Protein AF-A0A1Q7L3G5-F1 (afdb_monomer_lite)

pLDDT: mean 93.33, std 9.54, range [38.53, 98.88]

Secondary structure (DSSP, 8-state):
-HHHHHHHHSS---EEE-GGG-B-TTHHHHHHHTT--EEEEEHHHHHHTT--GGGGSS-EEEEETTEEEEEEEE-HHHHHHTTTS-HHHHHHHHHHHHHHSTT---B----GGGTTTSTTHHIIIIIS-HHHHHHHHHHHTTTT-----HHHHHHH----EE--PPSB--HHHHHHTS-HHHHHHHHHHHHHTTT-HHHHTT-----GGGHHHH-HHHHHHHHHHHHHHHHHHTSPPP-STHHHHHHHHHHHHHHHHHHHT-GGGG--SSSSGGG-HHHHHHHHHHHHHHHHHHHHHSTTTTS-EEEEE-SSSSSS-EEEEE-SSEEEEEETTTTTEEEEEEEGGGTEES---------TTHHHHHHHTTS--------TTT---BSSTTGGGG----SS---BSEEEEE-TT--HHHHHHT-----HHHHHS--EEEEEETTEEEEEEEEE--S-TT--S-PPEEEEEEEEEEEEETTEEEEEEEEEEEESS--SS--EEEEEEEE--S-TT-TTEEEEETTEEEETT--EEEESSEEEEEETTTTEEEEEE-TT--EEEEEEEEEEE--TT-BEEEEEEEEEEEEE-----SSS-EEEEEEEEEEE-

Sequence (609 aa):
LATYLEKQFGRLPSGAWLAERVWEPQLPTSLAAANVSYTLVDDMHFLAAGFESEELFGAYIAEDRGKSVWLYPGQKALRYLVPFGKVEDVIAYLRDAASLHPGGVAAMGDDMEKFGVWPGTRDHCYKDGWLADFFAALEKNSAWLKVCTPAEYLASHAPLGRADLPTASYTEMMEWVLPTRVRQRYHAVLHEFSARPEVLAFFRGGSWRGFFRKYPEANLLHKKMLRVSTRIAAAPVRHGRDNQKATAELSEARDLLLRAQCNDAYWHGIFGGIYAPHLRTDAWRNLIRAELIADRQTPGALVPRVELLDYDADGTNELLFTSPECQALLKPSDGATIAALDFRPAAATLVNSILRRPEAYHTRLREAAGKSATAAVSSIHEQTRVKEPGLERFLRYDRWPRHAFRILIFDPSRTHPDYEALELHEDAGFAGGSFTVKNSSPHDAELFRADALALDRKTEGAAPRLLLVKQFSFGPAPQGCEVACEITVKLKEPLEKPVAIGIESVVNLLAPAEPDRFFETPAGRKNLRFSGSLPASVLRMEDGWQRIRVALHAPAAEEFWIAPIETVSESEEGFERVYQGSQILAVWRPPLTTQKTWSARLRWRLESF

Radius of gyration: 28.04 Å; chains: 1; bounding box: 66×56×87 Å

Structure (mmCIF, N/CA/C/O backbone):
data_AF-A0A1Q7L3G5-F1
#
_entry.id   AF-A0A1Q7L3G5-F1
#
loop_
_atom_site.group_PDB
_atom_site.id
_atom_site.type_symbol
_atom_site.label_atom_id
_atom_site.label_alt_id
_atom_site.label_comp_id
_atom_site.label_asym_id
_atom_site.label_entity_id
_atom_site.label_seq_id
_atom_site.pdbx_PDB_ins_code
_atom_site.Cartn_x
_atom_site.Cartn_y
_atom_site.Cartn_z
_atom_site.occupancy
_atom_site.B_iso_or_equiv
_atom_site.auth_seq_id
_atom_site.auth_comp_id
_atom_site.auth_asym_id
_atom_site.auth_atom_id
_atom_site.pdbx_PDB_model_num
ATOM 1 N N . LEU A 1 1 ? -4.282 -9.425 -22.081 1.00 85.62 1 LEU A N 1
ATOM 2 C CA . LEU A 1 1 ? -3.511 -8.353 -22.755 1.00 85.62 1 LEU A CA 1
ATOM 3 C C . LEU A 1 1 ? -3.095 -8.723 -24.180 1.00 85.62 1 LEU A C 1
ATOM 5 O O . LEU A 1 1 ? -3.482 -7.997 -25.080 1.00 85.62 1 LEU A O 1
ATOM 9 N N . ALA A 1 2 ? -2.386 -9.835 -24.422 1.00 91.00 2 ALA A N 1
ATOM 10 C CA . ALA A 1 2 ? -1.943 -10.213 -25.776 1.00 91.00 2 ALA A CA 1
ATOM 11 C C . ALA A 1 2 ? -3.081 -10.240 -26.819 1.00 91.00 2 ALA A C 1
ATOM 13 O O . ALA A 1 2 ? -2.967 -9.603 -27.856 1.00 91.00 2 ALA A O 1
ATOM 14 N N . THR A 1 3 ? -4.229 -10.845 -26.491 1.00 91.25 3 THR A N 1
ATOM 15 C CA . THR A 1 3 ? -5.435 -10.832 -27.344 1.00 91.25 3 THR A CA 1
ATOM 16 C C . THR A 1 3 ? -5.995 -9.426 -27.587 1.00 91.25 3 THR A C 1
ATOM 18 O O . THR A 1 3 ? -6.507 -9.134 -28.662 1.00 91.25 3 THR A O 1
ATOM 21 N N . TYR A 1 4 ? -5.905 -8.535 -26.592 1.00 91.94 4 TYR A N 1
ATOM 22 C CA . TYR A 1 4 ? -6.309 -7.138 -26.766 1.00 91.94 4 TYR A CA 1
ATOM 23 C C . TYR A 1 4 ? -5.383 -6.440 -27.767 1.00 91.94 4 TYR A C 1
ATOM 25 O O . TYR A 1 4 ? -5.871 -5.803 -28.693 1.00 91.94 4 TYR A O 1
ATOM 33 N N . LEU A 1 5 ? -4.065 -6.616 -27.627 1.00 94.06 5 LEU A N 1
ATOM 34 C CA . LEU A 1 5 ? -3.078 -6.050 -28.546 1.00 94.06 5 LEU A CA 1
ATOM 35 C C . LEU A 1 5 ? -3.225 -6.619 -29.962 1.00 94.06 5 LEU A C 1
ATOM 37 O O . LEU A 1 5 ? -3.226 -5.851 -30.915 1.00 94.06 5 LEU A O 1
ATOM 41 N N . GLU A 1 6 ? -3.453 -7.924 -30.110 1.00 94.94 6 GLU A N 1
ATOM 42 C CA . GLU A 1 6 ? -3.719 -8.546 -31.412 1.00 94.94 6 GLU A CA 1
ATOM 43 C C . GLU A 1 6 ? -4.959 -7.954 -32.084 1.00 94.94 6 GLU A C 1
ATOM 45 O O . GLU A 1 6 ? -4.924 -7.618 -33.265 1.00 94.94 6 GLU A O 1
ATOM 50 N N . LYS A 1 7 ? -6.037 -7.738 -31.324 1.00 96.38 7 LYS A N 1
ATOM 51 C CA . LYS A 1 7 ? -7.252 -7.103 -31.844 1.00 96.38 7 LYS A CA 1
ATOM 52 C C . LYS A 1 7 ? -7.023 -5.651 -32.287 1.00 96.38 7 LYS A C 1
ATOM 54 O O . LYS A 1 7 ? -7.652 -5.227 -33.250 1.00 96.38 7 LYS A O 1
ATOM 59 N N . GLN A 1 8 ? -6.176 -4.891 -31.586 1.00 96.75 8 GLN A N 1
ATOM 60 C CA . GLN A 1 8 ? -5.919 -3.476 -31.900 1.00 96.75 8 GLN A CA 1
ATOM 61 C C . GLN A 1 8 ? -4.872 -3.279 -33.005 1.00 96.75 8 GLN A C 1
ATOM 63 O O . GLN A 1 8 ? -5.010 -2.377 -33.824 1.00 96.75 8 GLN A O 1
ATOM 68 N N . PHE A 1 9 ? -3.835 -4.116 -33.037 1.00 95.06 9 PHE A N 1
ATOM 69 C CA . PHE A 1 9 ? -2.661 -3.936 -33.900 1.00 95.06 9 PHE A CA 1
ATOM 70 C C . PHE A 1 9 ? -2.522 -5.017 -34.983 1.00 95.06 9 PHE A C 1
ATOM 72 O O . PHE A 1 9 ? -1.597 -4.968 -35.791 1.00 95.06 9 PHE A O 1
ATOM 79 N N . GLY A 1 10 ? -3.420 -6.007 -35.018 1.00 95.44 10 GLY A N 1
ATOM 80 C CA . GLY A 1 10 ? -3.453 -7.068 -36.031 1.00 95.44 10 GLY A CA 1
ATOM 81 C C . GLY A 1 10 ? -2.334 -8.106 -35.913 1.00 95.44 10 GLY A C 1
ATOM 82 O O . GLY A 1 10 ? -2.169 -8.923 -36.817 1.00 95.44 10 GLY A O 1
ATOM 83 N N . ARG A 1 11 ? -1.541 -8.074 -34.834 1.00 92.00 11 ARG A N 1
ATOM 84 C CA . ARG A 1 11 ? -0.461 -9.034 -34.569 1.00 92.00 11 ARG A CA 1
ATOM 85 C C . ARG A 1 11 ? -0.385 -9.387 -33.094 1.00 92.00 11 ARG A C 1
ATOM 87 O O . ARG A 1 11 ? -0.450 -8.509 -32.235 1.00 92.00 11 ARG A O 1
ATOM 94 N N . LEU A 1 12 ? -0.191 -10.671 -32.815 1.00 93.25 12 LEU A N 1
ATOM 95 C CA . LEU A 1 12 ? 0.097 -11.142 -31.469 1.00 93.25 12 LEU A CA 1
ATOM 96 C C . LEU A 1 12 ? 1.504 -10.669 -31.044 1.00 93.25 12 LEU A C 1
ATOM 98 O O . LEU A 1 12 ? 2.456 -10.864 -31.806 1.00 93.25 12 LEU A O 1
ATOM 102 N N . PRO A 1 13 ? 1.666 -10.048 -29.863 1.00 94.69 13 PRO A N 1
ATOM 103 C CA . PRO A 1 13 ? 2.980 -9.639 -29.379 1.00 94.69 13 PRO A CA 1
ATOM 104 C C . PRO A 1 13 ? 3.824 -10.863 -29.001 1.00 94.69 13 PRO A C 1
ATOM 106 O O . PRO A 1 13 ? 3.325 -11.791 -28.369 1.00 94.69 13 PRO A O 1
ATOM 109 N N . SER A 1 14 ? 5.112 -10.838 -29.348 1.00 94.56 14 SER A N 1
ATOM 110 C CA . SER A 1 14 ? 6.098 -11.857 -28.955 1.00 94.56 14 SER A CA 1
ATOM 111 C C . SER A 1 14 ? 7.020 -11.407 -27.818 1.00 94.56 14 SER A C 1
ATOM 113 O O . SER A 1 14 ? 7.768 -12.221 -27.283 1.00 94.56 14 SER A O 1
ATOM 115 N N . GLY A 1 15 ? 6.967 -10.132 -27.430 1.00 96.31 15 GLY A N 1
ATOM 116 C CA . GLY A 1 15 ? 7.725 -9.573 -26.315 1.00 96.31 15 GLY A CA 1
ATOM 117 C C . GLY A 1 15 ? 6.825 -9.043 -25.206 1.00 96.31 15 GLY A C 1
ATOM 118 O O . GLY A 1 15 ? 5.652 -8.737 -25.437 1.00 96.31 15 GLY A O 1
ATOM 119 N N . ALA A 1 16 ? 7.390 -8.894 -24.012 1.00 96.00 16 ALA A N 1
ATOM 120 C CA . ALA A 1 16 ? 6.745 -8.207 -22.900 1.00 96.00 16 ALA A CA 1
ATOM 121 C C . ALA A 1 16 ? 7.696 -7.188 -22.271 1.00 96.00 16 ALA A C 1
ATOM 123 O O . ALA A 1 16 ? 8.901 -7.410 -22.197 1.00 96.00 16 ALA A O 1
ATOM 124 N N . TRP A 1 17 ? 7.132 -6.079 -21.800 1.00 95.94 17 TRP A N 1
ATOM 125 C CA . TRP A 1 17 ? 7.803 -5.205 -20.846 1.00 95.94 17 TRP A CA 1
ATOM 126 C C . TRP A 1 17 ? 7.628 -5.790 -19.448 1.00 95.94 17 TRP A C 1
ATOM 128 O O . TRP A 1 17 ? 6.497 -6.012 -19.004 1.00 95.94 17 TRP A O 1
ATOM 138 N N . LEU A 1 18 ? 8.736 -6.039 -18.754 1.00 96.75 18 LEU A N 1
ATOM 139 C CA . LEU A 1 18 ? 8.698 -6.459 -17.363 1.00 96.75 18 LEU A CA 1
ATOM 140 C C . LEU A 1 18 ? 8.435 -5.232 -16.487 1.00 96.75 18 LEU A C 1
ATOM 142 O O . LEU A 1 18 ? 9.309 -4.380 -16.332 1.00 96.75 18 LEU A O 1
ATOM 146 N N . ALA A 1 19 ? 7.221 -5.133 -15.938 1.00 95.94 19 ALA A N 1
ATOM 147 C CA . ALA A 1 19 ? 6.817 -4.012 -15.090 1.00 95.94 19 ALA A CA 1
ATOM 148 C C . ALA A 1 19 ? 7.816 -3.807 -13.940 1.00 95.94 19 ALA A C 1
ATOM 150 O O . ALA A 1 19 ? 8.216 -4.767 -13.276 1.00 95.94 19 ALA A O 1
ATOM 151 N N . GLU A 1 20 ? 8.262 -2.561 -13.755 1.00 96.31 20 GLU A N 1
ATOM 152 C CA . GLU A 1 20 ? 9.318 -2.186 -12.805 1.00 96.31 20 GLU A CA 1
ATOM 153 C C . GLU A 1 20 ? 10.634 -2.971 -12.936 1.00 96.31 20 GLU A C 1
ATOM 155 O O . GLU A 1 20 ? 11.462 -2.965 -12.027 1.00 96.31 20 GLU A O 1
ATOM 160 N N . ARG A 1 21 ? 10.837 -3.670 -14.060 1.00 96.81 21 ARG A N 1
ATOM 161 C CA . ARG A 1 21 ? 11.976 -4.553 -14.333 1.00 96.81 21 ARG A CA 1
ATOM 162 C C . ARG A 1 21 ? 12.274 -5.497 -13.164 1.00 96.81 21 ARG A C 1
ATOM 164 O O . ARG A 1 21 ? 13.425 -5.816 -12.917 1.00 96.81 21 ARG A O 1
ATOM 171 N N . VAL A 1 22 ? 11.252 -5.927 -12.419 1.00 97.69 22 VAL A N 1
ATOM 172 C CA . VAL A 1 22 ? 11.430 -6.814 -11.260 1.00 97.69 22 VAL A CA 1
ATOM 173 C C . VAL A 1 22 ? 11.684 -8.227 -11.760 1.00 97.69 22 VAL A C 1
ATOM 175 O O . VAL A 1 22 ? 10.748 -8.942 -12.116 1.00 97.69 22 VAL A O 1
ATOM 178 N N . TRP A 1 23 ? 12.953 -8.627 -11.797 1.00 97.94 23 TRP A N 1
ATOM 179 C CA . TRP A 1 23 ? 13.353 -9.962 -12.220 1.00 97.94 23 TRP A CA 1
ATOM 180 C C . TRP A 1 23 ? 13.370 -10.944 -11.048 1.00 97.94 23 TRP A C 1
ATOM 182 O O . TRP A 1 23 ? 13.870 -10.639 -9.965 1.00 97.94 23 TRP A O 1
ATOM 192 N N . GLU A 1 24 ? 12.881 -12.159 -11.284 1.00 97.00 24 GLU A N 1
ATOM 193 C CA . GLU A 1 24 ? 13.089 -13.321 -10.422 1.00 97.00 24 GLU A CA 1
ATOM 194 C C . GLU A 1 24 ? 13.514 -14.514 -11.291 1.00 97.00 24 GLU A C 1
ATOM 196 O O . GLU A 1 24 ? 12.972 -14.670 -12.389 1.00 97.00 24 GLU A O 1
ATOM 201 N N . PRO A 1 25 ? 14.427 -15.389 -10.820 1.00 96.38 25 PRO A N 1
ATOM 202 C CA . PRO A 1 25 ? 14.935 -16.508 -11.619 1.00 96.38 25 PRO A CA 1
ATOM 203 C C . PRO A 1 25 ? 13.863 -17.448 -12.190 1.00 96.38 25 PRO A C 1
ATOM 205 O O . PRO A 1 25 ? 14.118 -18.120 -13.177 1.00 96.38 25 PRO A O 1
ATOM 208 N N . GLN A 1 26 ? 12.662 -17.490 -11.603 1.00 96.88 26 GLN A N 1
ATOM 209 C CA . GLN A 1 26 ? 11.544 -18.338 -12.041 1.00 96.88 26 GLN A CA 1
ATOM 210 C C . GLN A 1 26 ? 10.660 -17.700 -13.131 1.00 96.88 26 GLN A C 1
ATOM 212 O O . GLN A 1 26 ? 9.737 -18.341 -13.647 1.00 96.88 26 GLN A O 1
ATOM 217 N N . LEU A 1 27 ? 10.894 -16.434 -13.493 1.00 97.31 27 LEU A N 1
ATOM 218 C CA . LEU A 1 27 ? 10.110 -15.748 -14.522 1.00 97.31 27 LEU A CA 1
ATOM 219 C C . LEU A 1 27 ? 10.151 -16.405 -15.909 1.00 97.31 27 LEU A C 1
ATOM 221 O O . LEU A 1 27 ? 9.099 -16.371 -16.553 1.00 97.31 27 LEU A O 1
ATOM 225 N N . PRO A 1 28 ? 11.246 -17.041 -16.384 1.00 98.00 28 PRO A N 1
ATOM 226 C CA . PRO A 1 28 ? 11.248 -17.702 -17.689 1.00 98.00 28 PRO A CA 1
ATOM 227 C C . PRO A 1 28 ? 10.115 -18.724 -17.845 1.00 98.00 28 PRO A C 1
ATOM 229 O O . PRO A 1 28 ? 9.451 -18.732 -18.881 1.00 98.00 28 PRO A O 1
ATOM 232 N N . THR A 1 29 ? 9.803 -19.510 -16.805 1.00 97.69 29 THR A N 1
ATOM 233 C CA . THR A 1 29 ? 8.664 -20.446 -16.826 1.00 97.69 29 THR A CA 1
ATOM 234 C C . THR A 1 29 ? 7.341 -19.725 -17.089 1.00 97.69 29 THR A C 1
ATOM 236 O O . THR A 1 29 ? 6.554 -20.159 -17.933 1.00 97.69 29 THR A O 1
ATOM 239 N N . SER A 1 30 ? 7.092 -18.618 -16.386 1.00 96.38 30 SER A N 1
ATOM 240 C CA . SER A 1 30 ? 5.829 -17.872 -16.488 1.00 96.38 30 SER A CA 1
ATOM 241 C C . SER A 1 30 ? 5.716 -17.105 -17.809 1.00 96.38 30 SER A C 1
ATOM 243 O O . SER A 1 30 ? 4.668 -17.131 -18.452 1.00 96.38 30 SER A O 1
ATOM 245 N N . LEU A 1 31 ? 6.803 -16.460 -18.241 1.00 97.06 31 LEU A N 1
ATOM 246 C CA . LEU A 1 31 ? 6.876 -15.702 -19.492 1.00 97.06 31 LEU A CA 1
ATOM 247 C C . LEU A 1 31 ? 6.712 -16.622 -20.708 1.00 97.06 31 LEU A C 1
ATOM 249 O O . LEU A 1 31 ? 5.867 -16.360 -21.565 1.00 97.06 31 LEU A O 1
ATOM 253 N N . ALA A 1 32 ? 7.432 -17.745 -20.746 1.00 96.25 32 ALA A N 1
ATOM 254 C CA . ALA A 1 32 ? 7.319 -18.708 -21.837 1.00 96.25 32 ALA A CA 1
ATOM 255 C C . ALA A 1 32 ? 5.920 -19.342 -21.905 1.00 96.25 32 ALA A C 1
ATOM 257 O O . ALA A 1 32 ? 5.382 -19.524 -22.995 1.00 96.25 32 ALA A O 1
ATOM 258 N N . ALA A 1 33 ? 5.289 -19.638 -20.759 1.00 95.44 33 ALA A N 1
ATOM 259 C CA . ALA A 1 33 ? 3.906 -20.126 -20.721 1.00 95.44 33 ALA A CA 1
ATOM 260 C C . ALA A 1 33 ? 2.894 -19.102 -21.272 1.00 95.44 33 ALA A C 1
ATOM 262 O O . ALA A 1 33 ? 1.838 -19.489 -21.773 1.00 95.44 33 ALA A O 1
ATOM 263 N N . ALA A 1 34 ? 3.228 -17.810 -21.219 1.00 94.56 34 ALA A N 1
ATOM 264 C CA . ALA A 1 34 ? 2.461 -16.722 -21.819 1.00 94.56 34 ALA A CA 1
ATOM 265 C C . ALA A 1 34 ? 2.866 -16.408 -23.278 1.00 94.56 34 ALA A C 1
ATOM 267 O O . ALA A 1 34 ? 2.410 -15.404 -23.825 1.00 94.56 34 ALA A O 1
ATOM 268 N N . ASN A 1 35 ? 3.691 -17.252 -23.914 1.00 94.88 35 ASN A N 1
ATOM 269 C CA . ASN A 1 35 ? 4.261 -17.061 -25.257 1.00 94.88 35 ASN A CA 1
ATOM 270 C C . ASN A 1 35 ? 5.138 -15.802 -25.409 1.00 94.88 35 ASN A C 1
ATOM 272 O O . ASN A 1 35 ? 5.302 -15.278 -26.512 1.00 94.88 35 ASN A O 1
ATOM 276 N N . VAL A 1 36 ? 5.734 -15.323 -24.315 1.00 97.06 36 VAL A N 1
ATOM 277 C CA . VAL A 1 36 ? 6.721 -14.240 -24.355 1.00 97.06 36 VAL A CA 1
ATOM 278 C C . VAL A 1 36 ? 8.082 -14.829 -24.717 1.00 97.06 36 VAL A C 1
ATOM 280 O O . VAL A 1 36 ? 8.654 -15.612 -23.965 1.00 97.06 36 VAL A O 1
ATOM 283 N N . SER A 1 37 ? 8.597 -14.439 -25.879 1.00 96.69 37 SER A N 1
ATOM 284 C CA . SER A 1 37 ? 9.887 -14.884 -26.418 1.00 96.69 37 SER A CA 1
ATOM 285 C C . SER A 1 37 ? 11.051 -14.027 -25.929 1.00 96.69 37 SER A C 1
ATOM 287 O O . SER A 1 37 ? 12.164 -14.533 -25.807 1.00 96.69 37 SER A O 1
ATOM 289 N N . TYR A 1 38 ? 10.807 -12.745 -25.642 1.00 97.75 38 TYR A N 1
ATOM 290 C CA . TYR A 1 38 ? 11.831 -11.827 -25.150 1.00 97.75 38 TYR A CA 1
ATOM 291 C C . TYR A 1 38 ? 11.288 -10.769 -24.180 1.00 97.75 38 TYR A C 1
ATOM 293 O O . TYR A 1 38 ? 10.112 -10.400 -24.219 1.00 97.75 38 TYR A O 1
ATOM 301 N N . THR A 1 39 ? 12.176 -10.239 -23.344 1.00 97.62 39 THR A N 1
ATOM 302 C CA . THR A 1 39 ? 11.956 -9.048 -22.513 1.00 97.62 39 THR A CA 1
ATOM 303 C C . THR A 1 39 ? 13.241 -8.222 -22.425 1.00 97.62 39 THR A C 1
ATOM 305 O O . THR A 1 39 ? 14.320 -8.668 -22.820 1.00 97.62 39 THR A O 1
ATOM 308 N N . LEU A 1 40 ? 13.125 -7.006 -21.903 1.00 96.81 40 LEU A N 1
ATOM 309 C CA . LEU A 1 40 ? 14.245 -6.140 -21.549 1.00 96.81 40 LEU A CA 1
ATOM 310 C C . LEU A 1 40 ? 14.335 -6.027 -20.023 1.00 96.81 40 LEU A C 1
ATOM 312 O O . LEU A 1 40 ? 13.307 -5.919 -19.351 1.00 96.81 40 LEU A O 1
ATOM 316 N N . VAL A 1 41 ? 15.556 -6.058 -19.492 1.00 97.44 41 VAL A N 1
ATOM 317 C CA . VAL A 1 41 ? 15.877 -5.763 -18.084 1.00 97.44 41 VAL A CA 1
ATOM 318 C C . VAL A 1 41 ? 17.108 -4.860 -18.039 1.00 97.44 41 VAL A C 1
ATOM 320 O O . VAL A 1 41 ? 17.875 -4.834 -18.992 1.00 97.44 41 VAL A O 1
ATOM 323 N N . ASP A 1 42 ? 17.312 -4.100 -16.968 1.00 95.56 42 ASP A N 1
ATOM 324 C CA . ASP A 1 42 ? 18.436 -3.157 -16.878 1.00 95.56 42 ASP A CA 1
ATOM 325 C C . ASP A 1 42 ? 19.812 -3.844 -16.807 1.00 95.56 42 ASP A C 1
ATOM 327 O O . ASP A 1 42 ? 19.938 -4.929 -16.235 1.00 95.56 42 ASP A O 1
ATOM 331 N N . ASP A 1 43 ? 20.844 -3.163 -17.312 1.00 93.44 43 ASP A N 1
ATOM 332 C CA . ASP A 1 43 ? 22.268 -3.517 -17.209 1.00 93.44 43 ASP A CA 1
ATOM 333 C C . ASP A 1 43 ? 22.687 -4.025 -15.822 1.00 93.44 43 ASP A C 1
ATOM 335 O O . ASP A 1 43 ? 23.372 -5.042 -15.710 1.00 93.44 43 ASP A O 1
ATOM 339 N N . MET A 1 44 ? 22.196 -3.397 -14.755 1.00 92.25 44 MET A N 1
ATOM 340 C CA . MET A 1 44 ? 22.477 -3.799 -13.379 1.00 92.25 44 MET A CA 1
ATOM 341 C C . MET A 1 44 ? 22.087 -5.239 -13.059 1.00 92.25 44 MET A C 1
ATOM 343 O O . MET A 1 44 ? 22.681 -5.808 -12.152 1.00 92.25 44 MET A O 1
ATOM 347 N N . HIS A 1 45 ? 21.135 -5.854 -13.765 1.00 95.69 45 HIS A N 1
ATOM 348 C CA . HIS A 1 45 ? 20.835 -7.274 -13.571 1.00 95.69 45 HIS A CA 1
ATOM 349 C C . HIS A 1 45 ? 22.007 -8.151 -14.012 1.00 95.69 45 HIS A C 1
ATOM 351 O O . HIS A 1 45 ? 22.364 -9.103 -13.319 1.00 95.69 45 HIS A O 1
ATOM 357 N N . PHE A 1 46 ? 22.613 -7.810 -15.149 1.00 96.06 46 PHE A N 1
ATOM 358 C CA . PHE A 1 46 ? 23.745 -8.524 -15.731 1.00 96.06 46 PHE A CA 1
ATOM 359 C C . PHE A 1 46 ? 25.017 -8.254 -14.933 1.00 96.06 46 PHE A C 1
ATOM 361 O O . PHE A 1 46 ? 25.668 -9.197 -14.488 1.00 96.06 46 PHE A O 1
ATOM 368 N N . LEU A 1 47 ? 25.305 -6.986 -14.624 1.00 93.38 47 LEU A N 1
ATOM 369 C CA . LEU A 1 47 ? 26.401 -6.634 -13.714 1.00 93.38 47 LEU A CA 1
ATOM 370 C C . LEU A 1 47 ? 26.217 -7.331 -12.356 1.00 93.38 47 LEU A C 1
ATOM 372 O O . LEU A 1 47 ? 27.176 -7.790 -11.733 1.00 93.38 47 LEU A O 1
ATOM 376 N N . ALA A 1 48 ? 24.964 -7.493 -11.909 1.00 91.31 48 ALA A N 1
ATOM 377 C CA . ALA A 1 48 ? 24.683 -8.200 -10.674 1.00 91.31 48 ALA A CA 1
ATOM 378 C C . ALA A 1 48 ? 25.043 -9.693 -10.714 1.00 91.31 48 ALA A C 1
ATOM 380 O O . ALA A 1 48 ? 25.393 -10.257 -9.670 1.00 91.31 48 ALA A O 1
ATOM 381 N N . ALA A 1 49 ? 24.971 -10.292 -11.901 1.00 93.56 49 ALA A N 1
ATOM 382 C CA . ALA A 1 49 ? 25.315 -11.677 -12.202 1.00 93.56 49 ALA A CA 1
ATOM 383 C C . ALA A 1 49 ? 26.806 -11.884 -12.542 1.00 93.56 49 ALA A C 1
ATOM 385 O O . ALA A 1 49 ? 27.217 -13.024 -12.741 1.00 93.56 49 ALA A O 1
ATOM 386 N N . GLY A 1 50 ? 27.614 -10.816 -12.565 1.00 92.12 50 GLY A N 1
ATOM 387 C CA . GLY A 1 50 ? 29.054 -10.884 -12.834 1.00 92.12 50 GLY A CA 1
ATOM 388 C C . GLY A 1 50 ? 29.448 -10.678 -14.296 1.00 92.12 50 GLY A C 1
ATOM 389 O O . GLY A 1 50 ? 30.565 -11.029 -14.653 1.00 92.12 50 GLY A O 1
ATOM 390 N N . PHE A 1 51 ? 28.552 -10.130 -15.122 1.00 94.69 51 PHE A N 1
ATOM 391 C CA . PHE A 1 51 ? 28.907 -9.655 -16.459 1.00 94.69 51 PHE A CA 1
ATOM 392 C C . PHE A 1 51 ? 29.709 -8.357 -16.371 1.00 94.69 51 PHE A C 1
ATOM 394 O O . PHE A 1 51 ? 29.485 -7.542 -15.470 1.00 94.69 51 PHE A O 1
ATOM 401 N N . GLU A 1 52 ? 30.565 -8.136 -17.358 1.00 92.75 52 GLU A N 1
ATOM 402 C CA . GLU A 1 52 ? 31.253 -6.869 -17.579 1.00 92.75 52 GLU A CA 1
ATOM 403 C C . GLU A 1 52 ? 30.433 -5.947 -18.492 1.00 92.75 52 GLU A C 1
ATOM 405 O O . GLU A 1 52 ? 29.619 -6.388 -19.305 1.00 92.75 52 GLU A O 1
ATOM 410 N N . SER A 1 53 ? 30.648 -4.631 -18.384 1.00 90.94 53 SER A N 1
ATOM 411 C CA . SER A 1 53 ? 29.865 -3.636 -19.149 1.00 90.94 53 SER A CA 1
ATOM 412 C C . SER A 1 53 ? 29.985 -3.817 -20.670 1.00 90.94 53 SER A C 1
ATOM 414 O O . SER A 1 53 ? 29.041 -3.551 -21.412 1.00 90.94 53 SER A O 1
ATOM 416 N N . GLU A 1 54 ? 31.133 -4.309 -21.130 1.00 93.12 54 GLU A N 1
ATOM 417 C CA . GLU A 1 54 ? 31.434 -4.598 -22.538 1.00 93.12 54 GLU A CA 1
ATOM 418 C C . GLU A 1 54 ? 30.615 -5.785 -23.080 1.00 93.12 54 GLU A C 1
ATOM 420 O O . GLU A 1 54 ? 30.406 -5.912 -24.283 1.00 93.12 54 GLU A O 1
ATOM 425 N N . GLU A 1 55 ? 30.080 -6.647 -22.214 1.00 95.75 55 GLU A N 1
ATOM 426 C CA . GLU A 1 55 ? 29.269 -7.801 -22.617 1.00 95.75 55 GLU A CA 1
ATOM 427 C C . GLU A 1 55 ? 27.795 -7.428 -22.867 1.00 95.75 55 GLU A C 1
ATOM 429 O O . GLU A 1 55 ? 27.001 -8.258 -23.314 1.00 95.75 55 GLU A O 1
ATOM 434 N N . LEU A 1 56 ? 27.391 -6.183 -22.600 1.00 96.56 56 LEU A N 1
ATOM 435 C CA . LEU A 1 56 ? 25.979 -5.783 -22.556 1.00 96.56 56 LEU A CA 1
ATOM 436 C C . LEU A 1 56 ? 25.407 -5.320 -23.907 1.00 96.56 56 LEU A C 1
ATOM 438 O O . LEU A 1 56 ? 24.267 -4.857 -23.969 1.00 96.56 56 LEU A O 1
ATOM 442 N N . PHE A 1 57 ? 26.164 -5.469 -24.996 1.00 97.25 57 PHE A N 1
ATOM 443 C CA . PHE A 1 57 ? 25.782 -5.039 -26.347 1.00 97.25 57 PHE A CA 1
ATOM 444 C C . PHE A 1 57 ? 25.248 -6.187 -27.223 1.00 97.25 57 PHE A C 1
ATOM 446 O O . PHE A 1 57 ? 25.515 -6.268 -28.424 1.00 97.25 57 PHE A O 1
ATOM 453 N N . GLY A 1 58 ? 24.480 -7.092 -26.620 1.00 96.44 58 GLY A N 1
ATOM 454 C CA . GLY A 1 58 ? 23.839 -8.232 -27.274 1.00 96.44 58 GLY A CA 1
ATOM 455 C C . GLY A 1 58 ? 22.719 -8.816 -26.420 1.00 96.44 58 GLY A C 1
ATOM 456 O O . GLY A 1 58 ? 22.457 -8.339 -25.321 1.00 96.44 58 GLY A O 1
ATOM 457 N N . ALA A 1 59 ? 22.042 -9.847 -26.923 1.00 97.19 59 ALA A N 1
ATOM 458 C CA . ALA A 1 59 ? 20.962 -10.511 -26.195 1.00 97.19 59 ALA A CA 1
ATOM 459 C C . ALA A 1 59 ? 21.396 -11.878 -25.645 1.00 97.19 59 ALA A C 1
ATOM 461 O O . ALA A 1 59 ? 22.195 -12.584 -26.263 1.00 97.19 59 ALA A O 1
ATOM 462 N N . TYR A 1 60 ? 20.825 -12.268 -24.508 1.00 98.50 60 TYR A N 1
ATOM 463 C CA . TYR A 1 60 ? 21.138 -13.508 -23.792 1.00 98.50 60 TYR A CA 1
ATOM 464 C C . TYR A 1 60 ? 19.895 -14.369 -23.583 1.00 98.50 60 TYR A C 1
ATOM 466 O O . TYR A 1 60 ? 18.772 -13.891 -23.709 1.00 98.50 60 TYR A O 1
ATOM 474 N N . ILE A 1 61 ? 20.082 -15.636 -23.223 1.00 98.06 61 ILE A N 1
ATOM 475 C CA . ILE A 1 61 ? 19.000 -16.541 -22.822 1.00 98.06 61 ILE A CA 1
ATOM 476 C C . ILE A 1 61 ? 18.982 -16.702 -21.307 1.00 98.06 61 ILE A C 1
ATOM 478 O O . ILE A 1 61 ? 19.974 -17.135 -20.726 1.00 98.06 61 ILE A O 1
ATOM 482 N N . ALA A 1 62 ? 17.831 -16.462 -20.686 1.00 98.06 62 ALA A N 1
ATOM 483 C CA . ALA A 1 62 ? 17.538 -16.974 -19.351 1.00 98.06 62 ALA A CA 1
ATOM 484 C C . ALA A 1 62 ? 16.675 -18.233 -19.447 1.00 98.06 62 ALA A C 1
ATOM 486 O O . ALA A 1 62 ? 15.834 -18.350 -20.342 1.00 98.06 62 ALA A O 1
ATOM 487 N N . GLU A 1 63 ? 16.876 -19.167 -18.521 1.00 97.25 63 GLU A N 1
ATOM 488 C CA . GLU A 1 63 ? 16.180 -20.450 -18.495 1.00 97.25 63 GLU A CA 1
ATOM 489 C C . GLU A 1 63 ? 15.742 -20.820 -17.076 1.00 97.25 63 GLU A C 1
ATOM 491 O O . GLU A 1 63 ? 16.495 -20.655 -16.121 1.00 97.25 63 GLU A O 1
ATOM 496 N N . ASP A 1 64 ? 14.522 -21.338 -16.962 1.00 97.94 64 ASP A N 1
ATOM 497 C CA . ASP A 1 64 ? 13.995 -21.983 -15.760 1.00 97.94 64 ASP A CA 1
ATOM 498 C C . ASP A 1 64 ? 13.154 -23.194 -16.180 1.00 97.94 64 ASP A C 1
ATOM 500 O O . ASP A 1 64 ? 12.264 -23.085 -17.026 1.00 97.94 64 ASP A O 1
ATOM 504 N N . ARG A 1 65 ? 13.427 -24.364 -15.591 1.00 96.25 65 ARG A N 1
ATOM 505 C CA . ARG A 1 65 ? 12.662 -25.615 -15.790 1.00 96.25 65 ARG A CA 1
ATOM 506 C C . ARG A 1 65 ? 12.467 -26.011 -17.263 1.00 96.25 65 ARG A C 1
ATOM 508 O O . ARG A 1 65 ? 11.400 -26.488 -17.659 1.00 96.25 65 ARG A O 1
ATOM 515 N N . GLY A 1 66 ? 13.495 -25.829 -18.083 1.00 96.00 66 GLY A N 1
ATOM 516 C CA . GLY A 1 66 ? 13.487 -26.122 -19.516 1.00 96.00 66 GLY A CA 1
ATOM 517 C C . GLY A 1 66 ? 12.698 -25.113 -20.355 1.00 96.00 66 GLY A C 1
ATOM 518 O O . GLY A 1 66 ? 12.420 -25.382 -21.526 1.00 96.00 66 GLY A O 1
ATOM 519 N N . LYS A 1 67 ? 12.301 -23.975 -19.778 1.00 97.81 67 LYS A N 1
ATOM 520 C CA . LYS A 1 67 ? 11.655 -22.856 -20.471 1.00 97.81 67 LYS A CA 1
ATOM 521 C C . LYS A 1 67 ? 12.619 -21.691 -20.562 1.00 97.81 67 LYS A C 1
ATOM 523 O O . LYS A 1 67 ? 13.228 -21.322 -19.566 1.00 97.81 67 LYS A O 1
ATOM 528 N N . SER A 1 68 ? 12.736 -21.107 -21.748 1.00 96.94 68 SER A N 1
ATOM 529 C CA . SER A 1 68 ? 13.672 -20.024 -22.018 1.00 96.94 68 SER A CA 1
ATOM 530 C C . SER A 1 68 ? 12.978 -18.742 -22.463 1.00 96.94 68 SER A C 1
ATOM 532 O O . SER A 1 68 ? 11.895 -18.771 -23.049 1.00 96.94 68 SER A O 1
ATOM 534 N N . VAL A 1 69 ? 13.634 -17.616 -22.194 1.00 97.94 69 VAL A N 1
ATOM 535 C CA . VAL A 1 69 ? 13.258 -16.283 -22.672 1.00 97.94 69 VAL A CA 1
ATOM 536 C C . VAL A 1 69 ? 14.526 -15.503 -23.021 1.00 97.94 69 VAL A C 1
ATOM 538 O O . VAL A 1 69 ? 15.549 -15.635 -22.345 1.00 97.94 69 VAL A O 1
ATOM 541 N N . TRP A 1 70 ? 14.473 -14.703 -24.082 1.00 98.25 70 TRP A N 1
ATOM 542 C CA . TRP A 1 70 ? 15.567 -13.813 -24.460 1.00 98.25 70 TRP A CA 1
ATOM 543 C C . TRP A 1 70 ? 15.552 -12.540 -23.618 1.00 98.25 70 TRP A C 1
ATOM 545 O O . TRP A 1 70 ? 14.497 -11.941 -23.403 1.00 98.25 70 TRP A O 1
ATOM 555 N N . LEU A 1 71 ? 16.726 -12.103 -23.185 1.00 98.25 71 LEU A N 1
ATOM 556 C CA . LEU A 1 71 ? 16.923 -10.917 -22.369 1.00 98.25 71 LEU A CA 1
ATOM 557 C C . LEU A 1 71 ? 17.813 -9.916 -23.096 1.00 98.25 71 LEU A C 1
ATOM 559 O O . LEU A 1 71 ? 18.935 -10.242 -23.488 1.00 98.25 71 LEU A O 1
ATOM 563 N N . TYR A 1 72 ? 17.312 -8.691 -23.228 1.00 98.06 72 TYR A N 1
ATOM 564 C CA . TYR A 1 72 ? 18.086 -7.539 -23.680 1.00 98.06 72 TYR A CA 1
ATOM 565 C C . TYR A 1 72 ? 18.585 -6.745 -22.465 1.00 98.06 72 TYR A C 1
ATOM 567 O O . TYR A 1 72 ? 17.748 -6.349 -21.646 1.00 98.06 72 TYR A O 1
ATOM 575 N N . PRO A 1 73 ? 19.899 -6.479 -22.349 1.00 97.19 73 PRO A N 1
ATOM 576 C CA . PRO A 1 73 ? 20.446 -5.532 -21.386 1.00 97.19 73 PRO A CA 1
ATOM 577 C C . PRO A 1 73 ? 20.069 -4.096 -21.773 1.00 97.19 73 PRO A C 1
ATOM 579 O O . PRO A 1 73 ? 20.519 -3.556 -22.785 1.00 97.19 73 PRO A O 1
ATOM 582 N N . GLY A 1 74 ? 19.210 -3.476 -20.971 1.00 96.25 74 GLY A N 1
ATOM 583 C CA . GLY A 1 74 ? 18.853 -2.069 -21.074 1.00 96.25 74 GLY A CA 1
ATOM 584 C C . GLY A 1 74 ? 19.998 -1.187 -20.590 1.00 96.25 74 GLY A C 1
ATOM 585 O O . GLY A 1 74 ? 20.401 -1.276 -19.433 1.00 96.25 74 GLY A O 1
ATOM 586 N N . GLN A 1 75 ? 20.495 -0.319 -21.465 1.00 94.94 75 GLN A N 1
ATOM 587 C CA . GLN A 1 75 ? 21.640 0.545 -21.197 1.00 94.94 75 GLN A CA 1
ATOM 588 C C . GLN A 1 75 ? 21.230 1.739 -20.330 1.00 94.94 75 GLN A C 1
ATOM 590 O O . GLN A 1 75 ? 20.517 2.637 -20.796 1.00 94.94 75 GLN A O 1
ATOM 595 N N . LYS A 1 76 ? 21.723 1.812 -19.086 1.00 92.94 76 LYS A N 1
ATOM 596 C CA . LYS A 1 76 ? 21.475 2.960 -18.201 1.00 92.94 76 LYS A CA 1
ATOM 597 C C . LYS A 1 76 ? 21.980 4.259 -18.815 1.00 92.94 76 LYS A C 1
ATOM 599 O O . LYS A 1 76 ? 21.297 5.269 -18.713 1.00 92.94 76 LYS A O 1
ATOM 604 N N . ALA A 1 77 ? 23.119 4.243 -19.508 1.00 93.88 77 ALA A N 1
ATOM 605 C CA . ALA A 1 77 ? 23.641 5.430 -20.188 1.00 93.88 77 ALA A CA 1
ATOM 606 C C . ALA A 1 77 ? 22.607 6.049 -21.149 1.00 93.88 77 ALA A C 1
ATOM 608 O O . ALA A 1 77 ? 22.366 7.255 -21.103 1.00 93.88 77 ALA A O 1
ATOM 609 N N . LEU A 1 78 ? 21.918 5.222 -21.944 1.00 95.88 78 LEU A N 1
ATOM 610 C CA . LEU A 1 78 ? 20.862 5.693 -22.842 1.00 95.88 78 LEU A CA 1
ATOM 611 C C . LEU A 1 78 ? 19.659 6.262 -22.075 1.00 95.88 78 LEU A C 1
ATOM 613 O O . LEU A 1 78 ? 19.152 7.304 -22.477 1.00 95.88 78 LEU A O 1
ATOM 617 N N . ARG A 1 79 ? 19.259 5.673 -20.935 1.00 93.94 79 ARG A N 1
ATOM 618 C CA . ARG A 1 79 ? 18.169 6.199 -20.077 1.00 93.94 79 ARG A CA 1
ATOM 619 C C . ARG A 1 79 ? 18.406 7.619 -19.552 1.00 93.94 79 ARG A C 1
ATOM 621 O O . ARG A 1 79 ? 17.447 8.331 -19.244 1.00 93.94 79 ARG A O 1
ATOM 628 N N . TYR A 1 80 ? 19.672 8.005 -19.394 1.00 92.25 80 TYR A N 1
ATOM 629 C CA . TYR A 1 80 ? 20.070 9.329 -18.910 1.00 92.25 80 TYR A CA 1
ATOM 630 C C . TYR A 1 80 ? 20.366 10.303 -20.057 1.00 92.25 80 TYR A C 1
ATOM 632 O O . TYR A 1 80 ? 20.109 11.495 -19.915 1.00 92.25 80 TYR A O 1
ATOM 640 N N . LEU A 1 81 ? 20.867 9.816 -21.196 1.00 95.50 81 LEU A N 1
ATOM 641 C CA . LEU A 1 81 ? 21.104 10.645 -22.379 1.00 95.50 81 LEU A CA 1
ATOM 642 C C . LEU A 1 81 ? 19.819 10.941 -23.163 1.00 95.50 81 LEU A C 1
ATOM 644 O O . LEU A 1 81 ? 19.683 12.025 -23.717 1.00 95.50 81 LEU A O 1
ATOM 648 N N . VAL A 1 82 ? 18.864 10.016 -23.217 1.00 96.44 82 VAL A N 1
ATOM 649 C CA . VAL A 1 82 ? 17.636 10.152 -24.008 1.00 96.44 82 VAL A CA 1
ATOM 650 C C . VAL A 1 82 ? 16.447 10.419 -23.068 1.00 96.44 82 VAL A C 1
ATOM 652 O O . VAL A 1 82 ? 16.149 9.566 -22.233 1.00 96.44 82 VAL A O 1
ATOM 655 N N . PRO A 1 83 ? 15.720 11.549 -23.181 1.00 95.81 83 PRO A N 1
ATOM 656 C CA . PRO A 1 83 ? 15.928 12.676 -24.094 1.00 95.81 83 PRO A CA 1
ATOM 657 C C . PRO A 1 83 ? 16.780 13.823 -23.521 1.00 95.81 83 PRO A C 1
ATOM 659 O O . PRO A 1 83 ? 16.797 14.896 -24.104 1.00 95.81 83 PRO A O 1
ATOM 662 N N . PHE A 1 84 ? 17.420 13.678 -22.358 1.00 94.75 84 PHE A N 1
ATOM 663 C CA . PHE A 1 84 ? 17.950 14.833 -21.611 1.00 94.75 84 PHE A CA 1
ATOM 664 C C . PHE A 1 84 ? 19.316 15.364 -22.081 1.00 94.75 84 PHE A C 1
ATOM 666 O O . PHE A 1 84 ? 19.590 16.556 -21.946 1.00 94.75 84 PHE A O 1
ATOM 673 N N . GLY A 1 85 ? 20.188 14.492 -22.586 1.00 93.81 85 GLY A N 1
ATOM 674 C CA . GLY A 1 85 ? 21.509 14.836 -23.115 1.00 93.81 85 GLY A CA 1
ATOM 675 C C . GLY A 1 85 ? 21.435 15.443 -24.516 1.00 93.81 85 GLY A C 1
ATOM 676 O O . GLY A 1 85 ? 20.361 15.566 -25.101 1.00 93.81 85 GLY A O 1
ATOM 677 N N . LYS A 1 86 ? 22.575 15.827 -25.096 1.00 96.81 86 LYS A N 1
ATOM 678 C CA . LYS A 1 86 ? 22.593 16.306 -26.486 1.00 96.81 86 LYS A CA 1
ATOM 679 C C . LYS A 1 86 ? 22.452 15.135 -27.456 1.00 96.81 86 LYS A C 1
ATOM 681 O O . LYS A 1 86 ? 22.956 14.044 -27.195 1.00 96.81 86 LYS A O 1
ATOM 686 N N . VAL A 1 87 ? 21.816 15.371 -28.603 1.00 98.25 87 VAL A N 1
ATOM 687 C CA . VAL A 1 87 ? 21.660 14.348 -29.652 1.00 98.25 87 VAL A CA 1
ATOM 688 C C . VAL A 1 87 ? 23.025 13.833 -30.121 1.00 98.25 87 VAL A C 1
ATOM 690 O O . VAL A 1 87 ? 23.196 12.634 -30.336 1.00 98.25 87 VAL A O 1
ATOM 693 N N . GLU A 1 88 ? 24.022 14.712 -30.222 1.00 98.06 88 GLU A N 1
ATOM 694 C CA . GLU A 1 88 ? 25.384 14.350 -30.618 1.00 98.06 88 GLU A CA 1
ATOM 695 C C . GLU A 1 88 ? 26.037 13.377 -29.633 1.00 98.06 88 GLU A C 1
ATOM 697 O O . GLU A 1 88 ? 26.715 12.448 -30.072 1.00 98.06 88 GLU A O 1
ATOM 702 N N . ASP A 1 89 ? 25.789 13.546 -28.331 1.00 98.25 89 ASP A N 1
ATOM 703 C CA . ASP A 1 89 ? 26.332 12.676 -27.284 1.00 98.25 89 ASP A CA 1
ATOM 704 C C . ASP A 1 89 ? 25.721 11.267 -27.379 1.00 98.25 89 ASP A C 1
ATOM 706 O O . ASP A 1 89 ? 26.427 10.268 -27.234 1.00 98.25 89 ASP A O 1
ATOM 710 N N . VAL A 1 90 ? 24.425 11.167 -27.713 1.00 98.19 90 VAL A N 1
ATOM 711 C CA . VAL A 1 90 ? 23.755 9.876 -27.960 1.00 98.19 90 VAL A CA 1
ATOM 712 C C . VAL A 1 90 ? 24.374 9.169 -29.167 1.00 98.19 90 VAL A C 1
ATOM 714 O O . VAL A 1 90 ? 24.695 7.982 -29.102 1.00 98.19 90 VAL A O 1
ATOM 717 N N . ILE A 1 91 ? 24.563 9.888 -30.278 1.00 98.56 91 ILE A N 1
ATOM 718 C CA . ILE A 1 91 ? 25.141 9.314 -31.500 1.00 98.56 91 ILE A CA 1
ATOM 719 C C . ILE A 1 91 ? 26.602 8.907 -31.288 1.00 98.56 91 ILE A C 1
ATOM 721 O O . ILE A 1 91 ? 27.010 7.863 -31.801 1.00 98.56 91 ILE A O 1
ATOM 725 N N . ALA A 1 92 ? 27.382 9.697 -30.545 1.00 98.38 92 ALA A N 1
ATOM 726 C CA . ALA A 1 92 ? 28.758 9.362 -30.192 1.00 98.38 92 ALA A CA 1
ATOM 727 C C . ALA A 1 92 ? 28.814 8.068 -29.370 1.00 98.38 92 ALA A C 1
ATOM 729 O O . ALA A 1 92 ? 29.495 7.128 -29.773 1.00 98.38 92 ALA A O 1
ATOM 730 N N . TYR A 1 93 ? 28.000 7.965 -28.315 1.00 97.88 93 TYR A N 1
ATOM 731 C CA . TYR A 1 93 ? 27.900 6.756 -27.496 1.00 97.88 93 TYR A CA 1
ATOM 732 C C . TYR A 1 93 ? 27.555 5.508 -28.331 1.00 97.88 93 TYR A C 1
ATOM 734 O O . TYR A 1 93 ? 28.211 4.473 -28.214 1.00 97.88 93 TYR A O 1
ATOM 742 N N . LEU A 1 94 ? 26.563 5.604 -29.225 1.00 97.88 94 LEU A N 1
ATOM 743 C CA . LEU A 1 94 ? 26.180 4.490 -30.102 1.00 97.88 94 LEU A CA 1
ATOM 744 C C . LEU A 1 94 ? 27.286 4.115 -31.098 1.00 97.88 94 LEU A C 1
ATOM 746 O O . LEU A 1 94 ? 27.428 2.943 -31.446 1.00 97.88 94 LEU A O 1
ATOM 750 N N . ARG A 1 95 ? 28.067 5.092 -31.569 1.00 97.88 95 ARG A N 1
ATOM 751 C CA . ARG A 1 95 ? 29.180 4.859 -32.497 1.00 97.88 95 ARG A CA 1
ATOM 752 C C . ARG A 1 95 ? 30.341 4.147 -31.823 1.00 97.88 95 ARG A C 1
ATOM 754 O O . ARG A 1 95 ? 30.907 3.228 -32.418 1.00 97.88 95 ARG A O 1
ATOM 761 N N . ASP A 1 96 ? 30.670 4.549 -30.603 1.00 97.00 96 ASP A N 1
ATOM 762 C CA . ASP A 1 96 ? 31.713 3.905 -29.809 1.00 97.00 96 ASP A CA 1
ATOM 763 C C . ASP A 1 96 ? 31.327 2.447 -29.526 1.00 97.00 96 ASP A C 1
ATOM 765 O O . ASP A 1 96 ? 32.110 1.535 -29.801 1.00 97.00 96 ASP A O 1
ATOM 769 N N . ALA A 1 97 ? 30.073 2.209 -29.124 1.00 96.31 97 ALA A N 1
ATOM 770 C CA . ALA A 1 97 ? 29.532 0.864 -28.945 1.00 96.31 97 ALA A CA 1
ATOM 771 C C . ALA A 1 97 ? 29.597 0.022 -30.233 1.00 96.31 97 ALA A C 1
ATOM 773 O O . ALA A 1 97 ? 30.074 -1.109 -30.205 1.00 96.31 97 ALA A O 1
ATOM 774 N N . ALA A 1 98 ? 29.177 0.568 -31.380 1.00 96.62 98 ALA A N 1
ATOM 775 C CA . ALA A 1 98 ? 29.218 -0.144 -32.660 1.00 96.62 98 ALA A CA 1
ATOM 776 C C . ALA A 1 98 ? 30.649 -0.464 -33.130 1.00 96.62 98 ALA A C 1
ATOM 778 O O . ALA A 1 98 ? 30.866 -1.471 -33.806 1.00 96.62 98 ALA A O 1
ATOM 779 N N . SER A 1 99 ? 31.622 0.379 -32.775 1.00 96.31 99 SER A N 1
ATOM 780 C CA . SER A 1 99 ? 33.035 0.182 -33.122 1.00 96.31 99 SER A CA 1
ATOM 781 C C . SER A 1 99 ? 33.664 -0.966 -32.328 1.00 96.31 99 SER A C 1
ATOM 783 O O . SER A 1 99 ? 34.469 -1.717 -32.875 1.00 96.31 99 SER A O 1
ATOM 785 N N . LEU A 1 100 ? 33.281 -1.116 -31.056 1.00 95.75 100 LEU A N 1
ATOM 786 C CA . LEU A 1 100 ? 33.737 -2.200 -30.179 1.00 95.75 100 LEU A CA 1
ATOM 787 C C . LEU A 1 100 ? 32.953 -3.502 -30.391 1.00 95.75 100 LEU A C 1
ATOM 789 O O . LEU A 1 100 ? 33.520 -4.588 -30.279 1.00 95.75 100 LEU A O 1
ATOM 793 N N . HIS A 1 101 ? 31.673 -3.399 -30.757 1.00 95.88 101 HIS A N 1
ATOM 794 C CA . HIS A 1 101 ? 30.763 -4.532 -30.929 1.00 95.88 101 HIS A CA 1
ATOM 795 C C . HIS A 1 101 ? 30.098 -4.527 -32.318 1.00 95.88 101 HIS A C 1
ATOM 797 O O . HIS A 1 101 ? 28.890 -4.284 -32.427 1.00 95.88 101 HIS A O 1
ATOM 803 N N . PRO A 1 102 ? 30.842 -4.808 -33.408 1.00 92.94 102 PRO A N 1
ATOM 804 C CA . PRO A 1 102 ? 30.258 -4.897 -34.743 1.00 92.94 102 PRO A CA 1
ATOM 805 C C . PRO A 1 102 ? 29.132 -5.942 -34.803 1.00 92.94 102 PRO A C 1
ATOM 807 O O . PRO A 1 102 ? 29.341 -7.110 -34.484 1.00 92.94 102 PRO A O 1
ATOM 810 N N . GLY A 1 103 ? 27.931 -5.526 -35.217 1.00 91.44 103 GLY A N 1
ATOM 811 C CA . GLY A 1 103 ? 26.736 -6.387 -35.236 1.00 91.44 103 GLY A CA 1
ATOM 812 C C . GLY A 1 103 ? 26.042 -6.568 -33.875 1.00 91.44 103 GLY A C 1
ATOM 813 O O . GLY A 1 103 ? 25.070 -7.318 -33.779 1.00 91.44 103 GLY A O 1
ATOM 814 N N . GLY A 1 104 ? 26.515 -5.885 -32.830 1.00 95.38 104 GLY A N 1
ATOM 815 C CA . GLY A 1 104 ? 25.859 -5.822 -31.527 1.00 95.38 104 GLY A CA 1
ATOM 816 C C . GLY A 1 104 ? 24.580 -4.976 -31.529 1.00 95.38 104 GLY A C 1
ATOM 817 O O . GLY A 1 104 ? 24.178 -4.398 -32.542 1.00 95.38 104 GLY A O 1
ATOM 818 N N . VAL A 1 105 ? 23.935 -4.890 -30.367 1.00 96.75 105 VAL A N 1
ATOM 819 C CA . VAL A 1 105 ? 22.752 -4.050 -30.132 1.00 96.75 105 VAL A CA 1
ATOM 820 C C . VAL A 1 105 ? 22.883 -3.284 -28.823 1.00 96.75 105 VAL A C 1
ATOM 822 O O . VAL A 1 105 ? 23.179 -3.859 -27.782 1.00 96.75 105 VAL A O 1
ATOM 825 N N . ALA A 1 106 ? 22.606 -1.982 -28.865 1.00 97.19 106 ALA A N 1
ATOM 826 C CA . ALA A 1 106 ? 22.371 -1.173 -27.675 1.00 97.19 106 ALA A CA 1
ATOM 827 C C . ALA A 1 106 ? 20.856 -1.020 -27.488 1.00 97.19 106 ALA A C 1
ATOM 829 O O . ALA A 1 106 ? 20.178 -0.465 -28.354 1.00 97.19 106 ALA A O 1
ATOM 830 N N . ALA A 1 107 ? 20.315 -1.540 -26.385 1.00 95.94 107 ALA A N 1
ATOM 831 C CA . ALA A 1 107 ? 18.882 -1.510 -26.108 1.00 95.94 107 ALA A CA 1
ATOM 832 C C . ALA A 1 107 ? 18.544 -0.489 -25.013 1.00 95.94 107 ALA A C 1
ATOM 834 O O . ALA A 1 107 ? 19.281 -0.320 -24.045 1.00 95.94 107 ALA A O 1
ATOM 835 N N . MET A 1 108 ? 17.391 0.163 -25.143 1.00 91.75 108 MET A N 1
ATOM 836 C CA . MET A 1 108 ? 16.820 1.043 -24.126 1.00 91.75 108 MET A CA 1
ATOM 837 C C . MET A 1 108 ? 15.314 0.796 -24.048 1.00 91.75 108 MET A C 1
ATOM 839 O O . MET A 1 108 ? 14.642 0.690 -25.073 1.00 91.75 108 MET A O 1
ATOM 843 N N . GLY A 1 109 ? 14.788 0.731 -22.829 1.00 91.69 109 GLY A N 1
ATOM 844 C CA . GLY A 1 109 ? 13.360 0.798 -22.548 1.00 91.69 109 GLY A CA 1
ATOM 845 C C . GLY A 1 109 ? 13.152 1.657 -21.307 1.00 91.69 109 GLY A C 1
ATOM 846 O O . GLY A 1 109 ? 13.882 1.505 -20.328 1.00 91.69 109 GLY A O 1
ATOM 847 N N . ASP A 1 110 ? 12.225 2.605 -21.386 1.00 93.06 110 ASP A N 1
ATOM 848 C CA . ASP A 1 110 ? 12.055 3.658 -20.385 1.00 93.06 110 ASP A CA 1
ATOM 849 C C . ASP A 1 110 ? 10.656 4.284 -20.479 1.00 93.06 110 ASP A C 1
ATOM 851 O O . ASP A 1 110 ? 9.914 4.014 -21.429 1.00 93.06 110 ASP A O 1
ATOM 855 N N . ASP A 1 111 ? 10.321 5.129 -19.509 1.00 93.12 111 ASP A N 1
ATOM 856 C CA . ASP A 1 111 ? 9.016 5.780 -19.396 1.00 93.12 111 ASP A CA 1
ATOM 857 C C . ASP A 1 111 ? 8.774 6.744 -20.568 1.00 93.12 111 ASP A C 1
ATOM 859 O O . ASP A 1 111 ? 9.618 7.582 -20.903 1.00 93.12 111 ASP A O 1
ATOM 863 N N . MET A 1 112 ? 7.590 6.671 -21.180 1.00 94.62 112 MET A N 1
ATOM 864 C CA . MET A 1 112 ? 7.220 7.568 -22.284 1.00 94.62 112 MET A CA 1
ATOM 865 C C . MET A 1 112 ? 6.869 8.973 -21.791 1.00 94.62 112 MET A C 1
ATOM 867 O O . MET A 1 112 ? 7.006 9.950 -22.527 1.00 94.62 112 MET A O 1
ATOM 871 N N . GLU A 1 113 ? 6.507 9.104 -20.519 1.00 94.25 113 GLU A N 1
ATOM 872 C CA . GLU A 1 113 ? 6.236 10.365 -19.836 1.00 94.25 113 GLU A CA 1
ATOM 873 C C . GLU A 1 113 ? 7.466 11.296 -19.814 1.00 94.25 113 GLU A C 1
ATOM 875 O O . GLU A 1 113 ? 7.302 12.521 -19.758 1.00 94.25 113 GLU A O 1
ATOM 880 N N . LYS A 1 114 ? 8.687 10.749 -19.965 1.00 93.94 114 LYS A N 1
ATOM 881 C CA . LYS A 1 114 ? 9.930 11.517 -20.180 1.00 93.94 114 LYS A CA 1
ATOM 882 C C . LYS A 1 114 ? 9.882 12.404 -21.420 1.00 93.94 114 LYS A C 1
ATOM 884 O O . LYS A 1 114 ? 10.574 13.416 -21.474 1.00 93.94 114 LYS A O 1
ATOM 889 N N . PHE A 1 115 ? 9.065 12.047 -22.405 1.00 95.69 115 PHE A N 1
ATOM 890 C CA . PHE A 1 115 ? 8.923 12.758 -23.668 1.00 95.69 115 PHE A CA 1
ATOM 891 C C . PHE A 1 115 ? 7.673 13.642 -23.655 1.00 95.69 115 PHE A C 1
ATOM 893 O O . PHE A 1 115 ? 6.826 13.545 -24.544 1.00 95.69 115 PHE A O 1
ATOM 900 N N . GLY A 1 116 ? 7.538 14.510 -22.647 1.00 94.31 116 GLY A N 1
ATOM 901 C CA . GLY A 1 116 ? 6.571 15.612 -22.667 1.00 94.31 116 GLY A CA 1
ATOM 902 C C . GLY A 1 116 ? 5.686 15.782 -21.440 1.00 94.31 116 GLY A C 1
ATOM 903 O O . GLY A 1 116 ? 5.060 16.834 -21.312 1.00 94.31 116 GLY A O 1
ATOM 904 N N . VAL A 1 117 ? 5.602 14.791 -20.555 1.00 93.75 117 VAL A N 1
ATOM 905 C CA . VAL A 1 117 ? 4.746 14.868 -19.359 1.00 93.75 117 VAL A CA 1
ATOM 906 C C . VAL A 1 117 ? 5.541 15.381 -18.165 1.00 93.75 117 VAL A C 1
ATOM 908 O O . VAL A 1 117 ? 5.064 16.245 -17.433 1.00 93.75 117 VAL A O 1
ATOM 911 N N . TRP A 1 118 ? 6.773 14.903 -17.986 1.00 90.75 118 TRP A N 1
ATOM 912 C CA . TRP A 1 118 ? 7.619 15.329 -16.873 1.00 90.75 118 TRP A CA 1
ATOM 913 C C . TRP A 1 118 ? 7.946 16.831 -16.941 1.00 90.75 118 TRP A C 1
ATOM 915 O O . TRP A 1 118 ? 8.045 17.390 -18.043 1.00 90.75 118 TRP A O 1
ATOM 925 N N . PRO A 1 119 ? 8.175 17.501 -15.794 1.00 87.19 119 PRO A N 1
ATOM 926 C CA . PRO A 1 119 ? 8.385 18.945 -15.756 1.00 87.19 119 PRO A CA 1
ATOM 927 C C . PRO A 1 119 ? 9.482 19.432 -16.715 1.00 87.19 119 PRO A C 1
ATOM 929 O O . PRO A 1 119 ? 10.634 19.020 -16.627 1.00 87.19 119 PRO A O 1
ATOM 932 N N . GLY A 1 120 ? 9.120 20.342 -17.625 1.00 90.50 120 GLY A N 1
ATOM 933 C CA . GLY A 1 120 ? 10.028 20.939 -18.616 1.00 90.50 120 GLY A CA 1
ATOM 934 C C . GLY A 1 120 ? 10.261 20.106 -19.884 1.00 90.50 120 GLY A C 1
ATOM 935 O O . GLY A 1 120 ? 10.675 20.658 -20.900 1.00 90.50 120 GLY A O 1
ATOM 936 N N . THR A 1 121 ? 9.929 18.812 -19.885 1.00 95.00 121 THR A N 1
ATOM 937 C CA . THR A 1 121 ? 10.240 17.920 -21.018 1.00 95.00 121 THR A CA 1
ATOM 938 C C . THR A 1 121 ? 9.415 18.198 -22.268 1.00 95.00 121 THR A C 1
ATOM 940 O O . THR A 1 121 ? 9.878 17.923 -23.370 1.00 95.00 121 THR A O 1
ATOM 943 N N . ARG A 1 122 ? 8.219 18.788 -22.135 1.00 96.50 122 ARG A N 1
ATOM 944 C CA . ARG A 1 122 ? 7.414 19.212 -23.291 1.00 96.50 122 ARG A CA 1
ATOM 945 C C . ARG A 1 122 ? 8.131 20.263 -24.126 1.00 96.50 122 ARG A C 1
ATOM 947 O O . ARG A 1 122 ? 8.120 20.188 -25.352 1.00 96.50 122 ARG A O 1
ATOM 954 N N . ASP A 1 123 ? 8.709 21.248 -23.451 1.00 97.25 123 ASP A N 1
ATOM 955 C CA . ASP A 1 123 ? 9.381 22.358 -24.111 1.00 97.25 123 ASP A CA 1
ATOM 956 C C . ASP A 1 123 ? 10.662 21.835 -24.761 1.00 97.25 123 ASP A C 1
ATOM 958 O O . ASP A 1 123 ? 10.797 21.942 -25.975 1.00 97.25 123 ASP A O 1
ATOM 962 N N . HIS A 1 124 ? 11.466 21.083 -24.009 1.00 96.50 124 HIS A N 1
ATOM 963 C CA . HIS A 1 124 ? 12.674 20.430 -24.518 1.00 96.50 124 HIS A CA 1
ATOM 964 C C . HIS A 1 124 ? 12.424 19.502 -25.724 1.00 96.50 124 HIS A C 1
ATOM 966 O O . HIS A 1 124 ? 13.046 19.642 -26.774 1.00 96.50 124 HIS A O 1
ATOM 972 N N . CYS A 1 125 ? 11.487 18.554 -25.610 1.00 97.62 125 CYS A N 1
ATOM 973 C CA . CYS A 1 125 ? 11.284 17.534 -26.644 1.00 97.62 125 CYS A CA 1
ATOM 974 C C . CYS A 1 125 ? 10.604 18.081 -27.903 1.00 97.62 125 CYS A C 1
ATOM 976 O O . CYS A 1 125 ? 10.920 17.620 -29.000 1.00 97.62 125 CYS A O 1
ATOM 978 N N . TYR A 1 126 ? 9.662 19.023 -27.757 1.00 97.75 126 TYR A N 1
ATOM 979 C CA . TYR A 1 126 ? 8.785 19.440 -28.859 1.00 97.75 126 TYR A CA 1
ATOM 980 C C . TYR A 1 126 ? 8.916 20.908 -29.258 1.00 97.75 126 TYR A C 1
ATOM 982 O O . TYR A 1 126 ? 8.787 21.197 -30.444 1.00 97.75 126 TYR A O 1
ATOM 990 N N . LYS A 1 127 ? 9.132 21.845 -28.323 1.00 97.00 127 LYS A N 1
ATOM 991 C CA . LYS A 1 127 ? 9.326 23.261 -28.691 1.00 97.00 127 LYS A CA 1
ATOM 992 C C . LYS A 1 127 ? 10.754 23.518 -29.159 1.00 97.00 127 LYS A C 1
ATOM 994 O O . LYS A 1 127 ? 10.934 24.166 -30.184 1.00 97.00 127 LYS A O 1
ATOM 999 N N . ASP A 1 128 ? 11.728 22.965 -28.443 1.00 97.31 128 ASP A N 1
ATOM 1000 C CA . ASP A 1 128 ? 13.155 23.114 -28.737 1.00 97.31 128 ASP A CA 1
ATOM 1001 C C . ASP A 1 128 ? 13.648 22.079 -29.764 1.00 97.31 128 ASP A C 1
ATOM 1003 O O . ASP A 1 128 ? 14.785 22.148 -30.214 1.00 97.31 128 ASP A O 1
ATOM 1007 N N . GLY A 1 129 ? 12.781 21.147 -30.180 1.00 97.75 129 GLY A N 1
ATOM 1008 C CA . GLY A 1 129 ? 13.005 20.276 -31.338 1.00 97.75 129 GLY A CA 1
ATOM 1009 C C . GLY A 1 129 ? 13.804 18.997 -31.078 1.00 97.75 129 GLY A C 1
ATOM 1010 O O . GLY A 1 129 ? 13.999 18.229 -32.020 1.00 97.75 129 GLY A O 1
ATOM 1011 N N . TRP A 1 130 ? 14.193 18.704 -29.829 1.00 98.31 130 TRP A N 1
ATOM 1012 C CA . TRP A 1 130 ? 15.104 17.593 -29.512 1.00 98.31 130 TRP A CA 1
ATOM 1013 C C . TRP A 1 130 ? 14.669 16.245 -30.105 1.00 98.31 130 TRP A C 1
ATOM 1015 O O . TRP A 1 130 ? 15.490 15.515 -30.657 1.00 98.31 130 TRP A O 1
ATOM 1025 N N . LEU A 1 131 ? 13.375 15.903 -30.027 1.00 97.94 131 LEU A N 1
ATOM 1026 C CA . LEU A 1 131 ? 12.882 14.607 -30.510 1.00 97.94 131 LEU A CA 1
ATOM 1027 C C . LEU A 1 131 ? 12.963 14.487 -32.038 1.00 97.94 131 LEU A C 1
ATOM 1029 O O . LEU A 1 131 ? 13.302 13.423 -32.558 1.00 97.94 131 LEU A O 1
ATOM 1033 N N . ALA A 1 132 ? 12.671 15.577 -32.752 1.00 98.44 132 ALA A N 1
ATOM 1034 C CA . ALA A 1 132 ? 12.778 15.617 -34.207 1.00 98.44 132 ALA A CA 1
ATOM 1035 C C . ALA A 1 132 ? 14.246 15.520 -34.647 1.00 98.44 132 ALA A C 1
ATOM 1037 O O . ALA A 1 132 ? 14.572 14.727 -35.532 1.00 98.44 132 ALA A O 1
ATOM 1038 N N . ASP A 1 133 ? 15.131 16.260 -33.976 1.00 98.62 133 ASP A N 1
ATOM 1039 C CA . ASP A 1 133 ? 16.570 16.236 -34.238 1.00 98.62 133 ASP A CA 1
ATOM 1040 C C . ASP A 1 133 ? 17.176 14.857 -33.957 1.00 98.62 133 ASP A C 1
ATOM 1042 O O . ASP A 1 133 ? 18.000 14.368 -34.733 1.00 98.62 133 ASP A O 1
ATOM 1046 N N . PHE A 1 134 ? 16.725 14.181 -32.896 1.00 98.44 134 PHE A N 1
ATOM 1047 C CA . PHE A 1 134 ? 17.149 12.823 -32.573 1.00 98.44 134 PHE A CA 1
ATOM 1048 C C . PHE A 1 134 ? 16.789 11.830 -33.685 1.00 98.44 134 PHE A C 1
ATOM 1050 O O . PHE A 1 134 ? 17.660 11.093 -34.151 1.00 98.44 134 PHE A O 1
ATOM 1057 N N . PHE A 1 135 ? 15.544 11.833 -34.171 1.00 98.38 135 PHE A N 1
ATOM 1058 C CA . PHE A 1 135 ? 15.139 10.950 -35.272 1.00 98.38 135 PHE A CA 1
ATOM 1059 C C . PHE A 1 135 ? 15.883 11.261 -36.575 1.00 98.38 135 PHE A C 1
ATOM 1061 O O . PHE A 1 135 ? 16.392 10.338 -37.214 1.00 98.38 135 PHE A O 1
ATOM 1068 N N . ALA A 1 136 ? 16.055 12.541 -36.920 1.00 98.69 136 ALA A N 1
ATOM 1069 C CA . ALA A 1 136 ? 16.851 12.940 -38.080 1.00 98.69 136 ALA A CA 1
ATOM 1070 C C . ALA A 1 136 ? 18.318 12.482 -37.959 1.00 98.69 136 ALA A C 1
ATOM 1072 O O . ALA A 1 136 ? 18.936 12.058 -38.940 1.00 98.69 136 ALA A O 1
ATOM 1073 N N . ALA A 1 137 ? 18.889 12.523 -36.753 1.00 98.62 137 ALA A N 1
ATOM 1074 C CA . ALA A 1 137 ? 20.240 12.042 -36.500 1.00 98.62 137 ALA A CA 1
ATOM 1075 C C . ALA A 1 137 ? 20.357 10.516 -36.645 1.00 98.62 137 ALA A C 1
ATOM 1077 O O . ALA A 1 137 ? 21.353 10.051 -37.208 1.00 98.62 137 ALA A O 1
ATOM 1078 N N . LEU A 1 138 ? 19.362 9.737 -36.204 1.00 98.06 138 LEU A N 1
ATOM 1079 C CA . LEU A 1 138 ? 19.325 8.286 -36.429 1.00 98.06 138 LEU A CA 1
ATOM 1080 C C . LEU A 1 138 ? 19.303 7.961 -37.931 1.00 98.06 138 LEU A C 1
ATOM 1082 O O . LEU A 1 138 ? 20.112 7.159 -38.398 1.00 98.06 138 LEU A O 1
ATOM 1086 N N . GLU A 1 139 ? 18.455 8.642 -38.706 1.00 98.25 139 GLU A N 1
ATOM 1087 C CA . GLU A 1 139 ? 18.368 8.469 -40.163 1.00 98.25 139 GLU A CA 1
ATOM 1088 C C . GLU A 1 139 ? 19.676 8.847 -40.871 1.00 98.25 139 GLU A C 1
ATOM 1090 O O . GLU A 1 139 ? 20.185 8.090 -41.704 1.00 98.25 139 GLU A O 1
ATOM 1095 N N . LYS A 1 140 ? 20.278 9.983 -40.497 1.00 98.50 140 LYS A N 1
ATOM 1096 C CA . LYS A 1 140 ? 21.559 10.454 -41.050 1.00 98.50 140 LYS A CA 1
ATOM 1097 C C . LYS A 1 140 ? 22.706 9.468 -40.810 1.00 98.50 140 LYS A C 1
ATOM 1099 O O . LYS A 1 140 ? 23.649 9.424 -41.598 1.00 98.50 140 LYS A O 1
ATOM 1104 N N . ASN A 1 141 ? 22.644 8.686 -39.734 1.00 98.31 141 ASN A N 1
ATOM 1105 C CA . ASN A 1 141 ? 23.661 7.697 -39.374 1.00 98.31 141 ASN A CA 1
ATOM 1106 C C . ASN A 1 141 ? 23.318 6.265 -39.838 1.00 98.31 141 ASN A C 1
ATOM 1108 O O . ASN A 1 141 ? 24.052 5.333 -39.513 1.00 98.31 141 ASN A O 1
ATOM 1112 N N . SER A 1 142 ? 22.273 6.086 -40.656 1.00 97.69 142 SER A N 1
ATOM 1113 C CA . SER A 1 142 ? 21.781 4.776 -41.123 1.00 97.69 142 SER A CA 1
ATOM 1114 C C . SER A 1 142 ? 22.794 3.912 -41.885 1.00 97.69 142 SER A C 1
ATOM 1116 O O . SER A 1 142 ? 22.617 2.700 -41.984 1.00 97.69 142 SER A O 1
ATOM 1118 N N . ALA A 1 143 ? 23.879 4.506 -42.395 1.00 97.06 143 ALA A N 1
ATOM 1119 C CA . ALA A 1 143 ? 24.960 3.773 -43.056 1.00 97.06 143 ALA A CA 1
ATOM 1120 C C . ALA A 1 143 ? 25.696 2.791 -42.123 1.00 97.06 143 ALA A C 1
ATOM 1122 O O . ALA A 1 143 ? 26.250 1.803 -42.601 1.00 97.06 143 ALA A O 1
ATOM 1123 N N . TRP A 1 144 ? 25.715 3.059 -40.813 1.00 96.88 144 TRP A N 1
ATOM 1124 C CA . TRP A 1 144 ? 26.363 2.206 -39.807 1.00 96.88 144 TRP A CA 1
ATOM 1125 C C . TRP A 1 144 ? 25.448 1.866 -38.621 1.00 96.88 144 TRP A C 1
ATOM 1127 O O . TRP A 1 144 ? 25.660 0.848 -37.968 1.00 96.88 144 TRP A O 1
ATOM 1137 N N . LEU A 1 145 ? 24.422 2.680 -38.350 1.00 97.31 145 LEU A N 1
ATOM 1138 C CA . LEU A 1 145 ? 23.471 2.485 -37.259 1.00 97.31 145 LEU A CA 1
ATOM 1139 C C . LEU A 1 145 ? 22.127 1.989 -37.795 1.00 97.31 145 LEU A C 1
ATOM 1141 O O . LEU A 1 145 ? 21.408 2.724 -38.468 1.00 97.31 145 LEU A O 1
ATOM 1145 N N . LYS A 1 146 ? 21.738 0.763 -37.444 1.00 96.44 146 LYS A N 1
ATOM 1146 C CA . LYS A 1 146 ? 20.413 0.230 -37.774 1.00 96.44 146 LYS A CA 1
ATOM 1147 C C . LYS A 1 146 ? 19.470 0.356 -36.580 1.00 96.44 146 LYS A C 1
ATOM 1149 O O . LYS A 1 146 ? 19.673 -0.299 -35.562 1.00 96.44 146 LYS A O 1
ATOM 1154 N N . VAL A 1 147 ? 18.396 1.128 -36.735 1.00 96.56 147 VAL A N 1
ATOM 1155 C CA . VAL A 1 147 ? 17.267 1.113 -35.794 1.00 96.56 147 VAL A CA 1
ATOM 1156 C C . VAL A 1 147 ? 16.384 -0.088 -36.124 1.00 96.56 147 VAL A C 1
ATOM 1158 O O . VAL A 1 147 ? 15.995 -0.277 -37.276 1.00 96.56 147 VAL A O 1
ATOM 1161 N N . CYS A 1 148 ? 16.096 -0.925 -35.132 1.00 95.12 148 CYS A N 1
ATOM 1162 C CA . CYS A 1 148 ? 15.229 -2.087 -35.295 1.00 95.12 148 CYS A CA 1
ATOM 1163 C C . CYS A 1 148 ? 14.458 -2.385 -34.010 1.00 95.12 148 CYS A C 1
ATOM 1165 O O . CYS A 1 148 ? 14.814 -1.932 -32.921 1.00 95.12 148 CYS A O 1
ATOM 1167 N N . THR A 1 149 ? 13.388 -3.156 -34.144 1.00 94.69 149 THR A N 1
ATOM 1168 C CA . THR A 1 149 ? 12.665 -3.719 -33.006 1.00 94.69 149 THR A CA 1
ATOM 1169 C C . THR A 1 149 ? 13.437 -4.905 -32.412 1.00 94.69 149 THR A C 1
ATOM 1171 O O . THR A 1 149 ? 14.177 -5.584 -33.131 1.00 94.69 149 THR A O 1
ATOM 1174 N N . PRO A 1 150 ? 13.225 -5.248 -31.127 1.00 95.00 150 PRO A N 1
ATOM 1175 C CA . PRO A 1 150 ? 13.860 -6.431 -30.546 1.00 95.00 150 PRO A CA 1
ATOM 1176 C C . PRO A 1 150 ? 13.525 -7.723 -31.314 1.00 95.00 150 PRO A C 1
ATOM 1178 O O . PRO A 1 150 ? 14.399 -8.551 -31.550 1.00 95.00 150 PRO A O 1
ATOM 1181 N N . ALA A 1 151 ? 12.285 -7.868 -31.798 1.00 94.62 151 ALA A N 1
ATOM 1182 C CA . ALA A 1 151 ? 11.875 -9.026 -32.592 1.00 94.62 151 ALA A CA 1
ATOM 1183 C C . ALA A 1 151 ? 12.671 -9.169 -33.905 1.00 94.62 151 ALA A C 1
ATOM 1185 O O . ALA A 1 151 ? 13.033 -10.282 -34.281 1.00 94.62 151 ALA A O 1
ATOM 1186 N N . GLU A 1 152 ? 12.971 -8.060 -34.590 1.00 95.38 152 GLU A N 1
ATOM 1187 C CA . GLU A 1 152 ? 13.801 -8.072 -35.802 1.00 95.38 152 GLU A CA 1
ATOM 1188 C C . GLU A 1 152 ? 15.249 -8.458 -35.499 1.00 95.38 152 GLU A C 1
ATOM 1190 O O . GLU A 1 152 ? 15.841 -9.212 -36.268 1.00 95.38 152 GLU A O 1
ATOM 1195 N N . TYR A 1 153 ? 15.809 -7.990 -34.376 1.00 95.19 153 TYR A N 1
ATOM 1196 C CA . TYR A 1 153 ? 17.144 -8.406 -33.941 1.00 95.19 153 TYR A CA 1
ATOM 1197 C C . TYR A 1 153 ? 17.191 -9.914 -33.670 1.00 95.19 153 TYR A C 1
ATOM 1199 O O . TYR A 1 153 ? 18.058 -10.606 -34.202 1.00 95.19 153 TYR A O 1
ATOM 1207 N N . LEU A 1 154 ? 16.225 -10.429 -32.902 1.00 94.06 154 LEU A N 1
ATOM 1208 C CA . LEU A 1 154 ? 16.122 -11.847 -32.543 1.00 94.06 154 LEU A CA 1
ATOM 1209 C C . LEU A 1 154 ? 15.974 -12.750 -33.775 1.00 94.06 154 LEU A C 1
ATOM 1211 O O . LEU A 1 154 ? 16.522 -13.847 -33.805 1.00 94.06 154 LEU A O 1
ATOM 1215 N N . ALA A 1 155 ? 15.267 -12.292 -34.811 1.00 94.75 155 ALA A N 1
ATOM 1216 C CA . ALA A 1 155 ? 15.051 -13.068 -36.031 1.00 94.75 155 ALA A CA 1
ATOM 1217 C C . ALA A 1 155 ? 16.328 -13.299 -36.862 1.00 94.75 155 ALA A C 1
ATOM 1219 O O . ALA A 1 155 ? 16.354 -14.223 -37.676 1.00 94.75 155 ALA A O 1
ATOM 1220 N N . SER A 1 156 ? 17.364 -12.471 -36.691 1.00 94.44 156 SER A N 1
ATOM 1221 C CA . SER A 1 156 ? 18.587 -12.533 -37.503 1.00 94.44 156 SER A CA 1
ATOM 1222 C C . SER A 1 156 ? 19.874 -12.767 -36.711 1.00 94.44 156 SER A C 1
ATOM 1224 O O . SER A 1 156 ? 20.933 -12.854 -37.328 1.00 94.44 156 SER A O 1
ATOM 1226 N N . HIS A 1 157 ? 19.813 -12.857 -35.381 1.00 95.75 157 HIS A N 1
ATOM 1227 C CA . HIS A 1 157 ? 20.986 -13.037 -34.523 1.00 95.75 157 HIS A CA 1
ATOM 1228 C C . HIS A 1 157 ? 20.821 -14.256 -33.618 1.00 95.75 157 HIS A C 1
ATOM 1230 O O . HIS A 1 157 ? 19.717 -14.603 -33.210 1.00 95.75 157 HIS A O 1
ATOM 1236 N N . ALA A 1 158 ? 21.940 -14.898 -33.291 1.00 95.94 158 ALA A N 1
ATOM 1237 C CA . ALA A 1 158 ? 22.009 -15.875 -32.210 1.00 95.94 158 ALA A CA 1
ATOM 1238 C C . ALA A 1 158 ? 22.196 -15.143 -30.866 1.00 95.94 158 ALA A C 1
ATOM 1240 O O . ALA A 1 158 ? 22.761 -14.046 -30.856 1.00 95.94 158 ALA A O 1
ATOM 1241 N N . PRO A 1 159 ? 21.750 -15.718 -29.733 1.00 96.38 159 PRO A N 1
ATOM 1242 C CA . PRO A 1 159 ? 22.044 -15.128 -28.436 1.00 96.38 159 PRO A CA 1
ATOM 1243 C C . PRO A 1 159 ? 23.549 -15.236 -28.168 1.00 96.38 159 PRO A C 1
ATOM 1245 O O . PRO A 1 159 ? 24.176 -16.224 -28.556 1.00 96.38 159 PRO A O 1
ATOM 1248 N N . LEU A 1 160 ? 24.122 -14.252 -27.475 1.00 97.06 160 LEU A N 1
ATOM 1249 C CA . LEU A 1 160 ? 25.541 -14.268 -27.107 1.00 97.06 160 LEU A CA 1
ATOM 1250 C C . LEU A 1 160 ? 25.868 -15.390 -26.116 1.00 97.06 160 LEU A C 1
ATOM 1252 O O . LEU A 1 160 ? 26.985 -15.898 -26.089 1.00 97.06 160 LEU A O 1
ATOM 1256 N N . GLY A 1 161 ? 24.882 -15.810 -25.324 1.00 96.75 161 GLY A N 1
ATOM 1257 C CA . GLY A 1 161 ? 25.035 -16.901 -24.376 1.00 96.75 161 GLY A CA 1
ATOM 1258 C C . GLY A 1 161 ? 23.855 -17.021 -23.421 1.00 96.75 161 GLY A C 1
ATOM 1259 O O . GLY A 1 161 ? 22.737 -16.590 -23.717 1.00 96.75 161 GLY A O 1
ATOM 1260 N N . ARG A 1 162 ? 24.123 -17.613 -22.257 1.00 96.81 162 ARG A N 1
ATOM 1261 C CA . ARG A 1 162 ? 23.176 -17.762 -21.146 1.00 96.81 162 ARG A CA 1
ATOM 1262 C C . ARG A 1 162 ? 23.390 -16.643 -20.122 1.00 96.81 162 ARG A C 1
ATOM 1264 O O . ARG A 1 162 ? 24.528 -16.276 -19.863 1.00 96.81 162 ARG A O 1
ATOM 1271 N N . ALA A 1 163 ? 22.309 -16.143 -19.529 1.00 97.38 163 ALA A N 1
ATOM 1272 C CA . ALA A 1 163 ? 22.333 -15.178 -18.436 1.00 97.38 163 ALA A CA 1
ATOM 1273 C C . ALA A 1 163 ? 21.503 -15.691 -17.251 1.00 97.38 163 ALA A C 1
ATOM 1275 O O . ALA A 1 163 ? 20.272 -15.718 -17.296 1.00 97.38 163 ALA A O 1
ATOM 1276 N N . ASP A 1 164 ? 22.191 -16.080 -16.178 1.00 95.50 164 ASP A N 1
ATOM 1277 C CA . ASP A 1 164 ? 21.582 -16.512 -14.917 1.00 95.50 164 ASP A CA 1
ATOM 1278 C C . ASP A 1 164 ? 21.484 -15.318 -13.957 1.00 95.50 164 ASP A C 1
ATOM 1280 O O . ASP A 1 164 ? 22.323 -15.108 -13.080 1.00 95.50 164 ASP A O 1
ATOM 1284 N N . LEU A 1 165 ? 20.466 -14.482 -14.170 1.00 96.50 165 LEU A N 1
ATOM 1285 C CA . LEU A 1 165 ? 20.316 -13.219 -13.447 1.00 96.50 165 LEU A CA 1
ATOM 1286 C C . LEU A 1 165 ? 19.735 -13.424 -12.033 1.00 96.50 165 LEU A C 1
ATOM 1288 O O . LEU A 1 165 ? 18.758 -14.169 -11.875 1.00 96.50 165 LEU A O 1
ATOM 1292 N N . PRO A 1 166 ? 20.263 -12.733 -11.001 1.00 95.19 166 PRO A N 1
ATOM 1293 C CA . PRO A 1 166 ? 19.703 -12.764 -9.654 1.00 95.19 166 PRO A CA 1
ATOM 1294 C C . PRO A 1 166 ? 18.403 -11.955 -9.573 1.00 95.19 166 PRO A C 1
ATOM 1296 O O . PRO A 1 166 ? 18.088 -11.163 -10.460 1.00 95.19 166 PRO A O 1
ATOM 1299 N N . THR A 1 167 ? 17.664 -12.089 -8.468 1.00 96.69 167 THR A N 1
ATOM 1300 C CA . THR A 1 167 ? 16.537 -11.189 -8.189 1.00 96.69 167 THR A CA 1
ATOM 1301 C C . THR A 1 167 ? 17.020 -9.743 -8.099 1.00 96.69 167 THR A C 1
ATOM 1303 O O . THR A 1 167 ? 17.791 -9.408 -7.198 1.00 96.69 167 THR A O 1
ATOM 1306 N N . ALA A 1 168 ? 16.544 -8.889 -9.001 1.00 96.12 168 ALA A N 1
ATOM 1307 C CA . ALA A 1 168 ? 16.969 -7.498 -9.106 1.00 96.12 168 ALA A CA 1
ATOM 1308 C C . ALA A 1 168 ? 15.893 -6.628 -9.783 1.00 96.12 168 ALA A C 1
ATOM 1310 O O . ALA A 1 168 ? 14.791 -7.087 -10.092 1.00 96.12 168 ALA A O 1
ATOM 1311 N N . SER A 1 169 ? 16.211 -5.343 -9.909 1.00 96.56 169 SER A N 1
ATOM 1312 C CA . SER A 1 169 ? 15.483 -4.337 -10.679 1.00 96.56 169 SER A CA 1
ATOM 1313 C C . SER A 1 169 ? 16.496 -3.268 -11.131 1.00 96.56 169 SER A C 1
ATOM 1315 O O . SER A 1 169 ? 17.706 -3.438 -10.954 1.00 96.56 169 SER A O 1
ATOM 1317 N N . TYR A 1 170 ? 16.040 -2.164 -11.716 1.00 94.00 170 TYR A N 1
ATOM 1318 C CA . TYR A 1 170 ? 16.885 -1.000 -11.988 1.00 94.00 170 TYR A CA 1
ATOM 1319 C C . TYR A 1 170 ? 17.490 -0.431 -10.693 1.00 94.00 170 TYR A C 1
ATOM 1321 O O . TYR A 1 170 ? 16.928 -0.611 -9.608 1.00 94.00 170 TYR A O 1
ATOM 1329 N N . THR A 1 171 ? 18.647 0.245 -10.795 1.00 91.62 171 THR A N 1
ATOM 1330 C CA . THR A 1 171 ? 19.427 0.723 -9.633 1.00 91.62 171 THR A CA 1
ATOM 1331 C C . THR A 1 171 ? 18.540 1.422 -8.607 1.00 91.62 171 THR A C 1
ATOM 1333 O O . THR A 1 171 ? 18.535 1.053 -7.437 1.00 91.62 171 THR A O 1
ATOM 1336 N N . GLU A 1 172 ? 17.748 2.385 -9.068 1.00 92.88 172 GLU A N 1
ATOM 1337 C CA . GLU A 1 172 ? 16.953 3.290 -8.253 1.00 92.88 172 GLU A CA 1
ATOM 1338 C C . GLU A 1 172 ? 15.907 2.522 -7.421 1.00 92.88 172 GLU A C 1
ATOM 1340 O O . GLU A 1 172 ? 15.776 2.749 -6.215 1.00 92.88 172 GLU A O 1
ATOM 1345 N N . MET A 1 173 ? 15.245 1.524 -8.018 1.00 95.94 173 MET A N 1
ATOM 1346 C CA . MET A 1 173 ? 14.294 0.646 -7.328 1.00 95.94 173 MET A CA 1
ATOM 1347 C C . MET A 1 173 ? 14.938 -0.112 -6.165 1.00 95.94 173 MET A C 1
ATOM 1349 O O . MET A 1 173 ? 14.375 -0.192 -5.065 1.00 95.94 173 MET A O 1
ATOM 1353 N N . MET A 1 174 ? 16.136 -0.653 -6.398 1.00 95.25 174 MET A N 1
ATOM 1354 C CA . MET A 1 174 ? 16.871 -1.416 -5.390 1.00 95.25 174 MET A CA 1
ATOM 1355 C C . MET A 1 174 ? 17.286 -0.545 -4.192 1.00 95.25 174 MET A C 1
ATOM 1357 O O . MET A 1 174 ? 17.509 -1.070 -3.098 1.00 95.25 174 MET A O 1
ATOM 1361 N N . GLU A 1 175 ? 17.336 0.779 -4.349 1.00 95.12 175 GLU A N 1
ATOM 1362 C CA . GLU A 1 175 ? 17.537 1.723 -3.248 1.00 95.12 175 GLU A CA 1
ATOM 1363 C C . GLU A 1 175 ? 16.232 2.056 -2.520 1.00 95.12 175 GLU A C 1
ATOM 1365 O O . GLU A 1 175 ? 16.190 2.088 -1.287 1.00 95.12 175 GLU A O 1
ATOM 1370 N N . TRP A 1 176 ? 15.161 2.331 -3.270 1.00 95.81 176 TRP A N 1
ATOM 1371 C CA . TRP A 1 176 ? 13.875 2.795 -2.732 1.00 95.81 176 TRP A CA 1
ATOM 1372 C C . TRP A 1 176 ? 13.221 1.791 -1.792 1.00 95.81 176 TRP A C 1
ATOM 1374 O O . TRP A 1 176 ? 12.595 2.180 -0.795 1.00 95.81 176 TRP A O 1
ATOM 1384 N N . VAL A 1 177 ? 13.418 0.507 -2.086 1.00 96.75 177 VAL A N 1
ATOM 1385 C CA . VAL A 1 177 ? 12.879 -0.603 -1.304 1.00 96.75 177 VAL A CA 1
ATOM 1386 C C . VAL A 1 177 ? 13.529 -0.760 0.070 1.00 96.75 177 VAL A C 1
ATOM 1388 O O . VAL A 1 177 ? 12.949 -1.366 0.976 1.00 96.75 177 VAL A O 1
ATOM 1391 N N . LEU A 1 178 ? 14.720 -0.192 0.274 1.00 95.69 178 LEU A N 1
ATOM 1392 C CA . LEU A 1 178 ? 15.408 -0.276 1.555 1.00 95.69 178 LEU A CA 1
ATOM 1393 C C . LEU A 1 178 ? 14.650 0.524 2.632 1.00 95.69 178 LEU A C 1
ATOM 1395 O O . LEU A 1 178 ? 14.248 1.670 2.400 1.00 95.69 178 LEU A O 1
ATOM 1399 N N . PRO A 1 179 ? 14.501 -0.019 3.858 1.00 93.31 179 PRO A N 1
ATOM 1400 C CA . PRO A 1 179 ? 14.014 0.759 4.992 1.00 93.31 179 PRO A CA 1
ATOM 1401 C C . PRO A 1 179 ? 14.876 2.003 5.212 1.00 93.31 179 PRO A C 1
ATOM 1403 O O . PRO A 1 179 ? 16.095 1.948 5.063 1.00 93.31 179 PRO A O 1
ATOM 1406 N N . THR A 1 180 ? 14.277 3.108 5.648 1.00 91.12 180 THR A N 1
ATOM 1407 C CA . THR A 1 180 ? 14.905 4.442 5.665 1.00 91.12 180 THR A CA 1
ATOM 1408 C C . THR A 1 180 ? 16.306 4.496 6.273 1.00 91.12 180 THR A C 1
ATOM 1410 O O . THR A 1 180 ? 17.228 5.015 5.650 1.00 91.12 180 THR A O 1
ATOM 1413 N N . ARG A 1 181 ? 16.516 3.893 7.452 1.00 91.31 181 ARG A N 1
ATOM 1414 C CA . ARG A 1 181 ? 17.844 3.853 8.101 1.00 91.31 181 ARG A CA 1
ATOM 1415 C C . ARG A 1 181 ? 18.872 3.016 7.333 1.00 91.31 181 ARG A C 1
ATOM 1417 O O . ARG A 1 181 ? 20.074 3.238 7.447 1.00 91.31 181 ARG A O 1
ATOM 1424 N N . VAL A 1 182 ? 18.421 1.997 6.606 1.00 93.56 182 VAL A N 1
ATOM 1425 C CA . VAL A 1 182 ? 19.278 1.181 5.737 1.00 93.56 182 VAL A CA 1
ATOM 1426 C C . VAL A 1 182 ? 19.611 1.971 4.476 1.00 93.56 182 VAL A C 1
ATOM 1428 O O . VAL A 1 182 ? 20.786 2.071 4.145 1.00 93.56 182 VAL A O 1
ATOM 1431 N N . ARG A 1 183 ? 18.615 2.615 3.853 1.00 93.25 183 ARG A N 1
ATOM 1432 C CA . ARG A 1 183 ? 18.791 3.465 2.667 1.00 93.25 183 ARG A CA 1
ATOM 1433 C C . ARG A 1 183 ? 19.784 4.607 2.905 1.00 93.25 183 ARG A C 1
ATOM 1435 O O . ARG A 1 183 ? 20.666 4.815 2.090 1.00 93.25 183 ARG A O 1
ATOM 1442 N N . GLN A 1 184 ? 19.714 5.282 4.054 1.00 91.12 184 GLN A N 1
ATOM 1443 C CA . GLN A 1 184 ? 20.668 6.344 4.411 1.00 91.12 184 GLN A CA 1
ATOM 1444 C C . GLN A 1 184 ? 22.118 5.842 4.497 1.00 91.12 184 GLN A C 1
ATOM 1446 O O . GLN A 1 184 ? 23.028 6.490 3.991 1.00 91.12 184 GLN A O 1
ATOM 1451 N N . ARG A 1 185 ? 22.340 4.671 5.110 1.00 92.75 185 ARG A N 1
ATOM 1452 C CA . ARG A 1 185 ? 23.676 4.052 5.171 1.00 92.75 185 ARG A CA 1
ATOM 1453 C C . ARG A 1 185 ? 24.145 3.587 3.795 1.00 92.75 185 ARG A C 1
ATOM 1455 O O . ARG A 1 185 ? 25.308 3.770 3.468 1.00 92.75 185 ARG A O 1
ATOM 1462 N N . TYR A 1 186 ? 23.235 3.031 2.997 1.00 93.12 186 TYR A N 1
ATOM 1463 C CA . TYR A 1 186 ? 23.502 2.651 1.613 1.00 93.12 186 TYR A CA 1
ATOM 1464 C C . TYR A 1 186 ? 23.970 3.858 0.790 1.00 93.12 186 TYR A C 1
ATOM 1466 O O . TYR A 1 186 ? 25.008 3.782 0.145 1.00 93.12 186 TYR A O 1
ATOM 1474 N N . HIS A 1 187 ? 23.272 4.995 0.882 1.00 91.81 187 HIS A N 1
ATOM 1475 C CA . HIS A 1 187 ? 23.653 6.234 0.194 1.00 91.81 187 HIS A CA 1
ATOM 1476 C C . HIS A 1 187 ? 24.994 6.801 0.662 1.00 91.81 187 HIS A C 1
ATOM 1478 O O . HIS A 1 187 ? 25.755 7.287 -0.168 1.00 91.81 187 HIS A O 1
ATOM 1484 N N . ALA A 1 188 ? 25.316 6.707 1.955 1.00 91.81 188 ALA A N 1
ATOM 1485 C CA . ALA A 1 188 ? 26.622 7.132 2.460 1.00 91.81 188 ALA A CA 1
ATOM 1486 C C . ALA A 1 188 ? 27.773 6.326 1.829 1.00 91.81 188 ALA A C 1
ATOM 1488 O 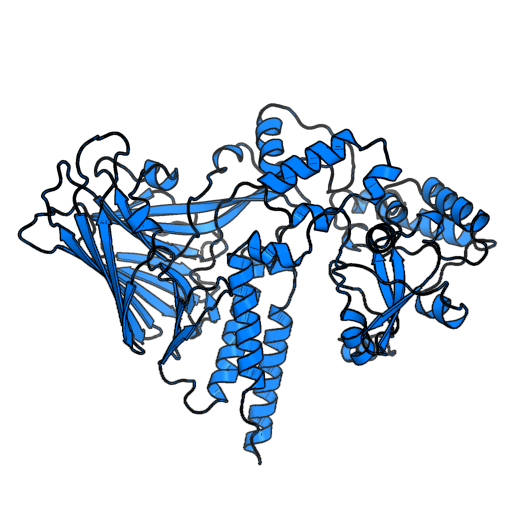O . ALA A 1 188 ? 28.757 6.911 1.383 1.00 91.81 188 ALA A O 1
ATOM 1489 N N . VAL A 1 189 ? 27.614 5.002 1.725 1.00 92.94 189 VAL A N 1
ATOM 1490 C CA . VAL A 1 189 ? 28.600 4.123 1.074 1.00 92.94 189 VAL A CA 1
ATOM 1491 C C . VAL A 1 189 ? 28.638 4.364 -0.439 1.00 92.94 189 VAL A C 1
ATOM 1493 O O . VAL A 1 189 ? 29.716 4.450 -1.017 1.00 92.94 189 VAL A O 1
ATOM 1496 N N . LEU A 1 190 ? 27.482 4.540 -1.087 1.00 91.69 190 LEU A N 1
ATOM 1497 C CA . LEU A 1 190 ? 27.419 4.866 -2.515 1.00 91.69 190 LEU A CA 1
ATOM 1498 C C . LEU A 1 190 ? 28.202 6.150 -2.830 1.00 91.69 190 LEU A C 1
ATOM 1500 O O . LEU A 1 190 ? 28.950 6.201 -3.802 1.00 91.69 190 LEU A O 1
ATOM 1504 N N . HIS A 1 191 ? 28.059 7.173 -1.986 1.00 91.44 191 HIS A N 1
ATOM 1505 C CA . HIS A 1 191 ? 28.789 8.428 -2.120 1.00 91.44 191 HIS A CA 1
ATOM 1506 C C . HIS A 1 191 ? 30.305 8.234 -1.943 1.00 91.44 191 HIS A C 1
ATOM 1508 O O . HIS A 1 191 ? 31.081 8.747 -2.750 1.00 91.44 191 HIS A O 1
ATOM 1514 N N . GLU A 1 192 ? 30.725 7.465 -0.932 1.00 94.69 192 GLU A N 1
ATOM 1515 C CA . GLU A 1 192 ? 32.135 7.133 -0.668 1.00 94.69 192 GLU A CA 1
ATOM 1516 C C . GLU A 1 192 ? 32.822 6.471 -1.875 1.00 94.69 192 GLU A C 1
ATOM 1518 O O . GLU A 1 192 ? 33.959 6.812 -2.201 1.00 94.69 192 GLU A O 1
ATOM 1523 N N . PHE A 1 193 ? 32.118 5.581 -2.581 1.00 94.00 193 PHE A N 1
ATOM 1524 C CA . PHE A 1 193 ? 32.651 4.823 -3.721 1.00 94.00 193 PHE A CA 1
ATOM 1525 C C . PHE A 1 193 ? 32.198 5.339 -5.094 1.00 94.00 193 PHE A C 1
ATOM 1527 O O . PHE A 1 193 ? 32.402 4.664 -6.100 1.00 94.00 193 PHE A O 1
ATOM 1534 N N . SER A 1 194 ? 31.629 6.544 -5.169 1.00 90.50 194 SER A N 1
ATOM 1535 C CA . SER A 1 194 ? 31.085 7.114 -6.414 1.00 90.50 194 SER A CA 1
ATOM 1536 C C . SER A 1 194 ? 32.103 7.198 -7.562 1.00 90.50 194 SER A C 1
ATOM 1538 O O . SER A 1 194 ? 31.734 7.059 -8.724 1.00 90.50 194 SER A O 1
ATOM 1540 N N . ALA A 1 195 ? 33.390 7.362 -7.239 1.00 91.56 195 ALA A N 1
ATOM 1541 C CA . ALA A 1 195 ? 34.492 7.414 -8.201 1.00 91.56 195 ALA A CA 1
ATOM 1542 C C . ALA A 1 195 ? 35.108 6.039 -8.541 1.00 91.56 195 ALA A C 1
ATOM 1544 O O . ALA A 1 195 ? 36.140 5.989 -9.209 1.00 91.56 195 ALA A O 1
ATOM 1545 N N . ARG A 1 196 ? 34.522 4.931 -8.067 1.00 90.44 196 ARG A N 1
ATOM 1546 C CA . ARG A 1 196 ? 35.038 3.564 -8.252 1.00 90.44 196 ARG A CA 1
ATOM 1547 C C . ARG A 1 196 ? 33.998 2.652 -8.920 1.00 90.44 196 ARG A C 1
ATOM 1549 O O . ARG A 1 196 ? 33.362 1.852 -8.226 1.00 90.44 196 ARG A O 1
ATOM 1556 N N . PRO A 1 197 ? 33.790 2.755 -10.248 1.00 81.12 197 PRO A N 1
ATOM 1557 C CA . PRO A 1 197 ? 32.819 1.937 -10.983 1.00 81.12 197 PRO A CA 1
ATOM 1558 C C . PRO A 1 197 ? 33.001 0.430 -10.774 1.00 81.12 197 PRO A C 1
ATOM 1560 O O . PRO A 1 197 ? 32.019 -0.301 -10.662 1.00 81.12 197 PRO A O 1
ATOM 1563 N N . GLU A 1 198 ? 34.247 -0.022 -10.629 1.00 83.75 198 GLU A N 1
ATOM 1564 C CA . GLU A 1 198 ? 34.594 -1.414 -10.355 1.00 83.75 198 GLU A CA 1
ATOM 1565 C C . GLU A 1 198 ? 34.100 -1.883 -8.981 1.00 83.75 198 GLU A C 1
ATOM 1567 O O . GLU A 1 198 ? 33.855 -3.065 -8.789 1.00 83.75 198 GLU A O 1
ATOM 1572 N N . VAL A 1 199 ? 33.914 -0.972 -8.020 1.00 87.69 199 VAL A N 1
ATOM 1573 C CA . VAL A 1 199 ? 33.274 -1.280 -6.731 1.00 87.69 199 VAL A CA 1
ATOM 1574 C C . VAL A 1 199 ? 31.755 -1.222 -6.862 1.00 87.69 199 VAL A C 1
ATOM 1576 O O . VAL A 1 199 ? 31.054 -2.092 -6.341 1.00 87.69 199 VAL A O 1
ATOM 1579 N N . LEU A 1 200 ? 31.235 -0.218 -7.574 1.00 83.88 200 LEU A N 1
ATOM 1580 C CA . LEU A 1 200 ? 29.796 -0.022 -7.762 1.00 83.88 200 LEU A CA 1
ATOM 1581 C C . LEU A 1 200 ? 29.130 -1.202 -8.484 1.00 83.88 200 LEU A C 1
ATOM 1583 O O . LEU A 1 200 ? 27.992 -1.540 -8.158 1.00 83.88 200 LEU A O 1
ATOM 1587 N N . ALA A 1 201 ? 29.850 -1.885 -9.379 1.00 81.44 201 ALA A N 1
ATOM 1588 C CA . ALA A 1 201 ? 29.392 -3.105 -10.047 1.00 81.44 201 ALA A CA 1
ATOM 1589 C C . ALA A 1 201 ? 29.049 -4.247 -9.070 1.00 81.44 201 ALA A C 1
ATOM 1591 O O . ALA A 1 201 ? 28.196 -5.083 -9.370 1.00 81.44 201 ALA A O 1
ATOM 1592 N N . PHE A 1 202 ? 29.637 -4.265 -7.869 1.00 83.75 202 PHE A N 1
ATOM 1593 C CA . PHE A 1 202 ? 29.331 -5.238 -6.810 1.00 83.75 202 PHE A CA 1
ATOM 1594 C C . PHE A 1 202 ? 28.301 -4.733 -5.798 1.00 83.75 202 PHE A C 1
ATOM 1596 O O . PHE A 1 202 ? 27.868 -5.485 -4.921 1.00 83.75 202 PHE A O 1
ATOM 1603 N N . PHE A 1 203 ? 27.874 -3.476 -5.906 1.00 85.50 203 PHE A N 1
ATOM 1604 C CA . PHE A 1 203 ? 26.911 -2.906 -4.981 1.00 85.50 203 PHE A CA 1
ATOM 1605 C C . PHE A 1 203 ? 25.510 -3.459 -5.272 1.00 85.50 203 PHE A C 1
ATOM 1607 O O . PHE A 1 203 ? 25.070 -3.566 -6.419 1.00 85.50 203 PHE A O 1
ATOM 1614 N N . ARG A 1 204 ? 24.806 -3.881 -4.219 1.00 85.88 204 ARG A N 1
ATOM 1615 C CA . ARG A 1 204 ? 23.476 -4.501 -4.311 1.00 85.88 204 ARG A CA 1
ATOM 1616 C C . ARG A 1 204 ? 22.522 -3.777 -3.377 1.00 85.88 204 ARG A C 1
ATOM 1618 O O . ARG A 1 204 ? 22.866 -3.517 -2.225 1.00 85.88 204 ARG A O 1
ATOM 1625 N N . GLY A 1 205 ? 21.334 -3.456 -3.875 1.00 91.38 205 GLY A N 1
ATOM 1626 C CA . GLY A 1 205 ? 20.236 -2.974 -3.043 1.00 91.38 205 GLY A CA 1
ATOM 1627 C C . GLY A 1 205 ? 19.283 -4.108 -2.656 1.00 91.38 205 GLY A C 1
ATOM 1628 O O . GLY A 1 205 ? 19.662 -5.279 -2.624 1.00 91.38 205 GLY A O 1
ATOM 1629 N N . GLY A 1 206 ? 18.042 -3.763 -2.321 1.00 94.25 206 GLY A N 1
ATOM 1630 C CA . GLY A 1 206 ? 17.009 -4.740 -1.984 1.00 94.25 206 GLY A CA 1
ATOM 1631 C C . GLY A 1 206 ? 16.233 -5.258 -3.199 1.00 94.25 206 GLY A C 1
ATOM 1632 O O . GLY A 1 206 ? 16.199 -4.638 -4.257 1.00 94.25 206 GLY A O 1
ATOM 1633 N N . SER A 1 207 ? 15.541 -6.382 -3.010 1.00 95.19 207 SER A N 1
ATOM 1634 C CA . SER A 1 207 ? 14.498 -6.864 -3.927 1.00 95.19 207 SER A CA 1
ATOM 1635 C C . SER A 1 207 ? 13.205 -6.073 -3.727 1.00 95.19 207 SER A C 1
ATOM 1637 O O . SER A 1 207 ? 12.860 -5.787 -2.581 1.00 95.19 207 SER A O 1
ATOM 1639 N N . TRP A 1 208 ? 12.446 -5.818 -4.803 1.00 97.50 208 TRP A N 1
ATOM 1640 C CA . TRP A 1 208 ? 11.143 -5.129 -4.772 1.00 97.50 208 TRP A CA 1
ATOM 1641 C C . TRP A 1 208 ? 10.169 -5.707 -3.731 1.00 97.50 208 TRP A C 1
ATOM 1643 O O . TRP A 1 208 ? 9.489 -4.955 -3.035 1.00 97.50 208 TRP A O 1
ATOM 1653 N N . ARG A 1 209 ? 10.165 -7.032 -3.505 1.00 96.12 209 ARG A N 1
ATOM 1654 C CA . ARG A 1 209 ? 9.326 -7.666 -2.462 1.00 96.12 209 ARG A CA 1
ATOM 1655 C C . ARG A 1 209 ? 9.584 -7.116 -1.055 1.00 96.12 209 ARG A C 1
ATOM 1657 O O . ARG A 1 209 ? 8.721 -7.219 -0.184 1.00 96.12 209 ARG A O 1
ATOM 1664 N N . GLY A 1 210 ? 10.747 -6.508 -0.823 1.00 96.88 210 GLY A N 1
ATOM 1665 C CA . GLY A 1 210 ? 11.075 -5.808 0.414 1.00 96.88 210 GLY A CA 1
ATOM 1666 C C . GLY A 1 210 ? 10.116 -4.660 0.748 1.00 96.88 210 GLY A C 1
ATOM 1667 O O . GLY A 1 210 ? 10.012 -4.301 1.923 1.00 96.88 210 GLY A O 1
ATOM 1668 N N . PHE A 1 211 ? 9.342 -4.141 -0.214 1.00 97.88 211 PHE A N 1
ATOM 1669 C CA . PHE A 1 211 ? 8.310 -3.140 0.060 1.00 97.88 211 PHE A CA 1
ATOM 1670 C C . PHE A 1 211 ? 7.205 -3.664 0.967 1.00 97.88 211 PHE A C 1
ATOM 1672 O O . PHE A 1 211 ? 6.707 -2.901 1.785 1.00 97.88 211 PHE A O 1
ATOM 1679 N N . PHE A 1 212 ? 6.899 -4.963 0.938 1.00 97.56 212 PHE A N 1
ATOM 1680 C CA . PHE A 1 212 ? 5.945 -5.559 1.877 1.00 97.56 212 PHE A CA 1
ATOM 1681 C C . PHE A 1 212 ? 6.460 -5.566 3.321 1.00 97.56 212 PHE A C 1
ATOM 1683 O O . PHE A 1 212 ? 5.676 -5.549 4.262 1.00 97.56 212 PHE A O 1
ATOM 1690 N N . ARG A 1 213 ? 7.782 -5.522 3.518 1.00 94.50 213 ARG A N 1
ATOM 1691 C CA . ARG A 1 213 ? 8.377 -5.294 4.840 1.00 94.50 213 ARG A CA 1
ATOM 1692 C C . ARG A 1 213 ? 8.424 -3.808 5.194 1.00 94.50 213 ARG A C 1
ATOM 1694 O O . ARG A 1 213 ? 8.225 -3.452 6.351 1.00 94.50 213 ARG A O 1
ATOM 1701 N N . LYS A 1 214 ? 8.753 -2.944 4.227 1.00 96.19 214 LYS A N 1
ATOM 1702 C CA . LYS A 1 214 ? 8.858 -1.491 4.441 1.00 96.19 214 LYS A CA 1
ATOM 1703 C C . LYS A 1 214 ? 7.491 -0.860 4.737 1.00 96.19 214 LYS A C 1
ATOM 1705 O O . LYS A 1 214 ? 7.401 0.028 5.583 1.00 96.19 214 LYS A O 1
ATOM 1710 N N . TYR A 1 215 ? 6.451 -1.340 4.061 1.00 97.31 215 TYR A N 1
ATOM 1711 C CA . TYR A 1 215 ? 5.079 -0.855 4.126 1.00 97.31 215 TYR A CA 1
ATOM 1712 C C . TYR A 1 215 ? 4.135 -2.018 4.481 1.00 97.31 215 TYR A C 1
ATOM 1714 O O . TYR A 1 215 ? 3.646 -2.715 3.585 1.00 97.31 215 TYR A O 1
ATOM 1722 N N . PRO A 1 216 ? 3.851 -2.242 5.777 1.00 95.94 216 PRO A N 1
ATOM 1723 C CA . PRO A 1 216 ? 2.899 -3.266 6.211 1.00 95.94 216 PRO A CA 1
ATOM 1724 C C . PRO A 1 216 ? 1.515 -3.120 5.560 1.00 95.94 216 PRO A C 1
ATOM 1726 O O . PRO A 1 216 ? 0.848 -4.111 5.287 1.00 95.94 216 PRO A O 1
ATOM 1729 N N . GLU A 1 217 ? 1.104 -1.897 5.226 1.00 97.75 217 GLU A N 1
ATOM 1730 C CA . GLU A 1 217 ? -0.169 -1.612 4.560 1.00 97.75 217 GLU A CA 1
ATOM 1731 C C . GLU A 1 217 ? -0.199 -2.145 3.119 1.00 97.75 217 GLU A C 1
ATOM 1733 O O . GLU A 1 217 ? -1.223 -2.662 2.670 1.00 97.75 217 GLU A O 1
ATOM 1738 N N . ALA A 1 218 ? 0.937 -2.098 2.410 1.00 98.12 218 ALA A N 1
ATOM 1739 C CA . ALA A 1 218 ? 1.075 -2.734 1.100 1.00 98.12 218 ALA A CA 1
ATOM 1740 C C . ALA A 1 218 ? 1.028 -4.264 1.216 1.00 98.12 218 ALA A C 1
ATOM 1742 O O . ALA A 1 218 ? 0.440 -4.934 0.366 1.00 98.12 218 ALA A O 1
ATOM 1743 N N . ASN A 1 219 ? 1.616 -4.822 2.281 1.00 98.44 219 ASN A N 1
ATOM 1744 C CA . ASN A 1 219 ? 1.552 -6.254 2.554 1.00 98.44 219 ASN A CA 1
ATOM 1745 C C . ASN A 1 219 ? 0.114 -6.712 2.830 1.00 98.44 219 ASN A C 1
ATOM 1747 O O . ASN A 1 219 ? -0.322 -7.694 2.236 1.00 98.44 219 ASN A O 1
ATOM 1751 N N . LEU A 1 220 ? -0.641 -5.975 3.652 1.00 97.62 220 LEU A N 1
ATOM 1752 C CA . LEU A 1 220 ? -2.058 -6.252 3.915 1.00 97.62 220 LEU A CA 1
ATOM 1753 C C . LEU A 1 220 ? -2.875 -6.275 2.618 1.00 97.62 220 LEU A C 1
ATOM 1755 O O . LEU A 1 220 ? -3.585 -7.249 2.356 1.00 97.62 220 LEU A O 1
ATOM 1759 N N . LEU A 1 221 ? -2.722 -5.254 1.767 1.00 98.56 221 LEU A N 1
ATOM 1760 C CA . LEU A 1 221 ? -3.394 -5.195 0.466 1.00 98.56 221 LEU A CA 1
ATOM 1761 C C . LEU A 1 221 ? -2.994 -6.378 -0.436 1.00 98.56 221 LEU A C 1
ATOM 1763 O O . LEU A 1 221 ? -3.850 -7.024 -1.042 1.00 98.56 221 LEU A O 1
ATOM 1767 N N . HIS A 1 222 ? -1.704 -6.716 -0.489 1.00 98.75 222 HIS A N 1
ATOM 1768 C CA . HIS A 1 222 ? -1.201 -7.823 -1.306 1.00 98.75 222 HIS A CA 1
ATOM 1769 C C . HIS A 1 222 ? -1.722 -9.181 -0.826 1.00 98.75 222 HIS A C 1
ATOM 1771 O O . HIS A 1 222 ? -2.101 -10.037 -1.626 1.00 98.75 222 HIS A O 1
ATOM 1777 N N . LYS A 1 223 ? -1.775 -9.395 0.488 1.00 98.56 223 LYS A N 1
ATOM 1778 C CA . LYS A 1 223 ? -2.266 -10.644 1.075 1.00 98.56 223 LYS A CA 1
ATOM 1779 C C . LYS A 1 223 ? -3.774 -10.785 0.907 1.00 98.56 223 LYS A C 1
ATOM 1781 O O . LYS A 1 223 ? -4.237 -11.879 0.576 1.00 98.56 223 LYS A O 1
ATOM 1786 N N . LYS A 1 224 ? -4.521 -9.675 0.961 1.00 98.56 224 LYS A N 1
ATOM 1787 C CA . LYS A 1 224 ? -5.914 -9.658 0.507 1.00 98.56 224 LYS A CA 1
ATOM 1788 C C . LYS A 1 224 ? -6.035 -10.081 -0.950 1.00 98.56 224 LYS A C 1
ATOM 1790 O O . LYS A 1 224 ? -6.844 -10.953 -1.253 1.00 98.56 224 LYS A O 1
ATOM 1795 N N . MET A 1 225 ? -5.231 -9.505 -1.844 1.00 98.69 225 MET A N 1
ATOM 1796 C CA . MET A 1 225 ? -5.244 -9.854 -3.267 1.00 98.69 225 MET A CA 1
ATOM 1797 C C . MET A 1 225 ? -5.041 -11.360 -3.481 1.00 98.69 225 MET A C 1
ATOM 1799 O O . MET A 1 225 ? -5.843 -11.994 -4.170 1.00 98.69 225 MET A O 1
ATOM 1803 N N . LEU A 1 226 ? -4.049 -11.964 -2.822 1.00 98.69 226 LEU A N 1
ATOM 1804 C CA . LEU A 1 226 ? -3.816 -13.410 -2.905 1.00 98.69 226 LEU A CA 1
ATOM 1805 C C . LEU A 1 226 ? -4.986 -14.227 -2.351 1.00 98.69 226 LEU A C 1
ATOM 1807 O O . LEU A 1 226 ? -5.375 -15.236 -2.940 1.00 98.69 226 LEU A O 1
ATOM 1811 N N . ARG A 1 227 ? -5.585 -13.791 -1.243 1.00 97.62 227 ARG A N 1
ATOM 1812 C CA . ARG A 1 227 ? -6.747 -14.462 -0.658 1.00 97.62 227 ARG A CA 1
ATOM 1813 C C . ARG A 1 227 ? -7.955 -14.426 -1.592 1.00 97.62 227 ARG A C 1
ATOM 1815 O O . ARG A 1 227 ? -8.598 -15.457 -1.786 1.00 97.62 227 ARG A O 1
ATOM 1822 N N . VAL A 1 228 ? -8.242 -13.274 -2.195 1.00 98.50 228 VAL A N 1
ATOM 1823 C CA . VAL A 1 228 ? -9.316 -13.124 -3.186 1.00 98.50 228 VAL A CA 1
ATOM 1824 C C . VAL A 1 228 ? -9.042 -13.990 -4.416 1.00 98.50 228 VAL A C 1
ATOM 1826 O O . VAL A 1 228 ? -9.951 -14.668 -4.890 1.00 98.50 228 VAL A O 1
ATOM 1829 N N . SER A 1 229 ? -7.789 -14.057 -4.875 1.00 98.69 229 SER A N 1
ATOM 1830 C CA . SER A 1 229 ? -7.370 -14.974 -5.943 1.00 98.69 229 SER A CA 1
ATOM 1831 C C . SER A 1 229 ? -7.706 -16.433 -5.612 1.00 98.69 229 SER A C 1
ATOM 1833 O O . SER A 1 229 ? -8.396 -17.104 -6.383 1.00 98.69 229 SER A O 1
ATOM 1835 N N . THR A 1 230 ? -7.329 -16.900 -4.418 1.00 97.38 230 THR A N 1
ATOM 1836 C CA . THR A 1 230 ? -7.650 -18.255 -3.938 1.00 97.38 230 THR A CA 1
ATOM 1837 C C . THR A 1 230 ? -9.158 -18.490 -3.840 1.00 97.38 230 THR A C 1
ATOM 1839 O O . THR A 1 230 ? -9.639 -19.549 -4.234 1.00 97.38 230 THR A O 1
ATOM 1842 N N . ARG A 1 231 ? -9.928 -17.504 -3.363 1.00 95.62 231 ARG A N 1
ATOM 1843 C CA . ARG A 1 231 ? -11.398 -17.582 -3.274 1.00 95.62 231 ARG A CA 1
ATOM 1844 C C . ARG A 1 231 ? -12.050 -17.738 -4.647 1.00 95.62 231 ARG A C 1
ATOM 1846 O O . ARG A 1 231 ? -12.929 -18.579 -4.802 1.00 95.62 231 ARG A O 1
ATOM 1853 N N . ILE A 1 232 ? -11.601 -16.976 -5.644 1.00 97.38 232 ILE A N 1
ATOM 1854 C CA . ILE A 1 232 ? -12.092 -17.084 -7.026 1.00 97.38 232 ILE A CA 1
ATOM 1855 C C . ILE A 1 232 ? -11.727 -18.446 -7.623 1.00 97.38 232 ILE A C 1
ATOM 1857 O O . ILE A 1 232 ? -12.558 -19.066 -8.285 1.00 97.38 232 ILE A O 1
ATOM 1861 N N . ALA A 1 233 ? -10.502 -18.925 -7.390 1.00 95.81 233 ALA A N 1
ATOM 1862 C CA . ALA A 1 233 ? -10.045 -20.222 -7.884 1.00 95.81 233 ALA A CA 1
ATOM 1863 C C . ALA A 1 233 ? -10.799 -21.404 -7.248 1.00 95.81 233 ALA A C 1
ATOM 1865 O O . ALA A 1 233 ? -11.026 -22.409 -7.916 1.00 95.81 233 ALA A O 1
ATOM 1866 N N . ALA A 1 234 ? -11.205 -21.275 -5.983 1.00 94.12 234 ALA A N 1
ATOM 1867 C CA . ALA A 1 234 ? -11.945 -22.297 -5.246 1.00 94.12 234 ALA A CA 1
ATOM 1868 C C . ALA A 1 234 ? -13.463 -22.295 -5.514 1.00 94.12 234 ALA A C 1
ATOM 1870 O O . ALA A 1 234 ? -14.165 -23.180 -5.020 1.00 94.12 234 ALA A O 1
ATOM 1871 N N . ALA A 1 235 ? -13.989 -21.320 -6.266 1.00 91.94 235 ALA A N 1
ATOM 1872 C CA . ALA A 1 235 ? -15.414 -21.255 -6.570 1.00 91.94 235 ALA A CA 1
ATOM 1873 C C . ALA A 1 235 ? -15.861 -22.494 -7.380 1.00 91.94 235 ALA A C 1
ATOM 1875 O O . ALA A 1 235 ? -15.190 -22.879 -8.343 1.00 91.94 235 ALA A O 1
ATOM 1876 N N . PRO A 1 236 ? -16.990 -23.134 -7.022 1.00 86.94 236 PRO A N 1
ATOM 1877 C CA . PRO A 1 236 ? -17.396 -24.393 -7.634 1.00 86.94 236 PRO A CA 1
ATOM 1878 C C . PRO A 1 236 ? -17.810 -24.211 -9.098 1.00 86.94 236 PRO A C 1
ATOM 1880 O O . PRO A 1 236 ? -18.532 -23.275 -9.450 1.00 86.94 236 PRO A O 1
ATOM 1883 N N . VAL A 1 237 ? -17.418 -25.164 -9.947 1.00 80.38 237 VAL A N 1
ATOM 1884 C CA . VAL A 1 237 ? -17.887 -25.247 -11.337 1.00 80.38 237 VAL A CA 1
ATOM 1885 C C . VAL A 1 237 ? -19.341 -25.726 -11.342 1.00 80.38 237 VAL A C 1
ATOM 1887 O O . VAL A 1 237 ? -19.660 -26.754 -10.746 1.00 80.38 237 VAL A O 1
ATOM 1890 N N . ARG A 1 238 ? -20.237 -24.989 -12.008 1.00 77.44 238 ARG A N 1
ATOM 1891 C CA . ARG A 1 238 ? -21.655 -25.365 -12.152 1.00 77.44 238 ARG A CA 1
ATOM 1892 C C . ARG A 1 238 ? -21.907 -26.041 -13.505 1.00 77.44 238 ARG A C 1
ATOM 1894 O O . ARG A 1 238 ? -21.162 -25.844 -14.457 1.00 77.44 238 ARG A O 1
ATOM 1901 N N . HIS A 1 239 ? -22.983 -26.819 -13.613 1.00 73.38 239 HIS A N 1
ATOM 1902 C CA . HIS A 1 239 ? -23.419 -27.454 -14.866 1.00 73.38 239 HIS A CA 1
ATOM 1903 C C . HIS A 1 239 ? -24.828 -26.964 -15.262 1.00 73.38 239 HIS A C 1
ATOM 1905 O O . HIS A 1 239 ? -25.620 -26.596 -14.398 1.00 73.38 239 HIS A O 1
ATOM 1911 N N . GLY A 1 240 ? -25.158 -26.948 -16.561 1.00 71.00 240 GLY A N 1
ATOM 1912 C CA . GLY A 1 240 ? -26.482 -26.534 -17.071 1.00 71.00 240 GLY A CA 1
ATOM 1913 C C . GLY A 1 240 ? -26.632 -25.028 -17.362 1.00 71.00 240 GLY A C 1
ATOM 1914 O O . GLY A 1 240 ? -25.641 -24.332 -17.557 1.00 71.00 240 GLY A O 1
ATOM 1915 N N . ARG A 1 241 ? -27.873 -24.508 -17.429 1.00 64.31 241 ARG A N 1
ATOM 1916 C CA . ARG A 1 241 ? -28.156 -23.087 -17.765 1.00 64.31 241 ARG A CA 1
ATOM 1917 C C . ARG A 1 241 ? -27.588 -22.094 -16.741 1.00 64.31 241 ARG A C 1
ATOM 1919 O O . ARG A 1 241 ? -27.104 -21.038 -17.136 1.00 64.31 241 ARG A O 1
ATOM 1926 N N . ASP A 1 242 ? -27.546 -22.470 -15.463 1.00 69.44 242 ASP A N 1
ATOM 1927 C CA . ASP A 1 242 ? -26.947 -21.660 -14.389 1.00 69.44 242 ASP A CA 1
ATOM 1928 C C . ASP A 1 242 ? -25.417 -21.538 -14.503 1.00 69.44 242 ASP A C 1
ATOM 1930 O O . ASP A 1 242 ? -24.811 -20.673 -13.868 1.00 69.44 242 ASP A O 1
ATOM 1934 N N . ASN A 1 243 ? -24.779 -22.363 -15.343 1.00 79.69 243 ASN A N 1
ATOM 1935 C CA . ASN A 1 243 ? -23.340 -22.307 -15.580 1.00 79.69 243 ASN A CA 1
ATOM 1936 C C . ASN A 1 243 ? -22.919 -21.035 -16.333 1.00 79.69 243 ASN A C 1
ATOM 1938 O O . ASN A 1 243 ? -21.874 -20.468 -16.033 1.00 79.69 243 ASN A O 1
ATOM 1942 N N . GLN A 1 244 ? -23.722 -20.552 -17.289 1.00 85.62 244 GLN A N 1
ATOM 1943 C CA . GLN A 1 244 ? -23.333 -19.396 -18.108 1.00 85.62 244 GLN A CA 1
ATOM 1944 C C . GLN A 1 244 ? -23.230 -18.115 -17.275 1.00 85.62 244 GLN A C 1
ATOM 1946 O O . GLN A 1 244 ? -22.229 -17.406 -17.365 1.00 85.62 244 GLN A O 1
ATOM 1951 N N . LYS A 1 245 ? -24.227 -17.852 -16.419 1.00 88.94 245 LYS A N 1
ATOM 1952 C CA . LYS A 1 245 ? -24.219 -16.684 -15.530 1.00 88.94 245 LYS A CA 1
ATOM 1953 C C . LYS A 1 245 ? -23.078 -16.760 -14.513 1.00 88.94 245 LYS A C 1
ATOM 1955 O O . LYS A 1 245 ? -22.314 -15.808 -14.405 1.00 88.94 245 LYS A O 1
ATOM 1960 N N . ALA A 1 246 ? -22.923 -17.897 -13.830 1.00 88.69 246 ALA A N 1
ATOM 1961 C CA . ALA A 1 246 ? -21.849 -18.088 -12.854 1.00 88.69 246 ALA A CA 1
ATOM 1962 C C . ALA A 1 246 ? -20.454 -17.955 -13.493 1.00 88.69 246 ALA A C 1
ATOM 1964 O O . ALA A 1 246 ? -19.561 -17.339 -12.917 1.00 88.69 246 ALA A O 1
ATOM 1965 N N . THR A 1 247 ? -20.276 -18.477 -14.711 1.00 90.94 247 THR A N 1
ATOM 1966 C CA . THR A 1 247 ? -19.026 -18.340 -15.473 1.00 90.94 247 THR A CA 1
ATOM 1967 C C . THR A 1 247 ? -18.738 -16.882 -15.825 1.00 90.94 247 THR A C 1
ATOM 1969 O O . THR A 1 247 ? -17.600 -16.440 -15.669 1.00 90.94 247 THR A O 1
ATOM 1972 N N . ALA A 1 248 ? -19.749 -16.124 -16.264 1.00 93.19 248 ALA A N 1
ATOM 1973 C CA . ALA A 1 248 ? -19.601 -14.703 -16.571 1.00 93.19 248 ALA A CA 1
ATOM 1974 C C . ALA A 1 248 ? -19.245 -13.882 -15.320 1.00 93.19 248 ALA A C 1
ATOM 1976 O O . ALA A 1 248 ? -18.292 -13.108 -15.354 1.00 93.19 248 ALA A O 1
ATOM 1977 N N . GLU A 1 249 ? -19.937 -14.113 -14.201 1.00 95.31 249 GLU A N 1
ATOM 1978 C CA . GLU A 1 249 ? -19.654 -13.454 -12.919 1.00 95.31 249 GLU A CA 1
ATOM 1979 C C . GLU A 1 249 ? -18.233 -13.789 -12.422 1.00 95.31 249 GLU A C 1
ATOM 1981 O O . GLU A 1 249 ? -17.478 -12.898 -12.042 1.00 95.31 249 GLU A O 1
ATOM 1986 N N . LEU A 1 250 ? -17.795 -15.052 -12.490 1.00 95.62 250 LEU A N 1
ATOM 1987 C CA . LEU A 1 250 ? -16.417 -15.414 -12.124 1.00 95.62 250 LEU A CA 1
ATOM 1988 C C . LEU A 1 250 ? -15.371 -14.837 -13.086 1.00 95.62 250 LEU A C 1
ATOM 1990 O O . LEU A 1 250 ? -14.247 -14.572 -12.664 1.00 95.62 250 LEU A O 1
ATOM 1994 N N . SER A 1 251 ? -15.707 -14.632 -14.361 1.00 95.69 251 SER A N 1
ATOM 1995 C CA . SER A 1 251 ? -14.836 -13.907 -15.294 1.00 95.69 251 SER A CA 1
ATOM 1996 C C . SER A 1 251 ? -14.690 -12.443 -14.884 1.00 95.69 251 SER A C 1
ATOM 1998 O O . SER A 1 251 ? -13.569 -11.947 -14.818 1.00 95.69 251 SER A O 1
ATOM 2000 N N . GLU A 1 252 ? -15.789 -11.778 -14.524 1.00 97.75 252 GLU A N 1
ATOM 2001 C CA . GLU A 1 252 ? -15.764 -10.410 -13.995 1.00 97.75 252 GLU A CA 1
ATOM 2002 C C . GLU A 1 252 ? -14.930 -10.323 -12.706 1.00 97.75 252 GLU A C 1
ATOM 2004 O O . GLU A 1 252 ? -14.104 -9.423 -12.558 1.00 97.75 252 GLU A O 1
ATOM 2009 N N . ALA A 1 253 ? -15.071 -11.291 -11.794 1.00 98.38 253 ALA A N 1
ATOM 2010 C CA . ALA A 1 253 ? -14.261 -11.350 -10.578 1.00 98.38 253 ALA A CA 1
ATOM 2011 C C . ALA A 1 253 ? -12.757 -11.470 -10.880 1.00 98.38 253 ALA A C 1
ATOM 2013 O O . ALA A 1 253 ? -11.945 -10.838 -10.203 1.00 98.38 253 ALA A O 1
ATOM 2014 N N . ARG A 1 254 ? -12.376 -12.241 -11.910 1.00 98.00 254 ARG A N 1
ATOM 2015 C CA . ARG A 1 254 ? -10.979 -12.328 -12.371 1.00 98.00 254 ARG A CA 1
ATOM 2016 C C . ARG A 1 254 ? -10.496 -11.007 -12.961 1.00 98.00 254 ARG A C 1
ATOM 2018 O O . ARG A 1 254 ? -9.392 -10.592 -12.630 1.00 98.00 254 ARG A O 1
ATOM 2025 N N . ASP A 1 255 ? -11.307 -10.319 -13.758 1.00 97.81 255 ASP A N 1
ATOM 2026 C CA . ASP A 1 255 ? -10.939 -9.007 -14.306 1.00 97.81 255 ASP A CA 1
ATOM 2027 C C . ASP A 1 255 ? -10.728 -7.969 -13.194 1.00 97.81 255 ASP A C 1
ATOM 2029 O O . ASP A 1 255 ? -9.756 -7.213 -13.220 1.00 97.81 255 ASP A O 1
ATOM 2033 N N . LEU A 1 256 ? -11.596 -7.960 -12.179 1.00 98.75 256 LEU A N 1
ATOM 2034 C CA . LEU A 1 256 ? -11.448 -7.116 -10.991 1.00 98.75 256 LEU A CA 1
ATOM 2035 C C . LEU A 1 256 ? -10.177 -7.464 -10.199 1.00 98.75 256 LEU A C 1
ATOM 2037 O O . LEU A 1 256 ? -9.437 -6.564 -9.806 1.00 98.75 256 LEU A O 1
ATOM 2041 N N . LEU A 1 257 ? -9.880 -8.753 -10.005 1.00 98.75 257 LEU A N 1
ATOM 2042 C CA . LEU A 1 257 ? -8.631 -9.196 -9.378 1.00 98.75 257 LEU A CA 1
ATOM 2043 C C . LEU A 1 257 ? -7.403 -8.699 -10.156 1.00 98.75 257 LEU A C 1
ATOM 2045 O O . LEU A 1 257 ? -6.486 -8.154 -9.548 1.00 98.75 257 LEU A O 1
ATOM 2049 N N . LEU A 1 258 ? -7.395 -8.847 -11.484 1.00 97.88 258 LEU A N 1
ATOM 2050 C CA . LEU A 1 258 ? -6.295 -8.392 -12.340 1.00 97.88 258 LEU A CA 1
ATOM 2051 C C . LEU A 1 258 ? -6.110 -6.868 -12.266 1.00 97.88 258 LEU A C 1
ATOM 2053 O O . LEU A 1 258 ? -4.978 -6.396 -12.212 1.00 97.88 258 LEU A O 1
ATOM 2057 N N . ARG A 1 259 ? -7.198 -6.087 -12.190 1.00 98.00 259 ARG A N 1
ATOM 2058 C CA . ARG A 1 259 ? -7.120 -4.630 -11.953 1.00 98.00 259 ARG A CA 1
ATOM 2059 C C . ARG A 1 259 ? -6.460 -4.304 -10.617 1.00 98.00 259 ARG A C 1
ATOM 2061 O O . ARG A 1 259 ? -5.614 -3.419 -10.551 1.00 98.00 259 ARG A O 1
ATOM 2068 N N . ALA A 1 260 ? -6.806 -5.040 -9.562 1.00 98.56 260 ALA A N 1
ATOM 2069 C CA . ALA A 1 260 ? -6.224 -4.841 -8.239 1.00 98.56 260 ALA A CA 1
ATOM 2070 C C . ALA A 1 260 ? -4.737 -5.226 -8.146 1.00 98.56 260 ALA A C 1
ATOM 2072 O O . ALA A 1 260 ? -4.085 -4.859 -7.173 1.00 98.56 260 ALA A O 1
ATOM 2073 N N . GLN A 1 261 ? -4.189 -5.943 -9.131 1.00 98.19 261 GLN A N 1
ATOM 2074 C CA . GLN A 1 261 ? -2.761 -6.268 -9.223 1.00 98.19 261 GLN A CA 1
ATOM 2075 C C . GLN A 1 261 ? -1.926 -5.141 -9.858 1.00 98.19 261 GLN A C 1
ATOM 2077 O O . GLN A 1 261 ? -0.725 -5.318 -10.058 1.00 98.19 261 GLN A O 1
ATOM 2082 N N . CYS A 1 262 ? -2.532 -3.984 -10.158 1.00 97.56 262 CYS A N 1
ATOM 2083 C CA . CYS A 1 262 ? -1.809 -2.790 -10.591 1.00 97.56 262 CYS A CA 1
ATOM 2084 C C . CYS A 1 262 ? -0.739 -2.403 -9.556 1.00 97.56 262 CYS A C 1
ATOM 2086 O O . CYS A 1 262 ? -1.053 -2.126 -8.397 1.00 97.56 262 CYS A O 1
ATOM 2088 N N . ASN A 1 263 ? 0.528 -2.439 -9.969 1.00 97.19 263 ASN A N 1
ATOM 2089 C CA . ASN A 1 263 ? 1.670 -2.474 -9.059 1.00 97.19 263 ASN A CA 1
ATOM 2090 C C . ASN A 1 263 ? 1.868 -1.167 -8.266 1.00 97.19 263 ASN A C 1
ATOM 2092 O O . ASN A 1 263 ? 2.324 -1.220 -7.127 1.00 97.19 263 ASN A O 1
ATOM 2096 N N . ASP A 1 264 ? 1.476 -0.020 -8.822 1.00 96.81 264 ASP A N 1
ATOM 2097 C CA . ASP A 1 264 ? 1.722 1.323 -8.286 1.00 96.81 264 ASP A CA 1
ATOM 2098 C C . ASP A 1 264 ? 1.246 1.482 -6.836 1.00 96.81 264 ASP A C 1
ATOM 2100 O O . ASP A 1 264 ? 1.903 2.104 -6.003 1.00 96.81 264 ASP A O 1
ATOM 2104 N N . ALA A 1 265 ? 0.119 0.852 -6.494 1.00 96.75 265 ALA A N 1
ATOM 2105 C CA . ALA A 1 265 ? -0.467 0.920 -5.161 1.00 96.75 265 ALA A CA 1
ATOM 2106 C C . ALA A 1 265 ? 0.306 0.126 -4.090 1.00 96.75 265 ALA A C 1
ATOM 2108 O O . ALA A 1 265 ? -0.088 0.173 -2.930 1.00 96.75 265 ALA A O 1
ATOM 2109 N N . TYR A 1 266 ? 1.365 -0.613 -4.437 1.00 98.12 266 TYR A N 1
ATOM 2110 C CA . TYR A 1 266 ? 2.053 -1.549 -3.532 1.00 98.12 266 TYR A CA 1
ATOM 2111 C C . TYR A 1 266 ? 3.442 -1.090 -3.077 1.00 98.12 266 TYR A C 1
ATOM 2113 O O . TYR A 1 266 ? 4.064 -1.743 -2.238 1.00 98.12 266 TYR A O 1
ATOM 2121 N N . TRP A 1 267 ? 3.950 0.020 -3.602 1.00 97.38 267 TRP A N 1
ATOM 2122 C CA . TRP A 1 267 ? 5.296 0.495 -3.292 1.00 97.38 267 TRP A CA 1
ATOM 2123 C C . TRP A 1 267 ? 5.415 2.006 -3.480 1.00 97.38 267 TRP A C 1
ATOM 2125 O O . TRP A 1 267 ? 4.463 2.669 -3.872 1.00 97.38 267 TRP A O 1
ATOM 2135 N N . HIS A 1 268 ? 6.569 2.576 -3.144 1.00 95.56 268 HIS A N 1
ATOM 2136 C CA . HIS A 1 268 ? 6.839 3.992 -3.383 1.00 95.56 268 HIS A CA 1
ATOM 2137 C C . HIS A 1 268 ? 8.330 4.221 -3.613 1.00 95.56 268 HIS A C 1
ATOM 2139 O O . HIS A 1 268 ? 9.155 3.781 -2.804 1.00 95.56 268 HIS A O 1
ATOM 2145 N N . GLY A 1 269 ? 8.625 4.913 -4.714 1.00 91.44 269 GLY A N 1
ATOM 2146 C CA . GLY A 1 269 ? 9.943 5.409 -5.096 1.00 91.44 269 GLY A CA 1
ATOM 2147 C C . GLY A 1 269 ? 9.963 6.930 -5.095 1.00 91.44 269 GLY A C 1
ATOM 2148 O O . GLY A 1 269 ? 10.240 7.529 -4.060 1.00 91.44 269 GLY A O 1
ATOM 2149 N N . ILE A 1 270 ? 9.668 7.525 -6.256 1.00 84.25 270 ILE A N 1
ATOM 2150 C CA . ILE A 1 270 ? 9.511 8.979 -6.427 1.00 84.25 270 ILE A CA 1
ATOM 2151 C C . ILE A 1 270 ? 8.063 9.400 -6.686 1.00 84.25 270 ILE A C 1
ATOM 2153 O O . ILE A 1 270 ? 7.656 10.458 -6.237 1.00 84.25 270 ILE A O 1
ATOM 2157 N N . PHE A 1 271 ? 7.273 8.574 -7.373 1.00 82.75 271 PHE A N 1
ATOM 2158 C CA . PHE A 1 271 ? 5.858 8.842 -7.628 1.00 82.75 271 PHE A CA 1
ATOM 2159 C C . PHE A 1 271 ? 4.998 8.457 -6.422 1.00 82.75 271 PHE A C 1
ATOM 2161 O O . PHE A 1 271 ? 5.387 7.592 -5.629 1.00 82.75 271 PHE A O 1
ATOM 2168 N N . GLY A 1 272 ? 3.805 9.053 -6.307 1.00 82.88 272 GLY A N 1
ATOM 2169 C CA . GLY A 1 272 ? 2.912 8.897 -5.151 1.00 82.88 272 GLY A CA 1
ATOM 2170 C C . GLY A 1 272 ? 2.759 7.450 -4.659 1.00 82.88 272 GLY A C 1
ATOM 2171 O O . GLY A 1 272 ? 2.929 7.194 -3.469 1.00 82.88 272 GLY A O 1
ATOM 2172 N N . GLY A 1 273 ? 2.517 6.485 -5.553 1.00 94.38 273 GLY A N 1
ATOM 2173 C CA . GLY A 1 273 ? 2.507 5.050 -5.230 1.00 94.38 273 GLY A CA 1
ATOM 2174 C C . GLY A 1 273 ? 1.602 4.688 -4.040 1.00 94.38 273 GLY A C 1
ATOM 2175 O O . GLY A 1 273 ? 0.488 5.199 -3.920 1.00 94.38 273 GLY A O 1
ATOM 2176 N N . ILE A 1 274 ? 2.095 3.880 -3.092 1.00 96.00 274 ILE A N 1
ATOM 2177 C CA . ILE A 1 274 ? 1.405 3.546 -1.829 1.00 96.00 274 ILE A CA 1
ATOM 2178 C C . ILE A 1 274 ? 1.071 4.792 -0.998 1.00 96.00 274 ILE A C 1
ATOM 2180 O O . ILE A 1 274 ? 0.214 4.694 -0.135 1.00 96.00 274 ILE A O 1
ATOM 2184 N N . TYR A 1 275 ? 1.679 5.965 -1.211 1.00 96.06 275 TYR A N 1
ATOM 2185 C CA . TYR A 1 275 ? 1.260 7.198 -0.532 1.00 96.06 275 TYR A CA 1
ATOM 2186 C C . TYR A 1 275 ? 0.011 7.824 -1.163 1.00 96.06 275 TYR A C 1
ATOM 2188 O O . TYR A 1 275 ? -0.710 8.524 -0.455 1.00 96.06 275 TYR A O 1
ATOM 2196 N N . ALA A 1 276 ? -0.320 7.522 -2.421 1.00 95.19 276 ALA A N 1
ATOM 2197 C CA . ALA A 1 276 ? -1.507 8.032 -3.100 1.00 95.19 276 ALA A CA 1
ATOM 2198 C C . ALA A 1 276 ? -2.784 7.281 -2.648 1.00 95.19 276 ALA A C 1
ATOM 2200 O O . ALA A 1 276 ? -2.983 6.116 -3.012 1.00 95.19 276 ALA A O 1
ATOM 2201 N N . PRO A 1 277 ? -3.703 7.918 -1.890 1.00 94.88 277 PRO A N 1
ATOM 2202 C CA . PRO A 1 277 ? -4.854 7.219 -1.311 1.00 94.88 277 PRO A CA 1
ATOM 2203 C C . PRO A 1 277 ? -5.809 6.651 -2.362 1.00 94.88 277 PRO A C 1
ATOM 2205 O O . PRO A 1 277 ? -6.387 5.586 -2.162 1.00 94.88 277 PRO A O 1
ATOM 2208 N N . HIS A 1 278 ? -5.960 7.339 -3.497 1.00 94.56 278 HIS A N 1
ATOM 2209 C CA . HIS A 1 278 ? -6.850 6.917 -4.575 1.00 94.56 278 HIS A CA 1
ATOM 2210 C C . HIS A 1 278 ? -6.376 5.619 -5.251 1.00 94.56 278 HIS A C 1
ATOM 2212 O O . HIS A 1 278 ? -7.213 4.762 -5.526 1.00 94.56 278 HIS A O 1
ATOM 2218 N N . LEU A 1 279 ? -5.060 5.430 -5.436 1.00 96.56 279 LEU A N 1
ATOM 2219 C CA . LEU A 1 279 ? -4.496 4.194 -5.995 1.00 96.56 279 LEU A CA 1
ATOM 2220 C C . LEU A 1 279 ? -4.766 3.002 -5.071 1.00 96.56 279 LEU A C 1
ATOM 2222 O O . LEU A 1 279 ? -5.263 1.966 -5.513 1.00 96.56 279 LEU A O 1
ATOM 2226 N N . ARG A 1 280 ? -4.522 3.170 -3.762 1.00 96.25 280 ARG A N 1
ATOM 2227 C CA . ARG A 1 280 ? -4.823 2.127 -2.768 1.00 96.25 280 ARG A CA 1
ATOM 2228 C C . ARG A 1 280 ? -6.311 1.800 -2.731 1.00 96.25 280 ARG A C 1
ATOM 2230 O O . ARG A 1 280 ? -6.683 0.630 -2.747 1.00 96.25 280 ARG A O 1
ATOM 2237 N N . THR A 1 281 ? -7.166 2.820 -2.664 1.00 96.81 281 THR A N 1
ATOM 2238 C CA . THR A 1 281 ? -8.616 2.621 -2.557 1.00 96.81 281 THR A CA 1
ATOM 2239 C C . THR A 1 281 ? -9.192 1.917 -3.781 1.00 96.81 281 THR A C 1
ATOM 2241 O O . THR A 1 281 ? -10.084 1.086 -3.615 1.00 96.81 281 THR A O 1
ATOM 2244 N N . ASP A 1 282 ? -8.685 2.172 -4.991 1.00 97.38 282 ASP A N 1
ATOM 2245 C CA . ASP A 1 282 ? -9.171 1.457 -6.174 1.00 97.38 282 ASP A CA 1
ATOM 2246 C C . ASP A 1 282 ? -8.790 -0.032 -6.150 1.00 97.38 282 ASP A C 1
ATOM 2248 O O . ASP A 1 282 ? -9.643 -0.891 -6.395 1.00 97.38 282 ASP A O 1
ATOM 2252 N N . ALA A 1 283 ? -7.559 -0.369 -5.749 1.00 98.31 283 ALA A N 1
ATOM 2253 C CA . ALA A 1 283 ? -7.154 -1.763 -5.564 1.00 98.31 283 ALA A CA 1
ATOM 2254 C C . ALA A 1 283 ? -8.046 -2.473 -4.526 1.00 98.31 283 ALA A C 1
ATOM 2256 O O . ALA A 1 283 ? -8.642 -3.509 -4.829 1.00 98.31 283 ALA A O 1
ATOM 2257 N N . TRP A 1 284 ? -8.235 -1.877 -3.344 1.00 98.31 284 TRP A N 1
ATOM 2258 C CA . TRP A 1 284 ? -9.138 -2.394 -2.306 1.00 98.31 284 TRP A CA 1
ATOM 2259 C C . TRP A 1 284 ? -10.569 -2.604 -2.814 1.00 98.31 284 TRP A C 1
ATOM 2261 O O . TRP A 1 284 ? -11.154 -3.671 -2.613 1.00 98.31 284 TRP A O 1
ATOM 2271 N N . ARG A 1 285 ? -11.129 -1.615 -3.516 1.00 98.44 285 ARG A N 1
ATOM 2272 C CA . ARG A 1 285 ? -12.487 -1.664 -4.069 1.00 98.44 285 ARG A CA 1
ATOM 2273 C C . ARG A 1 285 ? -12.676 -2.818 -5.041 1.00 98.44 285 ARG A C 1
ATOM 2275 O O . ARG A 1 285 ? -13.678 -3.533 -4.955 1.00 98.44 285 ARG A O 1
ATOM 2282 N N . ASN A 1 286 ? -11.735 -3.000 -5.965 1.00 98.81 286 ASN A N 1
ATOM 2283 C CA . ASN A 1 286 ? -11.783 -4.105 -6.916 1.00 98.81 286 ASN A CA 1
ATOM 2284 C C . ASN A 1 286 ? -11.709 -5.458 -6.186 1.00 98.81 286 ASN A C 1
ATOM 2286 O O . ASN A 1 286 ? -12.498 -6.350 -6.499 1.00 98.81 286 ASN A O 1
ATOM 2290 N N . LEU A 1 287 ? -10.868 -5.587 -5.152 1.00 98.88 287 LEU A N 1
ATOM 2291 C CA . LEU A 1 287 ? -10.783 -6.807 -4.337 1.00 98.88 287 LEU A CA 1
ATOM 2292 C C . LEU A 1 287 ? -12.072 -7.102 -3.565 1.00 98.88 287 LEU A C 1
ATOM 2294 O O . LEU A 1 287 ? -12.512 -8.248 -3.556 1.00 98.88 287 LEU A O 1
ATOM 2298 N N . ILE A 1 288 ? -12.712 -6.095 -2.958 1.00 98.56 288 ILE A N 1
ATOM 2299 C CA . ILE A 1 288 ? -13.992 -6.282 -2.250 1.00 98.56 288 ILE A CA 1
ATOM 2300 C C . ILE A 1 288 ? -15.075 -6.781 -3.214 1.00 98.56 288 ILE A C 1
ATOM 2302 O O . ILE A 1 288 ? -15.820 -7.709 -2.889 1.00 98.56 288 ILE A O 1
ATOM 2306 N N . ARG A 1 289 ? -15.160 -6.183 -4.409 1.00 98.69 289 ARG A N 1
ATOM 2307 C CA . ARG A 1 289 ? -16.129 -6.583 -5.441 1.00 98.69 289 ARG A CA 1
ATOM 2308 C C . ARG A 1 289 ? -15.870 -8.007 -5.926 1.00 98.69 289 ARG A C 1
ATOM 2310 O O . ARG A 1 289 ? -16.803 -8.805 -5.976 1.00 98.69 289 ARG A O 1
ATOM 2317 N N . ALA A 1 290 ? -14.615 -8.331 -6.226 1.00 98.69 290 ALA A N 1
ATOM 2318 C CA . ALA A 1 290 ? -14.210 -9.653 -6.688 1.00 98.69 290 ALA A CA 1
ATOM 2319 C C . ALA A 1 290 ? -14.489 -10.742 -5.635 1.00 98.69 290 ALA A C 1
ATOM 2321 O O . ALA A 1 290 ? -15.061 -11.784 -5.959 1.00 98.69 290 ALA A O 1
ATOM 2322 N N . GLU A 1 291 ? -14.170 -10.479 -4.363 1.00 98.00 291 GLU A N 1
ATOM 2323 C CA . GLU A 1 291 ? -14.453 -11.400 -3.257 1.00 98.00 291 GLU A CA 1
ATOM 2324 C C . GLU A 1 291 ? -15.958 -11.609 -3.059 1.00 98.00 291 GLU A C 1
ATOM 2326 O O . GLU A 1 291 ? -16.405 -12.737 -2.875 1.00 98.00 291 GLU A O 1
ATOM 2331 N N . LEU A 1 292 ? -16.766 -10.545 -3.143 1.00 96.88 292 LEU A N 1
ATOM 2332 C CA . LEU A 1 292 ? -18.225 -10.649 -3.035 1.00 96.88 292 LEU A CA 1
ATOM 2333 C C . LEU A 1 292 ? -18.840 -11.485 -4.158 1.00 96.88 292 LEU A C 1
ATOM 2335 O O . LEU A 1 292 ? -19.772 -12.250 -3.905 1.00 96.88 292 LEU A O 1
ATOM 2339 N N . ILE A 1 293 ? -18.323 -11.374 -5.381 1.00 97.06 293 ILE A N 1
ATOM 2340 C CA . ILE A 1 293 ? -18.753 -12.241 -6.479 1.00 97.06 293 ILE A CA 1
ATOM 2341 C C . ILE A 1 293 ? -18.379 -13.700 -6.183 1.00 97.06 293 ILE A C 1
ATOM 2343 O O . ILE A 1 293 ? -19.242 -14.572 -6.289 1.00 97.06 293 ILE A O 1
ATOM 2347 N N . ALA A 1 294 ? -17.141 -13.970 -5.756 1.00 96.19 294 ALA A N 1
ATOM 2348 C CA . ALA A 1 294 ? -16.692 -15.322 -5.413 1.00 96.19 294 ALA A CA 1
ATOM 2349 C C . ALA A 1 294 ? -17.516 -15.945 -4.268 1.00 96.19 294 ALA A C 1
ATOM 2351 O O . ALA A 1 294 ? -17.940 -17.101 -4.364 1.00 96.19 294 ALA A O 1
ATOM 2352 N N . ASP A 1 295 ? -17.818 -15.172 -3.221 1.00 95.38 295 ASP A N 1
ATOM 2353 C CA . ASP A 1 295 ? -18.656 -15.613 -2.102 1.00 95.38 295 ASP A CA 1
ATOM 2354 C C . ASP A 1 295 ? -20.088 -15.940 -2.561 1.00 95.38 295 ASP A C 1
ATOM 2356 O O . ASP A 1 295 ? -20.643 -16.955 -2.151 1.00 95.38 295 ASP A O 1
ATOM 2360 N N . ARG A 1 296 ? -20.692 -15.148 -3.462 1.00 94.06 296 ARG A N 1
ATOM 2361 C CA . ARG A 1 296 ? -22.031 -15.448 -4.019 1.00 94.06 296 ARG A CA 1
ATOM 2362 C C . ARG A 1 296 ? -22.070 -16.760 -4.801 1.00 94.06 296 ARG A C 1
ATOM 2364 O O . ARG A 1 296 ? -23.107 -17.425 -4.828 1.00 94.06 296 ARG A O 1
ATOM 2371 N N . GLN A 1 297 ? -20.960 -17.137 -5.433 1.00 93.12 297 GLN A N 1
ATOM 2372 C CA . GLN A 1 297 ? -20.870 -18.405 -6.158 1.00 93.12 297 GLN A CA 1
ATOM 2373 C C . GLN A 1 297 ? -20.603 -19.605 -5.250 1.00 93.12 297 GLN A C 1
ATOM 2375 O O . GLN A 1 297 ? -20.873 -20.737 -5.661 1.00 93.12 297 GLN A O 1
ATOM 2380 N N . THR A 1 298 ? -20.133 -19.372 -4.024 1.00 92.56 298 THR A N 1
ATOM 2381 C CA . THR A 1 298 ? -19.675 -20.411 -3.100 1.00 92.56 298 THR A CA 1
ATOM 2382 C C . THR A 1 298 ? -20.742 -20.709 -2.036 1.00 92.56 298 THR A C 1
ATOM 2384 O O . THR A 1 298 ? -21.060 -19.839 -1.221 1.00 92.56 298 THR A O 1
ATOM 2387 N N . PRO A 1 299 ? -21.308 -21.932 -1.988 1.00 91.19 299 PRO A N 1
ATOM 2388 C CA . PRO A 1 299 ? -22.305 -22.301 -0.984 1.00 91.19 299 PRO A CA 1
ATOM 2389 C C . PRO A 1 299 ? -21.823 -22.034 0.449 1.00 91.19 299 PRO A C 1
ATOM 2391 O O . PRO A 1 299 ? -20.721 -22.419 0.825 1.00 91.19 299 PRO A O 1
ATOM 2394 N N . GLY A 1 300 ? -22.652 -21.359 1.249 1.00 91.19 300 GLY A N 1
ATOM 2395 C CA . GLY A 1 300 ? -22.347 -21.031 2.646 1.00 91.19 300 GLY A CA 1
ATOM 2396 C C . GLY A 1 300 ? -21.385 -19.853 2.858 1.00 91.19 300 GLY A C 1
ATOM 2397 O O . GLY A 1 300 ? -21.278 -19.373 3.982 1.00 91.19 300 GLY A O 1
ATOM 2398 N N . ALA A 1 301 ? -20.739 -19.314 1.817 1.00 93.00 301 ALA A N 1
ATOM 2399 C CA . ALA A 1 301 ? -19.749 -18.240 1.976 1.00 93.00 301 ALA A CA 1
ATOM 2400 C C . ALA A 1 301 ? -20.348 -16.865 2.334 1.00 93.00 301 ALA A C 1
ATOM 2402 O O . ALA A 1 301 ? -19.616 -15.966 2.746 1.00 93.00 301 ALA A O 1
ATOM 2403 N N . LEU A 1 302 ? -21.669 -16.698 2.222 1.00 94.31 302 LEU A N 1
ATOM 2404 C CA . LEU A 1 302 ? -22.387 -15.507 2.692 1.00 94.31 302 LEU A CA 1
ATOM 2405 C C . LEU A 1 302 ? -22.837 -15.606 4.158 1.00 94.31 302 LEU A C 1
ATOM 2407 O O . LEU A 1 302 ? -23.340 -14.628 4.703 1.00 94.31 302 LEU A O 1
ATOM 2411 N N . VAL A 1 303 ? -22.672 -16.761 4.809 1.00 96.00 303 VAL A N 1
ATOM 2412 C CA . VAL A 1 303 ? -22.957 -16.886 6.242 1.00 96.00 303 VAL A CA 1
ATOM 2413 C C . VAL A 1 303 ? -21.857 -16.157 7.026 1.00 96.00 303 VAL A C 1
ATOM 2415 O O . VAL A 1 303 ? -20.676 -16.323 6.690 1.00 96.00 303 VAL A O 1
ATOM 2418 N N . PRO A 1 304 ? -22.211 -15.359 8.055 1.00 97.19 304 PRO A N 1
ATOM 2419 C CA . PRO A 1 304 ? -21.232 -14.748 8.939 1.00 97.19 304 PRO A CA 1
ATOM 2420 C C . PRO A 1 304 ? -20.253 -15.779 9.500 1.00 97.19 304 PRO A C 1
ATOM 2422 O O . PRO A 1 304 ? -20.653 -16.863 9.931 1.00 97.19 304 PRO A O 1
ATOM 2425 N N . ARG A 1 305 ? -18.963 -15.447 9.499 1.00 97.06 305 ARG A N 1
ATOM 2426 C CA . ARG A 1 305 ? -17.896 -16.332 9.982 1.00 97.06 305 ARG A CA 1
ATOM 2427 C C . ARG A 1 305 ? -16.730 -15.545 10.558 1.00 97.06 305 ARG A C 1
ATOM 2429 O O . ARG A 1 305 ? -16.514 -14.390 10.196 1.00 97.06 305 ARG A O 1
ATOM 2436 N N . VAL A 1 306 ? -15.942 -16.235 11.372 1.00 98.38 306 VAL A N 1
ATOM 2437 C CA . VAL A 1 306 ? -14.624 -15.793 11.819 1.00 98.38 306 VAL A CA 1
ATOM 2438 C C . VAL A 1 306 ? -13.590 -16.849 11.435 1.00 98.38 306 VAL A C 1
ATOM 2440 O O . VAL A 1 306 ? -13.815 -18.044 11.626 1.00 98.38 306 VAL A O 1
ATOM 2443 N N . GLU A 1 307 ? -12.478 -16.417 10.852 1.00 97.88 307 GLU A N 1
ATOM 2444 C CA . GLU A 1 307 ? -11.329 -17.265 10.528 1.00 97.88 307 GLU A CA 1
ATOM 2445 C C . GLU A 1 307 ? -10.133 -16.814 11.374 1.00 97.88 307 GLU A C 1
ATOM 2447 O O . GLU A 1 307 ? -9.850 -15.620 11.442 1.00 97.88 307 GLU A O 1
ATOM 2452 N N . LEU A 1 308 ? -9.441 -17.761 12.012 1.00 98.00 308 LEU A N 1
ATOM 2453 C CA . LEU A 1 308 ? -8.159 -17.526 12.677 1.00 98.00 308 LEU A CA 1
ATOM 2454 C C . LEU A 1 308 ? -7.045 -17.949 11.718 1.00 98.00 308 LEU A C 1
ATOM 2456 O O . LEU A 1 308 ? -6.956 -19.127 11.367 1.00 98.00 308 LEU A O 1
ATOM 2460 N N . LEU A 1 309 ? -6.230 -16.999 11.273 1.00 97.69 309 LEU A N 1
ATOM 2461 C CA . LEU A 1 309 ? -5.186 -17.230 10.277 1.00 97.69 309 LEU A CA 1
ATOM 2462 C C . LEU A 1 309 ? -4.084 -16.182 10.389 1.00 97.69 309 LEU A C 1
ATOM 2464 O O . LEU A 1 309 ? -4.369 -15.047 10.746 1.00 97.69 309 LEU A O 1
ATOM 2468 N N . ASP A 1 310 ? -2.865 -16.548 10.014 1.00 97.94 310 ASP A N 1
ATOM 2469 C CA . ASP A 1 310 ? -1.788 -15.596 9.741 1.00 97.94 310 ASP A CA 1
ATOM 2470 C C . ASP A 1 310 ? -2.100 -14.890 8.414 1.00 97.94 310 ASP A C 1
ATOM 2472 O O . ASP A 1 310 ? -1.893 -15.441 7.325 1.00 97.94 310 ASP A O 1
ATOM 2476 N N . TYR A 1 311 ? -2.742 -13.723 8.505 1.00 97.94 311 TYR A N 1
ATOM 2477 C CA . TYR A 1 311 ? -3.269 -13.015 7.343 1.00 97.94 311 TYR A CA 1
ATOM 2478 C C . TYR A 1 311 ? -2.138 -12.361 6.558 1.00 97.94 311 TYR A C 1
ATOM 2480 O O . TYR A 1 311 ? -2.148 -12.389 5.324 1.00 97.94 311 TYR A O 1
ATOM 2488 N N . ASP A 1 312 ? -1.175 -11.757 7.255 1.00 96.81 312 ASP A N 1
ATOM 2489 C CA . ASP A 1 312 ? -0.115 -10.966 6.640 1.00 96.81 312 ASP A CA 1
ATOM 2490 C C . ASP A 1 312 ? 1.237 -11.695 6.506 1.00 96.81 312 ASP A C 1
ATOM 2492 O O . ASP A 1 312 ? 2.164 -11.163 5.883 1.00 96.81 312 ASP A O 1
ATOM 2496 N N . ALA A 1 313 ? 1.289 -12.969 6.905 1.00 97.12 313 ALA A N 1
ATOM 2497 C CA . ALA A 1 313 ? 2.458 -13.847 6.877 1.00 97.12 313 ALA A CA 1
ATOM 2498 C C . ALA A 1 313 ? 3.595 -13.366 7.797 1.00 97.12 313 ALA A C 1
ATOM 2500 O O . ALA A 1 313 ? 4.771 -13.456 7.425 1.00 97.12 313 ALA A O 1
ATOM 2501 N N . ASP A 1 314 ? 3.248 -12.826 8.970 1.00 95.44 314 ASP A N 1
ATOM 2502 C CA . ASP A 1 314 ? 4.201 -12.391 10.000 1.00 95.44 314 ASP A CA 1
ATOM 2503 C C . ASP A 1 314 ? 4.469 -13.452 11.088 1.00 95.44 314 ASP A C 1
ATOM 2505 O O . ASP A 1 314 ? 5.327 -13.253 11.955 1.00 95.44 314 ASP A O 1
ATOM 2509 N N . GLY A 1 315 ? 3.799 -14.608 11.008 1.00 96.81 315 GLY A N 1
ATOM 2510 C CA . GLY A 1 315 ? 3.884 -15.701 11.976 1.00 96.81 315 GLY A CA 1
ATOM 2511 C C . GLY A 1 315 ? 2.883 -15.594 13.130 1.00 96.81 315 GLY A C 1
ATOM 2512 O O . GLY A 1 315 ? 2.898 -16.450 14.021 1.00 96.81 315 GLY A O 1
ATOM 2513 N N . THR A 1 316 ? 2.016 -14.579 13.133 1.00 96.81 316 THR A N 1
ATOM 2514 C CA . THR A 1 316 ? 0.988 -14.362 14.154 1.00 96.81 316 THR A CA 1
ATOM 2515 C C . THR A 1 316 ? -0.400 -14.439 13.544 1.00 96.81 316 THR A C 1
ATOM 2517 O O . THR A 1 316 ? -0.658 -13.879 12.493 1.00 96.81 316 THR A O 1
ATOM 2520 N N . ASN A 1 317 ? -1.333 -15.105 14.225 1.00 98.19 317 ASN A N 1
ATOM 2521 C CA . ASN A 1 317 ? -2.698 -15.195 13.720 1.00 98.19 317 ASN A CA 1
ATOM 2522 C C . ASN A 1 317 ? -3.514 -13.924 14.017 1.00 98.19 317 ASN A C 1
ATOM 2524 O O . AS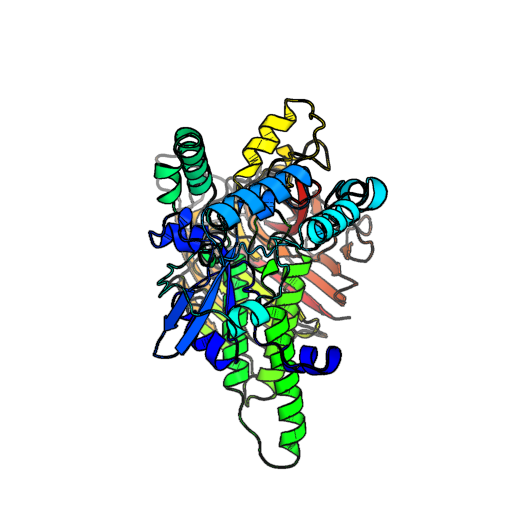N A 1 317 ? -3.590 -13.465 15.163 1.00 98.19 317 ASN A O 1
ATOM 2528 N N . GLU A 1 318 ? -4.230 -13.448 13.006 1.00 98.62 318 GLU A N 1
ATOM 2529 C CA . GLU A 1 318 ? -5.338 -12.502 13.085 1.00 98.62 318 GLU A CA 1
ATOM 2530 C C . GLU A 1 318 ? -6.701 -13.210 13.100 1.00 98.62 318 GLU A C 1
ATOM 2532 O O . GLU A 1 318 ? -6.839 -14.384 12.749 1.00 98.62 318 GLU A O 1
ATOM 2537 N N . LEU A 1 319 ? -7.735 -12.458 13.483 1.00 98.75 319 LEU A N 1
ATOM 2538 C CA . LEU A 1 319 ? -9.135 -12.861 13.368 1.00 98.75 319 LEU A CA 1
ATOM 2539 C C . LEU A 1 319 ? -9.786 -12.088 12.215 1.00 98.75 319 LEU A C 1
ATOM 2541 O O . LEU A 1 319 ? -9.925 -10.865 12.281 1.00 98.75 319 LEU A O 1
ATOM 2545 N N . LEU A 1 320 ? -10.213 -12.795 11.172 1.00 98.62 320 LEU A N 1
ATOM 2546 C CA . LEU A 1 320 ? -10.938 -12.218 10.043 1.00 98.62 320 LEU A CA 1
ATOM 2547 C C . LEU A 1 320 ? -12.435 -12.501 10.175 1.00 98.62 320 LEU A C 1
ATOM 2549 O O . LEU A 1 320 ? -12.888 -13.619 9.924 1.00 98.62 320 LEU A O 1
ATOM 2553 N N . PHE A 1 321 ? -13.207 -11.474 10.511 1.00 98.62 321 PHE A N 1
ATOM 2554 C CA . PHE A 1 321 ? -14.667 -11.522 10.529 1.00 98.62 321 PHE A CA 1
ATOM 2555 C C . PHE A 1 321 ? -15.191 -11.194 9.139 1.00 98.62 321 PHE A C 1
ATOM 2557 O O . PHE A 1 321 ? -14.780 -10.200 8.547 1.00 98.62 321 PHE A O 1
ATOM 2564 N N . THR A 1 322 ? -16.092 -12.011 8.601 1.00 97.50 322 THR A N 1
ATOM 2565 C CA . THR A 1 322 ? -16.737 -11.753 7.305 1.00 97.50 322 THR A CA 1
ATOM 2566 C C . THR A 1 322 ? -18.239 -11.966 7.410 1.00 97.50 322 THR A C 1
ATOM 2568 O O . THR A 1 322 ? -18.674 -13.037 7.826 1.00 97.50 322 THR A O 1
ATOM 2571 N N . SER A 1 323 ? -19.016 -10.983 6.961 1.00 95.62 323 SER A N 1
ATOM 2572 C CA . SER A 1 323 ? -20.462 -11.048 6.732 1.00 95.62 323 SER A CA 1
ATOM 2573 C C . SER A 1 323 ? -20.806 -10.505 5.329 1.00 95.62 323 SER A C 1
ATOM 2575 O O . SER A 1 323 ? -19.916 -10.044 4.599 1.00 95.62 323 SER A O 1
ATOM 2577 N N . PRO A 1 324 ? -22.075 -10.563 4.888 1.00 94.38 324 PRO A N 1
ATOM 2578 C CA . PRO A 1 324 ? -22.503 -9.917 3.646 1.00 94.38 324 PRO A CA 1
ATOM 2579 C C . PRO A 1 324 ? -22.272 -8.398 3.617 1.00 94.38 324 PRO A C 1
ATOM 2581 O O . PRO A 1 324 ? -22.004 -7.844 2.552 1.00 94.38 324 PRO A O 1
ATOM 2584 N N . GLU A 1 325 ? -22.358 -7.728 4.766 1.00 95.88 325 GLU A N 1
ATOM 2585 C CA . GLU A 1 325 ? -22.288 -6.270 4.896 1.00 95.88 325 GLU A CA 1
ATOM 2586 C C . GLU A 1 325 ? -20.865 -5.761 5.168 1.00 95.88 325 GLU A C 1
ATOM 2588 O O . GLU A 1 325 ? -20.499 -4.684 4.691 1.00 95.88 325 GLU A O 1
ATOM 2593 N N . CYS A 1 326 ? -20.041 -6.516 5.902 1.00 96.75 326 CYS A N 1
ATOM 2594 C CA . CYS A 1 326 ? -18.688 -6.083 6.246 1.00 96.75 326 CYS A CA 1
ATOM 2595 C C . CYS A 1 326 ? -17.657 -7.209 6.339 1.00 96.75 326 CYS A C 1
ATOM 2597 O O . CYS A 1 326 ? -17.980 -8.389 6.476 1.00 96.75 326 CYS A O 1
ATOM 2599 N N . GLN A 1 327 ? -16.386 -6.822 6.266 1.00 97.88 327 GLN A N 1
ATOM 2600 C CA . GLN A 1 327 ? -15.253 -7.669 6.622 1.00 97.88 327 GLN A CA 1
ATOM 2601 C C . GLN A 1 327 ? -14.303 -6.869 7.516 1.00 97.88 327 GLN A C 1
ATOM 2603 O O . GLN A 1 327 ? -13.969 -5.731 7.195 1.00 97.88 327 GLN A O 1
ATOM 2608 N N . ALA A 1 328 ? -13.892 -7.440 8.646 1.00 98.50 328 ALA A N 1
ATOM 2609 C CA . ALA A 1 328 ? -13.009 -6.785 9.605 1.00 98.50 328 ALA A CA 1
ATOM 2610 C C . ALA A 1 328 ? -11.831 -7.696 9.951 1.00 98.50 328 ALA A C 1
ATOM 2612 O O . ALA A 1 328 ? -12.029 -8.842 10.359 1.00 98.50 328 ALA A O 1
ATOM 2613 N N . LEU A 1 329 ? -10.614 -7.172 9.809 1.00 98.69 329 LEU A N 1
ATOM 2614 C CA . LEU A 1 329 ? -9.385 -7.848 10.213 1.00 98.69 329 LEU A CA 1
ATOM 2615 C C . LEU A 1 329 ? -8.952 -7.324 11.583 1.00 98.69 329 LEU A C 1
ATOM 2617 O O . LEU A 1 329 ? -8.467 -6.198 11.697 1.00 98.69 329 LEU A O 1
ATOM 2621 N N . LEU A 1 330 ? -9.147 -8.130 12.621 1.00 98.75 330 LEU A N 1
ATOM 2622 C CA . LEU A 1 330 ? -8.739 -7.829 13.988 1.00 98.75 330 LEU A CA 1
ATOM 2623 C C . LEU A 1 330 ? -7.345 -8.417 14.242 1.00 98.75 330 LEU A C 1
ATOM 2625 O O . LEU A 1 330 ? -7.146 -9.616 14.047 1.00 98.75 330 LEU A O 1
ATOM 2629 N N . LYS A 1 331 ? -6.406 -7.587 14.712 1.00 98.44 331 LYS A N 1
ATOM 2630 C CA . LYS A 1 331 ? -5.003 -7.944 14.968 1.00 98.44 331 LYS A CA 1
ATOM 2631 C C . LYS A 1 331 ? -4.698 -7.972 16.473 1.00 98.44 331 LYS A C 1
ATOM 2633 O O . LYS A 1 331 ? -4.399 -6.926 17.059 1.00 98.44 331 LYS A O 1
ATOM 2638 N N . PRO A 1 332 ? -4.771 -9.147 17.138 1.00 98.50 332 PRO A N 1
ATOM 2639 C CA . PRO A 1 332 ? -4.507 -9.270 18.574 1.00 98.50 332 PRO A CA 1
ATOM 2640 C C . PRO A 1 332 ? -3.103 -8.816 18.980 1.00 98.50 332 PRO A C 1
ATOM 2642 O O . PRO A 1 332 ? -2.935 -8.313 20.087 1.00 98.50 332 PRO A O 1
ATOM 2645 N N . SER A 1 333 ? -2.110 -8.972 18.099 1.00 97.88 333 SER A N 1
ATOM 2646 C CA . SER A 1 333 ? -0.701 -8.638 18.344 1.00 97.88 333 SER A CA 1
ATOM 2647 C C . SER A 1 333 ? -0.385 -7.142 18.357 1.00 97.88 333 SER A C 1
ATOM 2649 O O . SER A 1 333 ? 0.690 -6.769 18.813 1.00 97.88 333 SER A O 1
ATOM 2651 N N . ASP A 1 334 ? -1.315 -6.291 17.916 1.00 97.62 334 ASP A N 1
ATOM 2652 C CA . ASP A 1 334 ? -1.143 -4.839 17.839 1.00 97.62 334 ASP A CA 1
ATOM 2653 C C . ASP A 1 334 ? -2.295 -4.120 18.558 1.00 97.62 334 ASP A C 1
ATOM 2655 O O . ASP A 1 334 ? -3.201 -3.565 17.932 1.00 97.62 334 ASP A O 1
ATOM 2659 N N . GLY A 1 335 ? -2.322 -4.190 19.893 1.00 98.25 335 GLY A N 1
ATOM 2660 C CA . GLY A 1 335 ? -3.329 -3.503 20.714 1.00 98.25 335 GLY A CA 1
ATOM 2661 C C . GLY A 1 335 ? -4.759 -4.042 20.561 1.00 98.25 335 GLY A C 1
ATOM 2662 O O . GLY A 1 335 ? -5.726 -3.351 20.914 1.00 98.25 335 GLY A O 1
ATOM 2663 N N . ALA A 1 336 ? -4.910 -5.246 19.987 1.00 98.50 336 ALA A N 1
ATOM 2664 C CA . ALA A 1 336 ? -6.191 -5.805 19.552 1.00 98.50 336 ALA A CA 1
ATOM 2665 C C . ALA A 1 336 ? -6.989 -4.816 18.683 1.00 98.50 336 ALA A C 1
ATOM 2667 O O . ALA A 1 336 ? -8.142 -4.501 18.982 1.00 98.50 336 ALA A O 1
ATOM 2668 N N . THR A 1 337 ? -6.349 -4.255 17.660 1.00 98.69 337 THR A N 1
ATOM 2669 C CA . THR A 1 337 ? -6.921 -3.224 16.781 1.00 98.69 337 THR A CA 1
ATOM 2670 C C . THR A 1 337 ? -7.533 -3.812 15.513 1.00 98.69 337 THR A C 1
ATOM 2672 O O . THR A 1 337 ? -7.211 -4.929 15.117 1.00 98.69 337 THR A O 1
ATOM 2675 N N . ILE A 1 338 ? -8.425 -3.065 14.861 1.00 98.75 338 ILE A N 1
ATOM 2676 C CA . ILE A 1 338 ? -8.942 -3.421 13.534 1.00 98.75 338 ILE A CA 1
ATOM 2677 C C . ILE A 1 338 ? -8.028 -2.801 12.478 1.00 98.75 338 ILE A C 1
ATOM 2679 O O . ILE A 1 338 ? -8.023 -1.580 12.305 1.00 98.75 338 ILE A O 1
ATOM 2683 N N . ALA A 1 339 ? -7.265 -3.649 11.789 1.00 98.06 339 ALA A N 1
ATOM 2684 C CA . ALA A 1 339 ? -6.268 -3.261 10.795 1.00 98.06 339 ALA A CA 1
ATOM 2685 C C . ALA A 1 339 ? -6.874 -2.924 9.426 1.00 98.06 339 ALA A C 1
ATOM 2687 O O . ALA A 1 339 ? -6.350 -2.079 8.708 1.00 98.06 339 ALA A O 1
ATOM 2688 N N . ALA A 1 340 ? -8.000 -3.553 9.087 1.00 98.06 340 ALA A N 1
ATOM 2689 C CA . ALA A 1 340 ? -8.783 -3.263 7.891 1.00 98.06 340 ALA A CA 1
A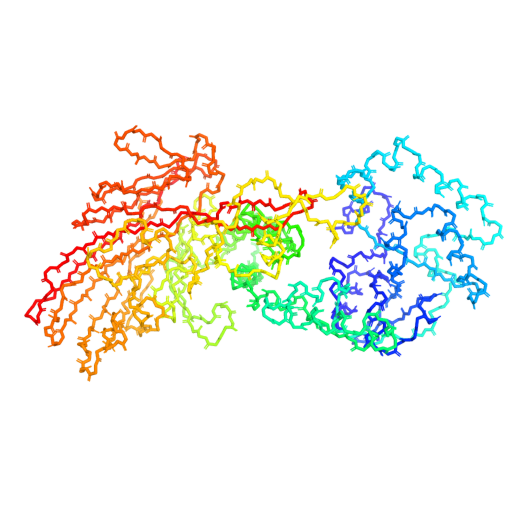TOM 2690 C C . ALA A 1 340 ? -10.275 -3.441 8.195 1.00 98.06 340 ALA A C 1
ATOM 2692 O O . ALA A 1 340 ? -10.661 -4.383 8.893 1.00 98.06 340 ALA A O 1
ATOM 2693 N N . LEU A 1 341 ? -11.108 -2.542 7.666 1.00 98.50 341 LEU A N 1
ATOM 2694 C CA . LEU A 1 341 ? -12.566 -2.623 7.756 1.00 98.50 341 LEU A CA 1
ATOM 2695 C C . LEU A 1 341 ? -13.178 -2.317 6.393 1.00 98.50 341 LEU A C 1
ATOM 2697 O O . LEU A 1 341 ? -13.200 -1.163 5.963 1.00 98.50 341 LEU A O 1
ATOM 2701 N N . ASP A 1 342 ? -13.687 -3.349 5.737 1.00 98.06 342 ASP A N 1
ATOM 2702 C CA . ASP A 1 342 ? -14.376 -3.239 4.462 1.00 98.06 342 ASP A CA 1
ATOM 2703 C C . ASP A 1 342 ? -15.878 -3.116 4.677 1.00 98.06 342 ASP A C 1
ATOM 2705 O O . ASP A 1 342 ? -16.512 -3.988 5.275 1.00 98.06 342 ASP A O 1
ATOM 2709 N N . PHE A 1 343 ? -16.460 -2.064 4.117 1.00 97.81 343 PHE A N 1
ATOM 2710 C CA . PHE A 1 343 ? -17.894 -1.908 3.961 1.00 97.81 343 PHE A CA 1
ATOM 2711 C C . PHE A 1 343 ? -18.297 -2.388 2.563 1.00 97.81 343 PHE A C 1
ATOM 2713 O O . PHE A 1 343 ? -18.085 -1.711 1.550 1.00 97.81 343 PHE A O 1
ATOM 2720 N N . ARG A 1 344 ? -18.846 -3.604 2.496 1.00 96.62 344 ARG A N 1
ATOM 2721 C CA . ARG A 1 344 ? -19.090 -4.320 1.234 1.00 96.62 344 ARG A CA 1
ATOM 2722 C C . ARG A 1 344 ? -20.171 -3.675 0.355 1.00 96.62 344 ARG A C 1
ATOM 2724 O O . ARG A 1 344 ? -19.943 -3.648 -0.854 1.00 96.62 344 ARG A O 1
ATOM 2731 N N . PRO A 1 345 ? -21.275 -3.103 0.888 1.00 96.12 345 PRO A N 1
ATOM 2732 C CA . PRO A 1 345 ? -22.287 -2.418 0.079 1.00 96.12 345 PRO A CA 1
ATOM 2733 C C . PRO A 1 345 ? -21.728 -1.305 -0.815 1.00 96.12 345 PRO A C 1
ATOM 2735 O O . PRO A 1 345 ? -22.147 -1.182 -1.963 1.00 96.12 345 PRO A O 1
ATOM 2738 N N . ALA A 1 346 ? -20.747 -0.542 -0.324 1.00 96.44 346 ALA A N 1
ATOM 2739 C CA . ALA A 1 346 ? -20.090 0.529 -1.078 1.00 96.44 346 ALA A CA 1
ATOM 2740 C C . ALA A 1 346 ? -18.751 0.106 -1.717 1.00 96.44 346 ALA A C 1
ATOM 2742 O O . ALA A 1 346 ? -18.124 0.895 -2.424 1.00 96.44 346 ALA A O 1
ATOM 2743 N N . ALA A 1 347 ? -18.302 -1.133 -1.481 1.00 97.44 347 ALA A N 1
ATOM 2744 C CA . ALA A 1 347 ? -16.969 -1.617 -1.836 1.00 97.44 347 ALA A CA 1
ATOM 2745 C C . ALA A 1 347 ? -15.849 -0.652 -1.400 1.00 97.44 347 ALA A C 1
ATOM 2747 O O . ALA A 1 347 ? -14.992 -0.272 -2.202 1.00 97.44 347 ALA A O 1
ATOM 2748 N N . ALA A 1 348 ? -15.881 -0.244 -0.131 1.00 97.12 348 ALA A N 1
ATOM 2749 C CA . ALA A 1 348 ? -14.944 0.721 0.431 1.00 97.12 348 ALA A CA 1
ATOM 2750 C C . ALA A 1 348 ? -14.245 0.176 1.674 1.00 97.12 348 ALA A C 1
ATOM 2752 O O . ALA A 1 348 ? -14.889 -0.378 2.562 1.00 97.12 348 ALA A O 1
ATOM 2753 N N . THR A 1 349 ? -12.936 0.390 1.758 1.00 97.50 349 THR A N 1
ATOM 2754 C CA . THR A 1 349 ? -12.134 0.080 2.946 1.00 97.50 349 THR A CA 1
ATOM 2755 C C . THR A 1 349 ? -11.948 1.351 3.763 1.00 97.50 349 THR A C 1
ATOM 2757 O O . THR A 1 349 ? -11.292 2.289 3.315 1.00 97.50 349 THR A O 1
ATOM 2760 N N . LEU A 1 350 ? -12.539 1.395 4.958 1.00 97.19 350 LEU A N 1
ATOM 2761 C CA . LEU A 1 350 ? -12.577 2.592 5.806 1.00 97.19 350 LEU A CA 1
ATOM 2762 C C . LEU A 1 350 ? -11.302 2.781 6.630 1.00 97.19 350 LEU A C 1
ATOM 2764 O O . LEU A 1 350 ? -10.889 3.913 6.875 1.00 97.19 350 LEU A O 1
ATOM 2768 N N . VAL A 1 351 ? -10.660 1.681 7.025 1.00 97.50 351 VAL A N 1
ATOM 2769 C CA . VAL A 1 351 ? -9.326 1.691 7.639 1.00 97.50 351 VAL A CA 1
ATOM 2770 C C . VAL A 1 351 ? -8.307 1.421 6.529 1.00 97.50 351 VAL A C 1
ATOM 2772 O O . VAL A 1 351 ? -7.953 0.278 6.268 1.00 97.50 351 VAL A O 1
ATOM 2775 N N . ASN A 1 352 ? -7.914 2.482 5.815 1.00 95.19 352 ASN A N 1
ATOM 2776 C CA . ASN A 1 352 ? -6.965 2.455 4.683 1.00 95.19 352 ASN A CA 1
ATOM 2777 C C . ASN A 1 352 ? -5.925 3.602 4.777 1.00 95.19 352 ASN A C 1
ATOM 2779 O O . ASN A 1 352 ? -5.440 4.155 3.780 1.00 95.19 352 ASN A O 1
ATOM 2783 N N . SER A 1 353 ? -5.628 4.017 6.008 1.00 95.50 353 SER A N 1
ATOM 2784 C CA . SER A 1 353 ? -4.586 4.999 6.316 1.00 95.50 353 SER A CA 1
ATOM 2785 C C . SER A 1 353 ? -3.220 4.326 6.363 1.00 95.50 353 SER A C 1
ATOM 2787 O O . SER A 1 353 ? -3.119 3.134 6.638 1.00 95.50 353 SER A O 1
ATOM 2789 N N . ILE A 1 354 ? -2.159 5.099 6.142 1.00 95.94 354 ILE A N 1
ATOM 2790 C CA . ILE A 1 354 ? -0.781 4.610 6.251 1.00 95.94 354 ILE A CA 1
ATOM 2791 C C . ILE A 1 354 ? -0.076 5.232 7.452 1.00 95.94 354 ILE A C 1
ATOM 2793 O O . ILE A 1 354 ? -0.346 6.377 7.825 1.00 95.94 354 ILE A O 1
ATOM 2797 N N . LEU A 1 355 ? 0.848 4.475 8.037 1.00 96.00 355 LEU A N 1
ATOM 2798 C CA . LEU A 1 355 ? 1.774 4.932 9.063 1.00 96.00 355 LEU A CA 1
ATOM 2799 C C . LEU A 1 355 ? 2.562 6.152 8.571 1.00 96.00 355 LEU A C 1
ATOM 2801 O O . LEU A 1 355 ? 3.241 6.091 7.538 1.00 96.00 355 LEU A O 1
ATOM 2805 N N . ARG A 1 356 ? 2.556 7.238 9.350 1.00 97.25 356 ARG A N 1
ATOM 2806 C CA . ARG A 1 356 ? 3.495 8.340 9.127 1.00 97.25 356 ARG A CA 1
ATOM 2807 C C . ARG A 1 356 ? 4.868 7.868 9.580 1.00 97.25 356 ARG A C 1
ATOM 2809 O O . ARG A 1 356 ? 5.115 7.662 10.766 1.00 97.25 356 ARG A O 1
ATOM 2816 N N . ARG A 1 357 ? 5.756 7.642 8.620 1.00 94.88 357 ARG A N 1
ATOM 2817 C CA . ARG A 1 357 ? 7.080 7.050 8.834 1.00 94.88 357 ARG A CA 1
ATOM 2818 C C . ARG A 1 357 ? 8.175 7.952 8.269 1.00 94.88 357 ARG A C 1
ATOM 2820 O O . ARG A 1 357 ? 7.904 8.719 7.344 1.00 94.88 357 ARG A O 1
ATOM 2827 N N . PRO A 1 358 ? 9.404 7.890 8.804 1.00 94.38 358 PRO A N 1
ATOM 2828 C CA . PRO A 1 358 ? 10.515 8.608 8.203 1.00 94.38 358 PRO A CA 1
ATOM 2829 C C . PRO A 1 358 ? 10.817 8.024 6.825 1.00 94.38 358 PRO A C 1
ATOM 2831 O O . PRO A 1 358 ? 10.947 6.809 6.703 1.00 94.38 358 PRO A O 1
ATOM 2834 N N . GLU A 1 359 ? 11.009 8.878 5.825 1.00 93.62 359 GLU A N 1
ATOM 2835 C CA . GLU A 1 359 ? 11.552 8.525 4.511 1.00 93.62 359 GLU A CA 1
ATOM 2836 C C . GLU A 1 359 ? 12.924 9.174 4.322 1.00 93.62 359 GLU A C 1
ATOM 2838 O O . GLU A 1 359 ? 13.227 10.210 4.922 1.00 93.62 359 GLU A O 1
ATOM 2843 N N . ALA A 1 360 ? 13.788 8.552 3.514 1.00 89.62 360 ALA A N 1
ATOM 2844 C CA . ALA A 1 360 ? 15.183 8.990 3.376 1.00 89.62 360 ALA A CA 1
ATOM 2845 C C . ALA A 1 360 ? 15.290 10.436 2.862 1.00 89.62 360 ALA A C 1
ATOM 2847 O O . ALA A 1 360 ? 16.178 11.181 3.275 1.00 89.62 360 ALA A O 1
ATOM 2848 N N . TYR A 1 361 ? 14.337 10.853 2.028 1.00 87.62 361 TYR A N 1
ATOM 2849 C CA . TYR A 1 361 ? 14.264 12.197 1.470 1.00 87.62 361 TYR A CA 1
ATOM 2850 C C . TYR A 1 361 ? 13.790 13.272 2.468 1.00 87.62 361 TYR A C 1
ATOM 2852 O O . TYR A 1 361 ? 13.962 14.456 2.195 1.00 87.62 361 TYR A O 1
ATOM 2860 N N . HIS A 1 362 ? 13.258 12.917 3.647 1.00 91.56 362 HIS A N 1
ATOM 2861 C CA . HIS A 1 362 ? 12.841 13.915 4.647 1.00 91.56 362 HIS A CA 1
ATOM 2862 C C . HIS A 1 362 ? 14.015 14.750 5.176 1.00 91.56 362 HIS A C 1
ATOM 2864 O O . HIS A 1 362 ? 13.813 15.883 5.611 1.00 91.56 362 HIS A O 1
ATOM 2870 N N . THR A 1 363 ? 15.243 14.221 5.137 1.00 85.81 363 THR A N 1
ATOM 2871 C CA . THR A 1 363 ? 16.441 14.995 5.489 1.00 85.81 363 THR A CA 1
ATOM 2872 C C . THR A 1 363 ? 16.645 16.158 4.515 1.00 85.81 363 THR A C 1
ATOM 2874 O O . THR A 1 363 ? 16.823 17.285 4.970 1.00 85.81 363 THR A O 1
ATOM 2877 N N . ARG A 1 364 ? 16.489 15.921 3.199 1.00 83.62 364 ARG A N 1
ATOM 2878 C CA . ARG A 1 364 ? 16.581 16.970 2.166 1.00 83.62 364 ARG A CA 1
ATOM 2879 C C . ARG A 1 364 ? 15.558 18.079 2.395 1.00 83.62 364 ARG A C 1
ATOM 2881 O O . ARG A 1 364 ? 15.891 19.250 2.270 1.00 83.62 364 ARG A O 1
ATOM 2888 N N . LEU A 1 365 ? 14.335 17.726 2.796 1.00 83.44 365 LEU A N 1
ATOM 2889 C CA . LEU A 1 365 ? 13.295 18.712 3.097 1.00 83.44 365 LEU A CA 1
ATOM 2890 C C . LEU A 1 365 ? 13.666 19.615 4.284 1.00 83.44 365 LEU A C 1
ATOM 2892 O O . LEU A 1 365 ? 13.480 20.827 4.219 1.00 83.44 365 LEU A O 1
ATOM 2896 N N . ARG A 1 366 ? 14.226 19.041 5.357 1.00 83.31 366 ARG A N 1
ATOM 2897 C CA . ARG A 1 366 ? 14.685 19.815 6.525 1.00 83.31 366 ARG A CA 1
ATOM 2898 C C . ARG A 1 366 ? 15.847 20.743 6.182 1.00 83.31 366 ARG A C 1
ATOM 2900 O O . ARG A 1 366 ? 15.901 21.856 6.689 1.00 83.31 366 ARG A O 1
ATOM 2907 N N . GLU A 1 367 ? 16.763 20.293 5.330 1.00 79.00 367 GLU A N 1
ATOM 2908 C CA . GLU A 1 367 ? 17.893 21.101 4.863 1.00 79.00 367 GLU A CA 1
ATOM 2909 C C . GLU A 1 367 ? 17.441 22.227 3.921 1.00 79.00 367 GLU A C 1
ATOM 2911 O O . GLU A 1 367 ? 17.908 23.361 4.046 1.00 79.00 367 GLU A O 1
ATOM 2916 N N . ALA A 1 368 ? 16.496 21.938 3.020 1.00 72.06 368 ALA A N 1
ATOM 2917 C CA . ALA A 1 368 ? 15.915 22.906 2.092 1.00 72.06 368 ALA A CA 1
ATOM 2918 C C . ALA A 1 368 ? 15.103 23.996 2.808 1.00 72.06 368 ALA A C 1
ATOM 2920 O O . ALA A 1 368 ? 15.137 25.147 2.389 1.00 72.06 368 ALA A O 1
ATOM 2921 N N . ALA A 1 369 ? 14.457 23.688 3.939 1.00 64.38 369 ALA A N 1
ATOM 2922 C CA . ALA A 1 369 ? 13.804 24.699 4.777 1.00 64.38 369 ALA A CA 1
ATOM 2923 C C . ALA A 1 369 ? 14.776 25.795 5.286 1.00 64.38 369 ALA A C 1
ATOM 2925 O O . ALA A 1 369 ? 14.328 26.845 5.742 1.00 64.38 369 ALA A O 1
ATOM 2926 N N .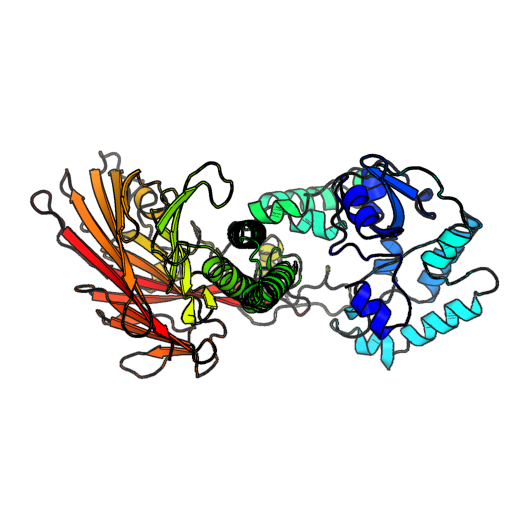 GLY A 1 370 ? 16.096 25.578 5.178 1.00 56.34 370 GLY A N 1
ATOM 2927 C CA . GLY A 1 370 ? 17.140 26.554 5.496 1.00 56.34 370 GLY A CA 1
ATOM 2928 C C . GLY A 1 370 ? 17.843 27.226 4.302 1.00 56.34 370 GLY A C 1
ATOM 2929 O O . GLY A 1 370 ? 18.742 28.030 4.550 1.00 56.34 370 GLY A O 1
ATOM 2930 N N . LYS A 1 371 ? 17.514 26.916 3.031 1.00 50.38 371 LYS A N 1
ATOM 2931 C CA . LYS A 1 371 ? 18.227 27.438 1.834 1.00 50.38 371 LYS A CA 1
ATOM 2932 C C . LYS A 1 371 ? 17.304 27.664 0.617 1.00 50.38 371 LYS A C 1
ATOM 2934 O O . LYS A 1 371 ? 16.393 26.886 0.371 1.00 50.38 371 LYS A O 1
ATOM 2939 N N . SER A 1 372 ? 17.579 28.691 -0.195 1.00 39.66 372 SER A N 1
ATOM 2940 C CA . SER A 1 372 ? 16.842 29.007 -1.440 1.00 39.66 372 SER A CA 1
ATOM 2941 C C . SER A 1 372 ? 17.233 28.091 -2.621 1.00 39.66 372 SER A C 1
ATOM 2943 O O . SER A 1 372 ? 18.407 27.764 -2.774 1.00 39.66 372 SER A O 1
ATOM 2945 N N . ALA A 1 373 ? 16.269 27.703 -3.470 1.00 45.91 373 ALA A N 1
ATOM 2946 C CA . ALA A 1 373 ? 16.439 26.742 -4.577 1.00 45.91 373 ALA A CA 1
ATOM 2947 C C . ALA A 1 373 ? 17.234 27.278 -5.797 1.00 45.91 373 ALA A C 1
ATOM 2949 O O . ALA A 1 373 ? 17.141 28.460 -6.129 1.00 45.91 373 ALA A O 1
ATOM 2950 N N . THR A 1 374 ? 17.967 26.399 -6.500 1.00 38.53 374 THR A N 1
ATOM 2951 C CA . THR A 1 374 ? 18.711 26.672 -7.753 1.00 38.53 374 THR A CA 1
ATOM 2952 C C . THR A 1 374 ? 18.024 26.067 -8.991 1.00 38.53 374 THR A C 1
ATOM 2954 O O . THR A 1 374 ? 17.348 25.045 -8.902 1.00 38.53 374 THR A O 1
ATOM 2957 N N . ALA A 1 375 ? 18.183 26.715 -10.156 1.00 39.09 375 ALA A N 1
ATOM 2958 C CA . ALA A 1 375 ? 17.382 26.509 -11.371 1.00 39.09 375 ALA A CA 1
ATOM 2959 C C . ALA A 1 375 ? 18.164 25.860 -12.538 1.00 39.09 375 ALA A C 1
ATOM 2961 O O . ALA A 1 375 ? 18.515 26.537 -13.502 1.00 39.09 375 ALA A O 1
ATOM 2962 N N . ALA A 1 376 ? 18.427 24.553 -12.472 1.00 43.38 376 ALA A N 1
ATOM 2963 C CA . ALA A 1 376 ? 18.898 23.762 -13.618 1.00 43.38 376 ALA A CA 1
ATOM 2964 C C . ALA A 1 376 ? 17.899 22.633 -13.932 1.00 43.38 376 ALA A C 1
ATOM 2966 O O . ALA A 1 376 ? 17.304 22.065 -13.016 1.00 43.38 376 ALA A O 1
ATOM 2967 N N . VAL A 1 377 ? 17.689 22.326 -15.218 1.00 46.91 377 VAL A N 1
ATOM 2968 C CA . VAL A 1 377 ? 16.817 21.227 -15.669 1.00 46.91 377 VAL A CA 1
ATOM 2969 C C . VAL A 1 377 ? 17.617 19.923 -15.616 1.00 46.91 377 VAL A C 1
ATOM 2971 O O . VAL A 1 377 ? 18.548 19.742 -16.393 1.00 46.91 377 VAL A O 1
ATOM 2974 N N . SER A 1 378 ? 17.280 19.041 -14.676 1.00 55.62 378 SER A N 1
ATOM 2975 C CA . SER A 1 378 ? 17.897 17.716 -14.488 1.00 55.62 378 SER A CA 1
ATOM 2976 C C . SER A 1 378 ? 16.840 16.604 -14.411 1.00 55.62 378 SER A C 1
ATOM 2978 O O . SER A 1 378 ? 15.641 16.886 -14.431 1.00 55.62 378 SER A O 1
ATOM 2980 N N . SER A 1 379 ? 17.254 15.336 -14.324 1.00 51.59 379 SER A N 1
ATOM 2981 C CA . SER A 1 379 ? 16.334 14.208 -14.098 1.00 51.59 379 SER A CA 1
ATOM 2982 C C . SER A 1 379 ? 15.515 14.393 -12.810 1.00 51.59 379 SER A C 1
ATOM 2984 O O . SER A 1 379 ? 16.001 14.977 -11.839 1.00 51.59 379 SER A O 1
ATOM 2986 N N . ILE A 1 380 ? 14.287 13.856 -12.761 1.00 54.59 380 ILE A N 1
ATOM 2987 C CA . ILE A 1 380 ? 13.427 13.919 -11.562 1.00 54.59 380 ILE A CA 1
ATOM 2988 C C . ILE A 1 380 ? 14.105 13.317 -10.321 1.00 54.59 380 ILE A C 1
ATOM 2990 O O . ILE A 1 380 ? 13.820 13.735 -9.206 1.00 54.59 380 ILE A O 1
ATOM 2994 N N . HIS A 1 381 ? 15.063 12.402 -10.502 1.00 52.44 381 HIS A N 1
ATOM 2995 C CA . HIS A 1 381 ? 15.828 11.789 -9.413 1.00 52.44 381 HIS A CA 1
ATOM 2996 C C . HIS A 1 381 ? 16.796 12.751 -8.699 1.00 52.44 381 HIS A C 1
ATOM 2998 O O . HIS A 1 381 ? 17.291 12.422 -7.623 1.00 52.44 381 HIS A O 1
ATOM 3004 N N . GLU A 1 382 ? 17.058 13.932 -9.267 1.00 54.16 382 GLU A N 1
ATOM 3005 C CA . GLU A 1 382 ? 18.066 14.883 -8.776 1.00 54.16 382 GLU A CA 1
ATOM 3006 C C . GLU A 1 382 ? 17.472 16.223 -8.310 1.00 54.16 382 GLU A C 1
ATOM 3008 O O . GLU A 1 382 ? 18.166 17.032 -7.690 1.00 54.16 382 GLU A O 1
ATOM 3013 N N . GLN A 1 383 ? 16.190 16.484 -8.578 1.00 59.62 383 GLN A N 1
ATOM 3014 C CA . GLN A 1 383 ? 15.559 17.762 -8.245 1.00 59.62 383 GLN A CA 1
ATOM 3015 C C . GLN A 1 383 ? 14.983 17.769 -6.822 1.00 59.62 383 GLN A C 1
ATOM 3017 O O . GLN A 1 383 ? 14.411 16.793 -6.351 1.00 59.62 383 GLN A O 1
ATOM 3022 N N . THR A 1 384 ? 15.096 18.907 -6.127 1.00 61.28 384 THR A N 1
ATOM 3023 C CA . THR A 1 384 ? 14.416 19.150 -4.843 1.00 61.28 384 THR A CA 1
ATOM 3024 C C . THR A 1 384 ? 13.480 20.345 -4.997 1.00 61.28 384 THR A C 1
ATOM 3026 O O . THR A 1 384 ? 13.896 21.494 -4.866 1.00 61.28 384 THR A O 1
ATOM 3029 N N . ARG A 1 385 ? 12.210 20.073 -5.316 1.00 66.88 385 ARG A N 1
ATOM 3030 C CA . ARG A 1 385 ? 11.133 21.076 -5.384 1.00 66.88 385 ARG A CA 1
ATOM 3031 C C . ARG A 1 385 ? 10.190 20.901 -4.199 1.00 66.88 385 ARG A C 1
ATOM 3033 O O . ARG A 1 385 ? 9.972 19.784 -3.744 1.00 66.88 385 ARG A O 1
ATOM 3040 N N . VAL A 1 386 ? 9.626 21.995 -3.700 1.00 70.56 386 VAL A N 1
ATOM 3041 C CA . VAL A 1 386 ? 8.682 21.998 -2.573 1.00 70.56 386 VAL A CA 1
ATOM 3042 C C . VAL A 1 386 ? 7.410 22.714 -3.026 1.00 70.56 386 VAL A C 1
ATOM 3044 O O . VAL A 1 386 ? 7.496 23.872 -3.435 1.00 70.56 386 VAL A O 1
ATOM 3047 N N . LYS A 1 387 ? 6.247 22.046 -2.977 1.00 76.94 387 LYS A N 1
ATOM 3048 C CA . LYS A 1 387 ? 4.972 22.628 -3.442 1.00 76.94 387 LYS A CA 1
ATOM 3049 C C . LYS A 1 387 ? 4.331 23.567 -2.419 1.00 76.94 387 LYS A C 1
ATOM 3051 O O . LYS A 1 387 ? 3.612 24.484 -2.807 1.00 76.94 387 LYS A O 1
ATOM 3056 N N . GLU A 1 388 ? 4.588 23.359 -1.126 1.00 78.25 388 GLU A N 1
ATOM 3057 C CA . GLU A 1 388 ? 4.042 24.193 -0.049 1.00 78.25 388 GLU A CA 1
ATOM 3058 C C . GLU A 1 388 ? 5.099 24.530 1.025 1.00 78.25 388 GLU A C 1
ATOM 3060 O O . GLU A 1 388 ? 5.894 23.671 1.410 1.00 78.25 388 GLU A O 1
ATOM 3065 N N . PRO A 1 389 ? 5.148 25.777 1.527 1.00 78.88 389 PRO A N 1
ATOM 3066 C CA . PRO A 1 389 ? 6.087 26.153 2.580 1.00 78.88 389 PRO A CA 1
ATOM 3067 C C . PRO A 1 389 ? 5.707 25.512 3.924 1.00 78.88 389 PRO A C 1
ATOM 3069 O O . PRO A 1 389 ? 4.529 25.363 4.245 1.00 78.88 389 PRO A O 1
ATOM 3072 N N . GLY A 1 390 ? 6.701 25.201 4.759 1.00 84.94 390 GLY A N 1
ATOM 3073 C CA . GLY A 1 390 ? 6.471 24.728 6.130 1.00 84.94 390 GLY A CA 1
ATOM 3074 C C . GLY A 1 390 ? 6.174 23.229 6.267 1.00 84.94 390 GLY A C 1
ATOM 3075 O O . GLY A 1 390 ? 5.708 22.797 7.326 1.00 84.94 390 GLY A O 1
ATOM 3076 N N . LEU A 1 391 ? 6.416 22.427 5.222 1.00 89.38 391 LEU A N 1
ATOM 3077 C CA . LEU A 1 391 ? 6.183 20.978 5.236 1.00 89.38 391 LEU A CA 1
ATOM 3078 C C . LEU A 1 391 ? 6.936 20.238 6.346 1.00 89.38 391 LEU A C 1
ATOM 3080 O O . LEU A 1 391 ? 6.466 19.208 6.831 1.00 89.38 391 LEU A O 1
ATOM 3084 N N . GLU A 1 392 ? 8.080 20.760 6.789 1.00 88.06 392 GLU A N 1
ATOM 3085 C CA . GLU A 1 392 ? 8.877 20.183 7.868 1.00 88.06 392 GLU A CA 1
ATOM 3086 C C . GLU A 1 392 ? 8.093 20.053 9.184 1.00 88.06 392 GLU A C 1
ATOM 3088 O O . GLU A 1 392 ? 8.363 19.145 9.970 1.00 88.06 392 GLU A O 1
ATOM 3093 N N . ARG A 1 393 ? 7.075 20.901 9.395 1.00 89.12 393 ARG A N 1
ATOM 3094 C CA . ARG A 1 393 ? 6.193 20.891 10.580 1.00 89.12 393 ARG A CA 1
ATOM 3095 C C . ARG A 1 393 ? 5.218 19.714 10.594 1.00 89.12 393 ARG A C 1
ATOM 3097 O O . ARG A 1 393 ? 4.689 19.364 11.648 1.00 89.12 393 ARG A O 1
ATOM 3104 N N . PHE A 1 394 ? 4.990 19.100 9.434 1.00 91.38 394 PHE A N 1
ATOM 3105 C CA . PHE A 1 394 ? 4.129 17.929 9.267 1.00 91.38 394 PHE A CA 1
ATOM 3106 C C . PHE A 1 394 ? 4.914 16.611 9.313 1.00 91.38 394 PHE A C 1
ATOM 3108 O O . PHE A 1 394 ? 4.313 15.539 9.242 1.00 91.38 394 PHE A O 1
ATOM 3115 N N . LEU A 1 395 ? 6.242 16.658 9.487 1.00 93.75 395 LEU A N 1
ATOM 3116 C CA . LEU A 1 395 ? 7.085 15.473 9.676 1.00 93.75 395 LEU A CA 1
ATOM 3117 C C . LEU A 1 395 ? 6.924 14.896 11.090 1.00 93.75 395 LEU A C 1
ATOM 3119 O O . LEU A 1 395 ? 7.827 14.969 11.924 1.00 93.75 395 LEU A O 1
ATOM 3123 N N . ARG A 1 396 ? 5.758 14.302 11.338 1.00 94.25 396 ARG A N 1
ATOM 3124 C CA . ARG A 1 396 ? 5.420 13.541 12.545 1.00 94.25 396 ARG A CA 1
ATOM 3125 C C . ARG A 1 396 ? 5.513 12.057 12.223 1.00 94.25 396 ARG A C 1
ATOM 3127 O O . ARG A 1 396 ? 5.125 11.653 11.130 1.00 94.25 396 ARG A O 1
ATOM 3134 N N . TYR A 1 397 ? 6.022 11.249 13.148 1.00 96.56 397 TYR A N 1
ATOM 3135 C CA . TYR A 1 397 ? 6.192 9.815 12.915 1.00 96.56 397 TYR A CA 1
ATOM 3136 C C . TYR A 1 397 ? 5.468 9.012 13.979 1.00 96.56 397 TYR A C 1
ATOM 3138 O O . TYR A 1 397 ? 5.718 9.207 15.167 1.00 96.56 397 TYR A O 1
ATOM 3146 N N . ASP A 1 398 ? 4.582 8.117 13.554 1.00 97.56 398 ASP A N 1
ATOM 3147 C CA . ASP A 1 398 ? 3.795 7.337 14.497 1.00 97.56 398 ASP A CA 1
ATOM 3148 C C . ASP A 1 398 ? 4.584 6.151 15.038 1.00 97.56 398 ASP A C 1
ATOM 3150 O O . ASP A 1 398 ? 5.533 5.646 14.434 1.00 97.56 398 ASP A O 1
ATOM 3154 N N . ARG A 1 399 ? 4.150 5.694 16.209 1.00 94.88 399 ARG A N 1
ATOM 3155 C CA . ARG A 1 399 ? 4.751 4.565 16.911 1.00 94.88 399 ARG A CA 1
ATOM 3156 C C . ARG A 1 399 ? 4.205 3.209 16.456 1.00 94.88 399 ARG A C 1
ATOM 3158 O O . ARG A 1 399 ? 4.871 2.199 16.662 1.00 94.88 399 ARG A O 1
ATOM 3165 N N . TRP A 1 400 ? 3.022 3.192 15.847 1.00 95.38 400 TRP A N 1
ATOM 3166 C CA . TRP A 1 400 ? 2.303 1.994 15.409 1.00 95.38 400 TRP A CA 1
ATOM 3167 C C . TRP A 1 400 ? 1.455 2.268 14.164 1.00 95.38 400 TRP A C 1
ATOM 3169 O O . TRP A 1 400 ? 1.111 3.425 13.901 1.00 95.38 400 TRP A O 1
ATOM 3179 N N . PRO A 1 401 ? 1.073 1.215 13.419 1.00 96.00 401 PRO A N 1
ATOM 3180 C CA . PRO A 1 401 ? 0.159 1.326 12.290 1.00 96.00 401 PRO A CA 1
ATOM 3181 C C . PRO A 1 401 ? -1.175 2.003 12.634 1.00 96.00 401 PRO A C 1
ATOM 3183 O O . PRO A 1 401 ? -1.693 1.920 13.757 1.00 96.00 401 PRO A O 1
ATOM 3186 N N . ARG A 1 402 ? -1.756 2.663 11.629 1.00 97.19 402 ARG A N 1
ATOM 3187 C CA . ARG A 1 402 ? -2.978 3.471 11.747 1.00 97.19 402 ARG A CA 1
ATOM 3188 C C . ARG A 1 402 ? -4.246 2.643 11.621 1.00 97.19 402 ARG A C 1
ATOM 3190 O O . ARG A 1 402 ? -4.980 2.734 10.644 1.00 97.19 402 ARG A O 1
ATOM 3197 N N . HIS A 1 403 ? -4.472 1.850 12.659 1.00 97.94 403 HIS A N 1
ATOM 3198 C CA . HIS A 1 403 ? -5.619 0.966 12.834 1.00 97.94 403 HIS A CA 1
ATOM 3199 C C . HIS A 1 403 ? -6.719 1.605 13.698 1.00 97.94 403 HIS A C 1
ATOM 3201 O O . HIS A 1 403 ? -6.496 2.614 14.365 1.00 97.94 403 HIS A O 1
ATOM 3207 N N . ALA A 1 404 ? -7.906 0.999 13.717 1.00 98.50 404 ALA A N 1
ATOM 3208 C CA . ALA A 1 404 ? -9.030 1.452 14.534 1.00 98.50 404 ALA A CA 1
ATOM 3209 C C . ALA A 1 404 ? -9.164 0.675 15.858 1.00 98.50 404 ALA A C 1
ATOM 3211 O O . ALA A 1 404 ? -8.689 -0.452 16.007 1.00 98.50 404 ALA A O 1
ATOM 3212 N N . PHE A 1 405 ? -9.875 1.275 16.812 1.00 98.75 405 PHE A N 1
ATOM 3213 C CA . PHE A 1 405 ? -10.138 0.785 18.168 1.00 98.75 405 PHE A CA 1
ATOM 3214 C C . PHE A 1 405 ? -8.890 0.616 19.045 1.00 98.75 405 PHE A C 1
ATOM 3216 O O . PHE A 1 405 ? -8.868 -0.255 19.918 1.00 98.75 405 PHE A O 1
ATOM 3223 N N . ARG A 1 406 ? -7.845 1.428 18.849 1.00 98.69 406 ARG A N 1
ATOM 3224 C CA . ARG A 1 406 ? -6.665 1.405 19.730 1.00 98.69 406 ARG A CA 1
ATOM 3225 C C . ARG A 1 406 ? -6.987 2.059 21.068 1.00 98.69 406 ARG A C 1
ATOM 3227 O O . ARG A 1 406 ? -7.675 3.072 21.105 1.00 98.69 406 ARG A O 1
ATOM 3234 N N . ILE A 1 407 ? -6.504 1.476 22.161 1.00 98.62 407 ILE A N 1
ATOM 3235 C CA . ILE A 1 407 ? -6.718 2.021 23.504 1.00 98.62 407 ILE A CA 1
ATOM 3236 C C . ILE A 1 407 ? -5.499 2.843 23.898 1.00 98.62 407 ILE A C 1
ATOM 3238 O O . ILE A 1 407 ? -4.397 2.306 23.960 1.00 98.62 407 ILE A O 1
ATOM 3242 N N . LEU A 1 408 ? -5.703 4.130 24.169 1.00 98.44 408 LEU A N 1
ATOM 3243 C CA . LEU A 1 408 ? -4.668 5.030 24.668 1.00 98.44 408 LEU A CA 1
ATOM 3244 C C . LEU A 1 408 ? -4.986 5.343 26.130 1.00 98.44 408 LEU A C 1
ATOM 3246 O O . LEU A 1 408 ? -6.062 5.853 26.431 1.00 98.44 408 LEU A O 1
ATOM 3250 N N . ILE A 1 409 ? -4.070 5.025 27.040 1.00 98.06 409 ILE A N 1
ATOM 3251 C CA . ILE A 1 409 ? -4.169 5.394 28.459 1.00 98.06 409 ILE A CA 1
ATOM 3252 C C . ILE A 1 409 ? -3.089 6.440 28.699 1.00 98.06 409 ILE A C 1
ATOM 3254 O O . ILE A 1 409 ? -1.936 6.163 28.383 1.00 98.06 409 ILE A O 1
ATOM 3258 N N . PHE A 1 410 ? -3.443 7.626 29.190 1.00 97.50 410 PHE A N 1
ATOM 3259 C CA . PHE A 1 410 ? -2.531 8.776 29.254 1.00 97.50 410 PHE A CA 1
ATOM 3260 C C . PHE A 1 410 ? -2.872 9.735 30.407 1.00 97.50 410 PHE A C 1
ATOM 3262 O O . PHE A 1 410 ? -3.874 9.564 31.106 1.00 97.50 410 PHE A O 1
ATOM 3269 N N . ASP A 1 411 ? -2.015 10.735 30.630 1.00 96.25 411 ASP A N 1
ATOM 3270 C CA . ASP A 1 411 ? -2.207 11.742 31.680 1.00 96.25 411 ASP A CA 1
ATOM 3271 C C . ASP A 1 411 ? -3.449 12.626 31.391 1.00 96.25 411 ASP A C 1
ATOM 3273 O O . ASP A 1 411 ? -3.560 13.168 30.289 1.00 96.25 411 ASP A O 1
ATOM 3277 N N . PRO A 1 412 ? -4.384 12.823 32.345 1.00 96.69 412 PRO A N 1
ATOM 3278 C CA . PRO A 1 412 ? -5.614 13.590 32.120 1.00 96.69 412 PRO A CA 1
ATOM 3279 C C . PRO A 1 412 ? -5.423 15.061 31.740 1.00 96.69 412 PRO A C 1
ATOM 3281 O O . PRO A 1 412 ? -6.380 15.673 31.257 1.00 96.69 412 PRO A O 1
ATOM 3284 N N . SER A 1 413 ? -4.236 15.628 31.989 1.00 96.00 413 SER A N 1
ATOM 3285 C CA . SER A 1 413 ? -3.876 17.002 31.622 1.00 96.00 413 SER A CA 1
ATOM 3286 C C . SER A 1 413 ? -3.550 17.173 30.139 1.00 96.00 413 SER A C 1
ATOM 3288 O O . SER A 1 413 ? -3.523 18.306 29.660 1.00 96.00 413 SER A O 1
ATOM 3290 N N . ARG A 1 414 ? -3.331 16.072 29.406 1.00 97.56 414 ARG A N 1
ATOM 3291 C CA . ARG A 1 414 ? -3.119 16.110 27.957 1.00 97.56 414 ARG A CA 1
ATOM 3292 C C . ARG A 1 414 ? -4.351 16.633 27.238 1.00 97.56 414 ARG A C 1
ATOM 3294 O O . ARG A 1 414 ? -5.489 16.470 27.685 1.00 97.56 414 ARG A O 1
ATOM 3301 N N . THR A 1 415 ? -4.095 17.240 26.093 1.00 98.19 415 THR A N 1
ATOM 3302 C CA . THR A 1 415 ? -5.075 17.969 25.299 1.00 98.19 415 THR A CA 1
ATOM 3303 C C . THR A 1 415 ? -5.075 17.498 23.846 1.00 98.19 415 THR A C 1
ATOM 3305 O O . THR A 1 415 ? -4.211 16.734 23.412 1.00 98.19 415 THR A O 1
ATOM 3308 N N . HIS A 1 416 ? -6.044 17.981 23.065 1.00 98.44 416 HIS A N 1
ATOM 3309 C CA . HIS A 1 416 ? -6.097 17.734 21.623 1.00 98.44 416 HIS A CA 1
ATOM 3310 C C . HIS A 1 416 ? -4.773 18.081 20.893 1.00 98.44 416 HIS A C 1
ATOM 3312 O O . HIS A 1 416 ? -4.320 17.244 20.111 1.00 98.44 416 HIS A O 1
ATOM 3318 N N . PRO A 1 417 ? -4.097 19.220 21.162 1.00 98.31 417 PRO A N 1
ATOM 3319 C CA . PRO A 1 417 ? -2.773 19.497 20.600 1.00 98.31 417 PRO A CA 1
ATOM 3320 C C . PRO A 1 417 ? -1.714 18.418 20.871 1.00 98.31 417 PRO A C 1
ATOM 3322 O O . PRO A 1 417 ? -0.989 18.050 19.947 1.00 98.31 417 PRO A O 1
ATOM 3325 N N . ASP A 1 418 ? -1.646 17.870 22.092 1.00 97.94 418 ASP A N 1
ATOM 3326 C CA . ASP A 1 418 ? -0.727 16.769 22.421 1.00 97.94 418 ASP A CA 1
ATOM 3327 C C . ASP A 1 418 ? -1.046 15.523 21.575 1.00 97.94 418 ASP A C 1
ATOM 3329 O O . ASP A 1 418 ? -0.150 14.870 21.039 1.00 97.94 418 ASP A O 1
ATOM 3333 N N . TYR A 1 419 ? -2.333 15.206 21.399 1.00 98.12 419 TYR A N 1
ATOM 3334 C CA . TYR A 1 419 ? -2.783 14.101 20.547 1.00 98.12 419 TYR A CA 1
ATOM 3335 C C . TYR A 1 419 ? -2.412 14.302 19.076 1.00 98.12 419 TYR A C 1
ATOM 3337 O O . TYR A 1 419 ? -1.872 13.404 18.423 1.00 98.12 419 TYR A O 1
ATOM 3345 N N . GLU A 1 420 ? -2.660 15.497 18.549 1.00 97.25 420 GLU A N 1
ATOM 3346 C CA . GLU A 1 420 ? -2.306 15.851 17.182 1.00 97.25 420 GLU A CA 1
ATOM 3347 C C . GLU A 1 420 ? -0.780 15.740 16.941 1.00 97.25 420 GLU A C 1
ATOM 3349 O O . GLU A 1 420 ? -0.347 15.285 15.867 1.00 97.25 420 GLU A O 1
ATOM 3354 N N . ALA A 1 421 ? 0.022 16.140 17.931 1.00 96.25 421 ALA A N 1
ATOM 3355 C CA . ALA A 1 421 ? 1.482 16.140 17.887 1.00 96.25 421 ALA A CA 1
ATOM 3356 C C . ALA A 1 421 ? 2.127 14.764 18.137 1.00 96.25 421 ALA A C 1
ATOM 3358 O O . ALA A 1 421 ? 3.315 14.621 17.861 1.00 96.25 421 ALA A O 1
ATOM 3359 N N . LEU A 1 422 ? 1.355 13.748 18.558 1.00 96.75 422 LEU A N 1
ATOM 3360 C CA . LEU A 1 422 ? 1.843 12.437 19.030 1.00 96.75 422 LEU A CA 1
ATOM 3361 C C . LEU A 1 422 ? 2.624 12.490 20.351 1.00 96.75 422 LEU A C 1
ATOM 3363 O O . LEU A 1 422 ? 3.571 11.732 20.565 1.00 96.75 422 LEU A O 1
ATOM 3367 N N . GLU A 1 423 ? 2.205 13.375 21.245 1.00 96.25 423 GLU A N 1
ATOM 3368 C CA . GLU A 1 423 ? 2.846 13.657 22.530 1.00 96.25 423 GLU A CA 1
ATOM 3369 C C . GLU A 1 423 ? 1.910 13.368 23.716 1.00 96.25 423 GLU A C 1
ATOM 3371 O O . GLU A 1 423 ? 2.037 13.958 24.786 1.00 96.25 423 GLU A O 1
ATOM 3376 N N . LEU A 1 424 ? 0.964 12.430 23.569 1.00 96.00 424 LEU A N 1
ATOM 3377 C CA . LEU A 1 424 ? 0.162 11.974 24.715 1.00 96.00 424 LEU A CA 1
ATOM 3378 C C . LEU A 1 424 ? 1.012 11.249 25.762 1.00 96.00 424 LEU A C 1
ATOM 3380 O O . LEU A 1 424 ? 0.680 11.292 26.948 1.00 96.00 424 LEU A O 1
ATOM 3384 N N . HIS A 1 425 ? 2.110 10.620 25.330 1.00 94.81 425 HIS A N 1
ATOM 3385 C CA . HIS A 1 425 ? 2.951 9.760 26.165 1.00 94.81 425 HIS A CA 1
ATOM 3386 C C . HIS A 1 425 ? 2.134 8.658 26.852 1.00 94.81 425 HIS A C 1
ATOM 3388 O O . HIS A 1 425 ? 2.289 8.356 28.032 1.00 94.81 425 HIS A O 1
ATOM 3394 N N . GLU A 1 426 ? 1.239 8.073 26.075 1.00 96.06 426 GLU A N 1
ATOM 3395 C CA . GLU A 1 426 ? 0.362 6.987 26.446 1.00 96.06 426 GLU A CA 1
ATOM 3396 C C . GLU A 1 426 ? 1.120 5.687 26.756 1.00 96.06 426 GLU A C 1
ATOM 3398 O O . GLU A 1 426 ? 2.239 5.439 26.278 1.00 96.06 426 GLU A O 1
ATOM 3403 N N . ASP A 1 427 ? 0.471 4.811 27.525 1.00 96.06 427 ASP A N 1
ATOM 3404 C CA . ASP A 1 427 ? 1.013 3.496 27.838 1.00 96.06 427 ASP A CA 1
ATOM 3405 C C . ASP A 1 427 ? 1.203 2.651 26.570 1.00 96.06 427 ASP A C 1
ATOM 3407 O O . ASP A 1 427 ? 0.264 2.267 25.870 1.00 96.06 427 ASP A O 1
ATOM 3411 N N . ALA A 1 428 ? 2.462 2.317 26.309 1.00 95.94 428 ALA A N 1
ATOM 3412 C CA . ALA A 1 428 ? 2.871 1.555 25.141 1.00 95.94 428 ALA A CA 1
ATOM 3413 C C . ALA A 1 428 ? 2.362 0.111 25.122 1.00 95.94 428 ALA A C 1
ATOM 3415 O O . ALA A 1 428 ? 2.135 -0.450 24.049 1.00 95.94 428 ALA A O 1
ATOM 3416 N N . GLY A 1 429 ? 2.292 -0.508 26.302 1.00 95.75 429 GLY A N 1
ATOM 3417 C CA . GLY A 1 429 ? 1.986 -1.922 26.466 1.00 95.75 429 GLY A CA 1
ATOM 3418 C C . GLY A 1 429 ? 0.532 -2.203 26.126 1.00 95.75 429 GLY A C 1
ATOM 3419 O O . GLY A 1 429 ? 0.247 -3.153 25.403 1.00 95.75 429 GLY A O 1
ATOM 3420 N N . PHE A 1 430 ? -0.386 -1.349 26.573 1.00 97.19 430 PHE A N 1
ATOM 3421 C CA . PHE A 1 430 ? -1.801 -1.443 26.218 1.00 97.19 430 PHE A CA 1
ATOM 3422 C C . PHE A 1 430 ? -2.094 -0.894 24.821 1.00 97.19 430 PHE A C 1
ATOM 3424 O O . PHE A 1 430 ? -2.934 -1.469 24.128 1.00 97.19 430 PHE A O 1
ATOM 3431 N N . ALA A 1 431 ? -1.389 0.156 24.382 1.00 97.75 431 ALA A N 1
ATOM 3432 C CA . ALA A 1 431 ? -1.608 0.726 23.057 1.00 97.75 431 ALA A CA 1
ATOM 3433 C C . ALA A 1 431 ? -1.180 -0.223 21.934 1.00 97.75 431 ALA A C 1
ATOM 3435 O O . ALA A 1 431 ? -1.949 -0.397 20.994 1.00 97.75 431 ALA A O 1
ATOM 3436 N N . GLY A 1 432 ? 0.008 -0.835 22.008 1.00 97.12 432 GLY A N 1
ATOM 3437 C CA . GLY A 1 432 ? 0.580 -1.643 20.919 1.00 97.12 432 GLY A CA 1
ATOM 3438 C C . GLY A 1 432 ? 0.963 -3.076 21.285 1.00 97.12 432 GLY A C 1
ATOM 3439 O O . GLY A 1 432 ? 1.486 -3.790 20.438 1.00 97.12 432 GLY A O 1
ATOM 3440 N N . GLY A 1 433 ? 0.754 -3.513 22.528 1.00 97.19 433 GLY A N 1
ATOM 3441 C CA . GLY A 1 433 ? 1.097 -4.871 22.942 1.00 97.19 433 GLY A CA 1
ATOM 3442 C C . GLY A 1 433 ? 0.045 -5.912 22.559 1.00 97.19 433 GLY A C 1
ATOM 3443 O O . GLY A 1 433 ? -1.117 -5.594 22.301 1.00 97.19 433 GLY A O 1
ATOM 3444 N N . SER A 1 434 ? 0.453 -7.181 22.581 1.00 97.94 434 SER A N 1
ATOM 3445 C CA . SER A 1 434 ? -0.418 -8.312 22.260 1.00 97.94 434 SER A CA 1
ATOM 3446 C C . SER A 1 434 ? -1.510 -8.556 23.305 1.00 97.94 434 SER A C 1
ATOM 3448 O O . SER A 1 434 ? -1.275 -8.464 24.513 1.00 97.94 434 SER A O 1
ATOM 3450 N N . PHE A 1 435 ? -2.691 -8.937 22.836 1.00 98.56 435 PHE A N 1
ATOM 3451 C CA . PHE A 1 435 ? -3.807 -9.408 23.650 1.00 98.56 435 PHE A CA 1
ATOM 3452 C C . PHE A 1 435 ? -4.028 -10.900 23.414 1.00 98.56 435 PHE A C 1
ATOM 3454 O O . PHE A 1 435 ? -3.834 -11.411 22.310 1.00 98.56 435 PHE A O 1
ATOM 3461 N N . THR A 1 436 ? -4.485 -11.600 24.447 1.00 98.62 436 THR A N 1
ATOM 3462 C CA . THR A 1 436 ? -4.898 -12.998 24.340 1.00 98.62 436 THR A CA 1
ATOM 3463 C C . THR A 1 436 ? -6.357 -13.065 23.906 1.00 98.62 436 THR A C 1
ATOM 3465 O O . THR A 1 436 ? -7.216 -12.452 24.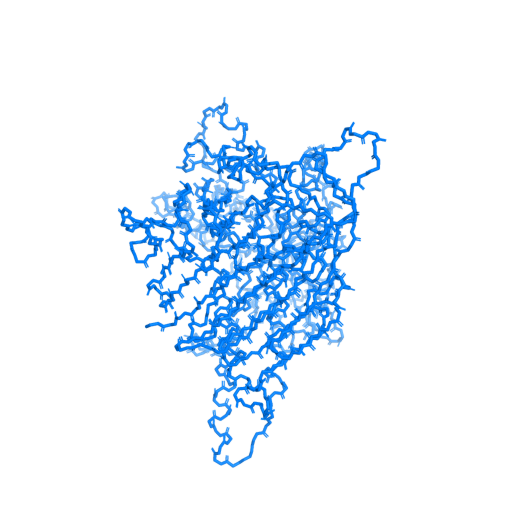538 1.00 98.62 436 THR A O 1
ATOM 3468 N N . VAL A 1 437 ? -6.645 -13.831 22.851 1.00 98.56 437 VAL A N 1
ATOM 3469 C CA . VAL A 1 437 ? -8.019 -14.161 22.447 1.00 98.56 437 VAL A CA 1
ATOM 3470 C C . VAL A 1 437 ? -8.585 -15.171 23.443 1.00 98.56 437 VAL A C 1
ATOM 3472 O O . VAL A 1 437 ? -8.047 -16.266 23.587 1.00 98.56 437 VAL A O 1
ATOM 3475 N N . LYS A 1 438 ? -9.658 -14.806 24.146 1.00 98.12 438 LYS A N 1
ATOM 3476 C CA . LYS A 1 438 ? -10.355 -15.695 25.085 1.00 98.12 438 LYS A CA 1
ATOM 3477 C C . LYS A 1 438 ? -11.444 -16.503 24.390 1.00 98.12 438 LYS A C 1
ATOM 3479 O O . LYS A 1 438 ? -11.586 -17.690 24.662 1.00 98.12 438 LYS A O 1
ATOM 3484 N N . ASN A 1 439 ? -12.216 -15.861 23.519 1.00 97.19 439 ASN A N 1
ATOM 3485 C CA . ASN A 1 439 ? -13.228 -16.499 22.683 1.00 97.19 439 ASN A CA 1
ATOM 3486 C C . ASN A 1 439 ? -13.443 -15.685 21.398 1.00 97.19 439 ASN A C 1
ATOM 3488 O O . ASN A 1 439 ? -13.120 -14.497 21.338 1.00 97.19 439 ASN A O 1
ATOM 3492 N N . SER A 1 440 ? -13.969 -16.349 20.373 1.00 98.00 440 SER A N 1
ATOM 3493 C CA . SER A 1 440 ? -14.403 -15.722 19.128 1.00 98.00 440 SER A CA 1
ATOM 3494 C C . SER A 1 440 ? -15.569 -16.505 18.535 1.00 98.00 440 SER A C 1
ATOM 3496 O O . SER A 1 440 ? -15.511 -17.734 18.442 1.00 98.00 440 SER A O 1
ATOM 3498 N N . SER A 1 441 ? -16.593 -15.791 18.095 1.00 97.75 441 SER A N 1
ATOM 3499 C CA . SER A 1 441 ? -17.738 -16.289 17.342 1.00 97.75 441 SER A CA 1
ATOM 3500 C C . SER A 1 441 ? -17.852 -15.508 16.021 1.00 97.75 441 SER A C 1
ATOM 3502 O O . SER A 1 441 ? -17.157 -14.511 15.836 1.00 97.75 441 SER A O 1
ATOM 3504 N N . PRO A 1 442 ? -18.724 -15.900 15.079 1.00 97.19 442 PRO A N 1
ATOM 3505 C CA . PRO A 1 442 ? -18.979 -15.113 13.870 1.00 97.19 442 PRO A CA 1
ATOM 3506 C C . PRO A 1 442 ? -19.341 -13.634 14.091 1.00 97.19 442 PRO A C 1
ATOM 3508 O O . PRO A 1 442 ? -19.187 -12.835 13.169 1.00 97.19 442 PRO A O 1
ATOM 3511 N N . HIS A 1 443 ? -19.835 -13.275 15.279 1.00 97.56 443 HIS A N 1
ATOM 3512 C CA . HIS A 1 443 ? -20.355 -11.942 15.587 1.00 97.56 443 HIS A CA 1
ATOM 3513 C C . HIS A 1 443 ? -19.629 -11.235 16.727 1.00 97.56 443 HIS A C 1
ATOM 3515 O O . HIS A 1 443 ? -19.903 -10.061 16.971 1.00 97.56 443 HIS A O 1
ATOM 3521 N N . ASP A 1 444 ? -18.715 -11.904 17.424 1.00 97.94 444 ASP A N 1
ATOM 3522 C CA . ASP A 1 444 ? -18.058 -11.344 18.598 1.00 97.94 444 ASP A CA 1
ATOM 3523 C C . ASP A 1 444 ? -16.666 -11.933 18.830 1.00 97.94 444 ASP A C 1
ATOM 3525 O O . ASP A 1 444 ? -16.326 -13.012 18.347 1.00 97.94 444 ASP A O 1
ATOM 3529 N N . ALA A 1 445 ? -15.841 -11.196 19.568 1.00 98.62 445 ALA A N 1
ATOM 3530 C CA . ALA A 1 445 ? -14.635 -11.743 20.173 1.00 98.62 445 ALA A CA 1
ATOM 3531 C C . ALA A 1 445 ? -14.289 -11.012 21.461 1.00 98.62 445 ALA A C 1
ATOM 3533 O O . ALA A 1 445 ? -14.376 -9.785 21.544 1.00 98.62 445 ALA A O 1
ATOM 3534 N N . GLU A 1 446 ? -13.836 -11.776 22.448 1.00 98.75 446 GLU A N 1
ATOM 3535 C CA . GLU A 1 446 ? -13.322 -11.265 23.710 1.00 98.75 446 GLU A CA 1
ATOM 3536 C C . GLU A 1 446 ? -11.806 -11.460 23.759 1.00 98.75 446 GLU A C 1
ATOM 3538 O O . GLU A 1 446 ? -11.292 -12.574 23.618 1.00 98.75 446 GLU A O 1
ATOM 3543 N N . LEU A 1 447 ? -11.083 -10.368 23.989 1.00 98.75 447 LEU A N 1
ATOM 3544 C CA . LEU A 1 447 ? -9.634 -10.355 24.126 1.00 98.75 447 LEU A CA 1
ATOM 3545 C C . LEU A 1 447 ? -9.256 -9.678 25.433 1.00 98.75 447 LEU A C 1
ATOM 3547 O O . LEU A 1 447 ? -9.925 -8.742 25.865 1.00 98.75 447 LEU A O 1
ATOM 3551 N N . PHE A 1 448 ? -8.162 -10.105 26.053 1.00 98.62 448 PHE A N 1
ATOM 3552 C CA . PHE A 1 448 ? -7.694 -9.475 27.281 1.00 98.62 448 PHE A CA 1
ATOM 3553 C C . PHE A 1 448 ? -6.179 -9.319 27.327 1.00 98.62 448 PHE A C 1
ATOM 3555 O O . PHE A 1 448 ? -5.424 -10.081 26.720 1.00 98.62 448 PHE A O 1
ATOM 3562 N N . ARG A 1 449 ? -5.743 -8.326 28.099 1.00 98.12 449 ARG A N 1
ATOM 3563 C CA . ARG A 1 449 ? -4.352 -8.101 28.478 1.00 98.12 449 ARG A CA 1
ATOM 3564 C C . ARG A 1 449 ? -4.298 -7.741 29.955 1.00 98.12 449 ARG A C 1
ATOM 3566 O O . ARG A 1 449 ? -5.029 -6.862 30.403 1.00 98.12 449 ARG A O 1
ATOM 3573 N N . ALA A 1 450 ? -3.429 -8.414 30.700 1.00 97.00 450 ALA A N 1
ATOM 3574 C CA . ALA A 1 450 ? -3.116 -8.074 32.082 1.00 97.00 450 ALA A CA 1
ATOM 3575 C C . ALA A 1 450 ? -1.631 -7.728 32.178 1.00 97.00 450 ALA A C 1
ATOM 3577 O O . ALA A 1 450 ? -0.795 -8.611 31.998 1.00 97.00 450 ALA A O 1
ATOM 3578 N N . ASP A 1 451 ? -1.312 -6.466 32.444 1.00 95.44 451 ASP A N 1
ATOM 3579 C CA . ASP A 1 451 ? 0.072 -5.990 32.497 1.00 95.44 451 ASP A CA 1
ATOM 3580 C C . ASP A 1 451 ? 0.217 -4.784 33.440 1.00 95.44 451 ASP A C 1
ATOM 3582 O O . ASP A 1 451 ? -0.775 -4.275 33.973 1.00 95.44 451 ASP A O 1
ATOM 3586 N N . ALA A 1 452 ? 1.452 -4.357 33.684 1.00 92.88 452 ALA A N 1
ATOM 3587 C CA . ALA A 1 452 ? 1.762 -3.140 34.421 1.00 92.88 452 ALA A CA 1
ATOM 3588 C C . ALA A 1 452 ? 1.446 -1.888 33.585 1.00 92.88 452 ALA A C 1
ATOM 3590 O O . ALA A 1 452 ? 1.782 -1.827 32.404 1.00 92.88 452 ALA A O 1
ATOM 3591 N N . LEU A 1 453 ? 0.826 -0.883 34.208 1.00 91.12 453 LEU A N 1
ATOM 3592 C CA . LEU A 1 453 ? 0.575 0.423 33.601 1.00 91.12 453 LEU A CA 1
ATOM 3593 C C . LEU A 1 453 ? 1.786 1.346 33.818 1.00 91.12 453 LEU A C 1
ATOM 3595 O O . LEU A 1 453 ? 2.060 1.762 34.943 1.00 91.12 453 LEU A O 1
ATOM 3599 N N . ALA A 1 454 ? 2.491 1.687 32.743 1.00 85.69 454 ALA A N 1
ATOM 3600 C CA . ALA A 1 454 ? 3.739 2.444 32.744 1.00 85.69 454 ALA A CA 1
ATOM 3601 C C . ALA A 1 454 ? 3.601 3.772 31.974 1.00 85.69 454 ALA A C 1
ATOM 3603 O O . ALA A 1 454 ? 4.083 3.913 30.848 1.00 85.69 454 ALA A O 1
ATOM 3604 N N . LEU A 1 455 ? 2.975 4.766 32.614 1.00 79.50 455 LEU A N 1
ATOM 3605 C CA . LEU A 1 455 ? 2.844 6.132 32.077 1.00 79.50 455 LEU A CA 1
ATOM 3606 C C . LEU A 1 455 ? 4.108 6.981 32.288 1.00 79.50 455 LEU A C 1
ATOM 3608 O O . LEU A 1 455 ? 4.480 7.765 31.422 1.00 79.50 455 LEU A O 1
ATOM 3612 N N . ASP A 1 456 ? 4.813 6.769 33.402 1.00 65.25 456 ASP A N 1
ATOM 3613 C CA . ASP A 1 456 ? 6.058 7.457 33.743 1.00 65.25 456 ASP A CA 1
ATOM 3614 C C . ASP A 1 456 ? 7.191 6.430 33.889 1.00 65.25 456 ASP A C 1
ATOM 3616 O O . ASP A 1 456 ? 7.228 5.643 34.828 1.00 65.25 456 ASP A O 1
ATOM 3620 N N . ARG A 1 457 ? 8.178 6.452 32.984 1.00 55.62 457 ARG A N 1
ATOM 3621 C CA . ARG A 1 457 ? 9.372 5.576 33.058 1.00 55.62 457 ARG A CA 1
ATOM 3622 C C . ARG A 1 457 ? 10.331 5.910 34.216 1.00 55.62 457 ARG A C 1
ATOM 3624 O O . ARG A 1 457 ? 11.388 5.294 34.313 1.00 55.62 457 ARG A O 1
ATOM 3631 N N . LYS A 1 458 ? 10.019 6.924 35.029 1.00 51.72 458 LYS A N 1
ATOM 3632 C CA . LYS A 1 458 ? 10.921 7.501 36.041 1.00 51.72 458 LYS A CA 1
ATOM 3633 C C . LYS A 1 458 ? 10.629 7.070 37.480 1.00 51.72 458 LYS A C 1
ATOM 3635 O O . LYS A 1 458 ? 11.415 7.410 38.356 1.00 51.72 458 LYS A O 1
ATOM 3640 N N . THR A 1 459 ? 9.537 6.363 37.751 1.00 49.72 459 THR A N 1
ATOM 3641 C CA . THR A 1 459 ? 9.213 5.913 39.109 1.00 49.72 459 THR A CA 1
ATOM 3642 C C . THR A 1 459 ? 9.821 4.537 39.381 1.00 49.72 459 THR A C 1
ATOM 3644 O O . THR A 1 459 ? 9.477 3.553 38.739 1.00 49.72 459 THR A O 1
ATOM 3647 N N . GLU A 1 460 ? 10.716 4.462 40.372 1.00 49.25 460 GLU A N 1
ATOM 3648 C CA . GLU A 1 460 ? 11.332 3.224 40.892 1.00 49.25 460 GLU A CA 1
ATOM 3649 C C . GLU A 1 460 ? 10.343 2.329 41.685 1.00 49.25 460 GLU A C 1
ATOM 3651 O O . GLU A 1 460 ? 10.742 1.351 42.314 1.00 49.25 460 GLU A O 1
ATOM 3656 N N . GLY A 1 461 ? 9.043 2.651 41.668 1.00 59.16 461 GLY A N 1
ATOM 3657 C CA . GLY A 1 461 ? 7.978 1.897 42.332 1.00 59.16 461 GLY A CA 1
ATOM 3658 C C . GLY A 1 461 ? 7.388 0.776 41.468 1.00 59.16 461 GLY A C 1
ATOM 3659 O O . GLY A 1 461 ? 7.509 0.766 40.244 1.00 59.16 461 GLY A O 1
ATOM 3660 N N . ALA A 1 462 ? 6.708 -0.181 42.106 1.00 68.31 462 ALA A N 1
ATOM 3661 C CA . ALA A 1 462 ? 5.981 -1.232 41.397 1.00 68.31 462 ALA A CA 1
ATOM 3662 C C . ALA A 1 462 ? 4.754 -0.638 40.682 1.00 68.31 462 ALA A C 1
ATOM 3664 O O . ALA A 1 462 ? 3.789 -0.237 41.328 1.00 68.31 462 ALA A O 1
ATOM 3665 N N . ALA A 1 463 ? 4.792 -0.588 39.350 1.00 81.12 463 ALA A N 1
ATOM 3666 C CA . ALA A 1 463 ? 3.690 -0.082 38.537 1.00 81.12 463 ALA A CA 1
ATOM 3667 C C . ALA A 1 463 ? 2.382 -0.875 38.776 1.00 81.12 463 ALA A C 1
ATOM 3669 O O . ALA A 1 463 ? 2.422 -2.113 38.827 1.00 81.12 463 ALA A O 1
ATOM 3670 N N . PRO A 1 464 ? 1.222 -0.194 38.901 1.00 87.44 464 PRO A N 1
ATOM 3671 C CA . PRO A 1 464 ? -0.054 -0.849 39.170 1.00 87.44 464 PRO A CA 1
ATOM 3672 C C . PRO A 1 464 ? -0.436 -1.769 38.009 1.00 87.44 464 PRO A C 1
ATOM 3674 O O . PRO A 1 464 ? -0.237 -1.441 36.835 1.00 87.44 464 PRO A O 1
ATOM 3677 N N . ARG A 1 465 ? -1.000 -2.935 38.324 1.00 91.88 465 ARG A N 1
ATOM 3678 C CA . ARG A 1 465 ? -1.440 -3.911 37.329 1.00 91.88 465 ARG A CA 1
ATOM 3679 C C . ARG A 1 465 ? -2.877 -3.646 36.915 1.00 91.88 465 ARG A C 1
ATOM 3681 O O . ARG A 1 465 ? -3.800 -3.594 37.735 1.00 91.88 465 ARG A O 1
ATOM 3688 N N . LEU A 1 466 ? -3.066 -3.578 35.605 1.00 94.75 466 LEU A N 1
ATOM 3689 C CA . LEU A 1 466 ? -4.344 -3.335 34.961 1.00 94.75 466 LEU A CA 1
ATOM 3690 C C . LEU A 1 466 ? -4.719 -4.551 34.110 1.00 94.75 466 LEU A C 1
ATOM 3692 O O . LEU A 1 466 ? -3.914 -5.062 33.333 1.00 94.75 466 LEU A O 1
ATOM 3696 N N . LEU A 1 467 ? -5.952 -5.027 34.272 1.00 97.50 467 LEU A N 1
ATOM 3697 C CA . LEU A 1 467 ? -6.598 -5.950 33.345 1.00 97.50 467 LEU A CA 1
ATOM 3698 C C . LEU A 1 467 ? -7.508 -5.135 32.425 1.00 97.50 467 LEU A C 1
ATOM 3700 O O . LEU A 1 467 ? -8.454 -4.501 32.894 1.00 97.50 467 LEU A O 1
ATOM 3704 N N . LEU A 1 468 ? -7.223 -5.191 31.129 1.00 98.44 468 LEU A N 1
ATOM 3705 C CA . LEU A 1 468 ? -8.035 -4.614 30.068 1.00 98.44 468 LEU A CA 1
ATOM 3706 C C . LEU A 1 468 ? -8.664 -5.747 29.266 1.00 98.44 468 LEU A C 1
ATOM 3708 O O . LEU A 1 468 ? -7.952 -6.576 28.699 1.00 98.44 468 LEU A O 1
ATOM 3712 N N . VAL A 1 469 ? -9.990 -5.766 29.208 1.00 98.81 469 VAL A N 1
ATOM 3713 C CA . VAL A 1 469 ? -10.769 -6.655 28.341 1.00 98.81 469 VAL A CA 1
ATOM 3714 C C . VAL A 1 469 ? -11.359 -5.818 27.214 1.00 98.81 469 VAL A C 1
ATOM 3716 O O . VAL A 1 469 ? -11.861 -4.727 27.469 1.00 98.81 469 VAL A O 1
ATOM 3719 N N . LYS A 1 470 ? -11.296 -6.319 25.982 1.00 98.88 470 LYS A N 1
ATOM 3720 C CA . LYS A 1 470 ? -11.946 -5.749 24.802 1.00 98.88 470 LYS A CA 1
ATOM 3721 C C . LYS A 1 470 ? -12.933 -6.770 24.259 1.00 98.88 470 LYS A C 1
ATOM 3723 O O . LYS A 1 470 ? -12.537 -7.880 23.908 1.00 98.88 470 LYS A O 1
ATOM 3728 N N . GLN A 1 471 ? -14.196 -6.383 24.182 1.00 98.75 471 GLN A N 1
ATOM 3729 C CA . GLN A 1 471 ? -15.262 -7.171 23.590 1.00 98.75 471 GLN A CA 1
ATOM 3730 C C . GLN A 1 471 ? -15.698 -6.512 22.284 1.00 98.75 471 GLN A C 1
ATOM 3732 O O . GLN A 1 471 ? -16.308 -5.440 22.277 1.00 98.75 471 GLN A O 1
ATOM 3737 N N . PHE A 1 472 ? -15.359 -7.157 21.173 1.00 98.88 472 PHE A N 1
ATOM 3738 C CA . PHE A 1 472 ? -15.784 -6.744 19.846 1.00 98.88 472 PHE A CA 1
ATOM 3739 C C . PHE A 1 472 ? -17.137 -7.357 19.497 1.00 98.88 472 PHE A C 1
ATOM 3741 O O . PHE A 1 472 ? -17.420 -8.493 19.869 1.00 98.88 472 PHE A O 1
ATOM 3748 N N . SER A 1 473 ? -17.957 -6.605 18.766 1.00 98.50 473 SER A N 1
ATOM 3749 C CA . SER A 1 473 ? -19.208 -7.087 18.177 1.00 98.50 473 SER A CA 1
ATOM 3750 C C . SER A 1 473 ? -19.362 -6.585 16.743 1.00 98.50 473 SER A C 1
ATOM 3752 O O . SER A 1 473 ? -19.045 -5.429 16.450 1.00 98.50 473 SER A O 1
ATOM 3754 N N . PHE A 1 474 ? -19.855 -7.463 15.871 1.00 97.81 474 PHE A N 1
ATOM 3755 C CA . PHE A 1 474 ? -20.025 -7.249 14.436 1.00 97.81 474 PHE A CA 1
ATOM 3756 C C . PHE A 1 474 ? -21.414 -7.724 14.016 1.00 97.81 474 PHE A C 1
ATOM 3758 O O . PHE A 1 474 ? -21.780 -8.883 14.238 1.00 97.81 474 PHE A O 1
ATOM 3765 N N . GLY A 1 475 ? -22.196 -6.855 13.384 1.00 93.75 475 GLY A N 1
ATOM 3766 C CA . GLY A 1 475 ? -23.542 -7.237 12.977 1.00 93.75 475 GLY A CA 1
ATOM 3767 C C . GLY A 1 475 ? -24.164 -6.339 11.918 1.00 93.75 475 GLY A C 1
ATOM 3768 O O . GLY A 1 475 ? -23.684 -5.226 11.680 1.00 93.75 475 GLY A O 1
ATOM 3769 N N . PRO A 1 476 ? -25.242 -6.816 11.277 1.00 95.12 476 PRO A N 1
ATOM 3770 C CA . PRO A 1 476 ? -25.998 -6.018 10.330 1.00 95.12 476 PRO A CA 1
ATOM 3771 C C . PRO A 1 476 ? -26.699 -4.859 11.045 1.00 95.12 476 PRO A C 1
ATOM 3773 O O . PRO A 1 476 ? -27.079 -4.944 12.214 1.00 95.12 476 PRO A O 1
ATOM 3776 N N . ALA A 1 477 ? -26.911 -3.779 10.307 1.00 94.06 477 ALA A N 1
ATOM 3777 C CA . ALA A 1 477 ? -27.710 -2.636 10.714 1.00 94.06 477 ALA A CA 1
ATOM 3778 C C . ALA A 1 477 ? -28.598 -2.211 9.536 1.00 94.06 477 ALA A C 1
ATOM 3780 O O . ALA A 1 477 ? -28.338 -2.605 8.394 1.00 94.06 477 ALA A O 1
ATOM 3781 N N . PRO A 1 478 ? -29.659 -1.418 9.761 1.00 90.62 478 PRO A N 1
ATOM 3782 C CA . PRO A 1 478 ? -30.445 -0.884 8.656 1.00 90.62 478 PRO A CA 1
ATOM 3783 C C . PRO A 1 478 ? -29.533 -0.187 7.637 1.00 90.62 478 PRO A C 1
ATOM 3785 O O . PRO A 1 478 ? -28.796 0.720 8.006 1.00 90.62 478 PRO A O 1
ATOM 3788 N N . GLN A 1 479 ? -29.576 -0.633 6.377 1.00 87.31 479 GLN A N 1
ATOM 3789 C CA . GLN A 1 479 ? -28.767 -0.092 5.270 1.00 87.31 479 GLN A CA 1
ATOM 3790 C C . GLN A 1 479 ? -27.236 -0.197 5.454 1.00 87.31 479 GLN A C 1
ATOM 3792 O O . GLN A 1 479 ? -26.483 0.523 4.795 1.00 87.31 479 GLN A O 1
ATOM 3797 N N . GLY A 1 480 ? -26.753 -1.113 6.300 1.00 95.62 480 GLY A N 1
ATOM 3798 C CA . GLY A 1 480 ? -25.322 -1.364 6.448 1.00 95.62 480 GLY A CA 1
ATOM 3799 C C . GLY A 1 480 ? -24.971 -2.272 7.623 1.00 95.62 480 GLY A C 1
ATOM 3800 O O . GLY A 1 480 ? -25.553 -3.343 7.781 1.00 95.62 480 GLY A O 1
ATOM 3801 N N . CYS A 1 481 ? -23.991 -1.878 8.434 1.00 97.56 481 CYS A N 1
ATOM 3802 C CA . CYS A 1 481 ? -23.496 -2.696 9.545 1.00 97.56 481 CYS A CA 1
ATOM 3803 C C . CYS A 1 481 ? -23.008 -1.861 10.731 1.00 97.56 481 CYS A C 1
ATOM 3805 O O . CYS A 1 481 ? -22.695 -0.675 10.607 1.00 97.56 481 CYS A O 1
ATOM 3807 N N . GLU A 1 482 ? -22.885 -2.514 11.882 1.00 98.00 482 GLU A N 1
ATOM 3808 C CA . GLU A 1 482 ? -22.284 -1.961 13.089 1.00 98.00 482 GLU A CA 1
ATOM 3809 C C . GLU A 1 482 ? -21.047 -2.771 13.499 1.00 98.00 482 GLU A C 1
ATOM 3811 O O . GLU A 1 482 ? -21.032 -4.003 13.449 1.00 98.00 482 GLU A O 1
ATOM 3816 N N . VAL A 1 483 ? -20.013 -2.047 13.929 1.00 98.44 483 VAL A N 1
ATOM 3817 C CA . VAL A 1 483 ? -18.808 -2.595 14.558 1.00 98.44 483 VAL A CA 1
ATOM 3818 C C . VAL A 1 483 ? -18.614 -1.865 15.874 1.00 98.44 483 VAL A C 1
ATOM 3820 O O . VAL A 1 483 ? -18.575 -0.636 15.898 1.00 98.44 483 VAL A O 1
ATOM 3823 N N . ALA A 1 484 ? -18.506 -2.581 16.985 1.00 98.56 484 ALA A N 1
ATOM 3824 C CA . ALA A 1 484 ? -18.286 -1.952 18.281 1.00 98.56 484 ALA A CA 1
ATOM 3825 C C . ALA A 1 484 ? -17.206 -2.658 19.085 1.00 98.56 484 ALA A C 1
ATOM 3827 O O . ALA A 1 484 ? -17.070 -3.874 19.008 1.00 98.56 484 ALA A O 1
ATOM 3828 N N . CYS A 1 485 ? -16.508 -1.879 19.904 1.00 98.75 485 CYS A N 1
ATOM 3829 C CA . CYS A 1 485 ? -15.631 -2.366 20.955 1.00 98.75 485 CYS A CA 1
ATOM 3830 C C . CYS A 1 485 ? -16.139 -1.815 22.284 1.00 98.75 485 CYS A C 1
ATOM 3832 O O . CYS A 1 485 ? -16.189 -0.597 22.481 1.00 98.75 485 CYS A O 1
ATOM 3834 N N . GLU A 1 486 ? -16.501 -2.709 23.190 1.00 98.75 486 GLU A N 1
ATOM 3835 C CA . GLU A 1 486 ? -16.655 -2.398 24.604 1.00 98.75 486 GLU A CA 1
ATOM 3836 C C . GLU A 1 486 ? -15.358 -2.757 25.323 1.00 98.75 486 GLU A C 1
ATOM 3838 O O . GLU A 1 486 ? -14.755 -3.794 25.049 1.00 98.75 486 GLU A O 1
ATOM 3843 N N . ILE A 1 487 ? -14.892 -1.880 26.203 1.00 98.62 487 ILE A N 1
ATOM 3844 C CA . ILE A 1 487 ? -13.735 -2.134 27.048 1.00 98.62 487 ILE A CA 1
ATOM 3845 C C . ILE A 1 487 ? -14.171 -2.273 28.493 1.00 98.62 487 ILE A C 1
ATOM 3847 O O . ILE A 1 487 ? -15.056 -1.552 28.943 1.00 98.62 487 ILE A O 1
ATOM 3851 N N . THR A 1 488 ? -13.510 -3.158 29.228 1.00 98.56 488 THR A N 1
ATOM 3852 C CA . THR A 1 488 ? -13.628 -3.264 30.682 1.00 98.56 488 THR A CA 1
ATOM 3853 C C . THR A 1 488 ? -12.247 -3.148 31.300 1.00 98.56 488 THR A C 1
ATOM 3855 O O . THR A 1 488 ? -11.328 -3.889 30.947 1.00 98.56 488 THR A O 1
ATOM 3858 N N . VAL A 1 489 ? -12.110 -2.222 32.241 1.00 97.88 489 VAL A N 1
ATOM 3859 C CA . VAL A 1 489 ? -10.879 -1.947 32.978 1.00 97.88 489 VAL A CA 1
ATOM 3860 C C . VAL A 1 489 ? -11.061 -2.389 34.420 1.00 97.88 489 VAL A C 1
ATOM 3862 O O . VAL A 1 489 ? -12.011 -1.987 35.101 1.00 97.88 489 VAL A O 1
ATOM 3865 N N . LYS A 1 490 ? -10.124 -3.208 34.897 1.00 96.75 490 LYS A N 1
ATOM 3866 C CA . LYS A 1 490 ? -10.040 -3.632 36.292 1.00 96.75 490 LYS A CA 1
ATOM 3867 C C . LYS A 1 490 ? -8.634 -3.395 36.826 1.00 96.75 490 LYS A C 1
ATOM 3869 O O . LYS A 1 490 ? -7.665 -3.936 36.296 1.00 96.75 490 LYS A O 1
ATOM 3874 N N . LEU A 1 491 ? -8.548 -2.632 37.908 1.00 94.06 491 LEU A N 1
ATOM 3875 C CA . LEU A 1 491 ? -7.310 -2.399 38.642 1.00 94.06 491 LEU A CA 1
ATOM 3876 C C . LEU A 1 491 ? -7.148 -3.424 39.763 1.00 94.06 491 LEU A C 1
ATOM 3878 O O . LEU A 1 491 ? -8.128 -3.790 40.418 1.00 94.06 491 LEU A O 1
ATOM 3882 N N . LYS A 1 492 ? -5.915 -3.874 39.992 1.00 88.00 492 LYS A N 1
ATOM 3883 C CA . LYS A 1 492 ? -5.569 -4.669 41.180 1.00 88.00 492 LYS A CA 1
ATOM 3884 C C . LYS A 1 492 ? -5.099 -3.782 42.329 1.00 88.00 492 LYS A C 1
ATOM 3886 O O . LYS A 1 492 ? -5.492 -4.008 43.469 1.00 88.00 492 LYS A O 1
ATOM 3891 N N . GLU A 1 493 ? -4.333 -2.747 42.011 1.00 90.25 493 GLU A N 1
ATOM 3892 C CA . GLU A 1 493 ? -3.821 -1.745 42.942 1.00 90.25 493 GLU A CA 1
ATOM 3893 C C . GLU A 1 493 ? -4.404 -0.354 42.617 1.00 90.25 493 GLU A C 1
ATOM 3895 O O . GLU A 1 493 ? -4.754 -0.090 41.462 1.00 90.25 493 GLU A O 1
ATOM 3900 N N . PRO A 1 494 ? -4.563 0.544 43.609 1.00 87.69 494 PRO A N 1
ATOM 3901 C CA . PRO A 1 494 ? -4.992 1.914 43.342 1.00 87.69 494 PRO A CA 1
ATOM 3902 C C . PRO A 1 494 ? -3.963 2.644 42.470 1.00 87.69 494 PRO A C 1
ATOM 3904 O O . PRO A 1 494 ? -2.762 2.411 42.585 1.00 87.69 494 PRO A O 1
ATOM 3907 N N . LEU A 1 495 ? -4.436 3.547 41.611 1.00 89.12 495 LEU A N 1
ATOM 3908 C CA . LEU A 1 495 ? -3.552 4.412 40.833 1.00 89.12 495 LEU A CA 1
ATOM 3909 C C . LEU A 1 495 ? -3.051 5.567 41.704 1.00 89.12 495 LEU A C 1
ATOM 3911 O O . LEU A 1 495 ? -3.833 6.179 42.428 1.00 89.12 495 LEU A O 1
ATOM 3915 N N . GLU A 1 496 ? -1.767 5.900 41.586 1.00 85.50 496 GLU A N 1
ATOM 3916 C CA . GLU A 1 496 ? -1.181 7.072 42.255 1.00 85.50 496 GLU A CA 1
ATOM 3917 C C . GLU A 1 496 ? -1.721 8.392 41.691 1.00 85.50 496 GLU A C 1
ATOM 3919 O O . GLU A 1 496 ? -1.867 9.376 42.414 1.00 85.50 496 GLU A O 1
ATOM 3924 N N . LYS A 1 497 ? -2.027 8.409 40.389 1.00 88.56 497 LYS A N 1
ATOM 3925 C CA . LYS A 1 497 ? -2.588 9.552 39.667 1.00 88.56 497 LYS A CA 1
ATOM 3926 C C . LYS A 1 497 ? -3.787 9.099 38.825 1.00 88.56 497 LYS A C 1
ATOM 3928 O O . LYS A 1 497 ? -3.766 7.979 38.309 1.00 88.56 497 LYS A O 1
ATOM 3933 N N . PRO A 1 498 ? -4.821 9.941 38.651 1.00 93.25 498 PRO A N 1
ATOM 3934 C CA . PRO A 1 498 ? -5.898 9.665 37.705 1.00 93.25 498 PRO A CA 1
ATOM 3935 C C . PRO A 1 498 ? -5.360 9.526 36.277 1.00 93.25 498 PRO A C 1
ATOM 3937 O O . PRO A 1 498 ? -4.314 10.081 35.947 1.00 93.25 498 PRO A O 1
ATOM 3940 N N . VAL A 1 499 ? -6.099 8.819 35.423 1.00 96.25 499 VAL A N 1
ATOM 3941 C CA . VAL A 1 499 ? -5.744 8.608 34.012 1.00 96.25 499 VAL A CA 1
ATOM 3942 C C . VAL A 1 499 ? -6.927 8.933 33.113 1.00 96.25 499 VAL A C 1
ATOM 3944 O O . VAL A 1 499 ? -8.081 8.726 33.492 1.00 96.25 499 VAL A O 1
ATOM 3947 N N . ALA A 1 500 ? -6.634 9.435 31.920 1.00 98.00 500 ALA A N 1
ATOM 3948 C CA . ALA A 1 500 ? -7.588 9.472 30.828 1.00 98.00 500 ALA A CA 1
ATOM 3949 C C . ALA A 1 500 ? -7.462 8.185 30.008 1.00 98.00 500 ALA A C 1
ATOM 3951 O O . ALA A 1 500 ? -6.376 7.615 29.867 1.00 98.00 500 ALA A O 1
ATOM 3952 N N . ILE A 1 501 ? -8.591 7.722 29.479 1.00 98.56 501 ILE A N 1
ATOM 3953 C CA . ILE A 1 501 ? -8.655 6.580 28.571 1.00 98.56 501 ILE A CA 1
ATOM 3954 C C . ILE A 1 501 ? -9.315 7.054 27.289 1.00 98.56 501 ILE A C 1
ATOM 3956 O O . ILE A 1 501 ? -10.388 7.653 27.328 1.00 98.56 501 ILE A O 1
ATOM 3960 N N . GLY A 1 502 ? -8.683 6.764 26.158 1.00 98.56 502 GLY A N 1
ATOM 3961 C CA . GLY A 1 502 ? -9.231 7.028 24.844 1.00 98.56 502 GLY A CA 1
ATOM 3962 C C . GLY A 1 502 ? -9.346 5.772 23.989 1.00 98.56 502 GLY A C 1
ATOM 3963 O O . GLY A 1 502 ? -8.511 4.871 24.074 1.00 98.56 502 GLY A O 1
ATOM 3964 N N . ILE A 1 503 ? -10.386 5.723 23.154 1.00 98.81 503 ILE A N 1
ATOM 3965 C CA . ILE A 1 503 ? -10.543 4.711 22.102 1.00 98.81 503 ILE A CA 1
ATOM 3966 C C . ILE A 1 503 ? -10.368 5.416 20.756 1.00 98.81 503 ILE A C 1
ATOM 3968 O O . ILE A 1 503 ? -11.222 6.203 20.343 1.00 98.81 503 ILE A O 1
ATOM 3972 N N . GLU A 1 504 ? -9.243 5.156 20.096 1.00 98.75 504 GLU A N 1
ATOM 3973 C CA . GLU A 1 504 ? -8.872 5.772 18.824 1.00 98.75 504 GLU A CA 1
ATOM 3974 C C . GLU A 1 504 ? -9.564 5.066 17.657 1.00 98.75 504 GLU A C 1
ATOM 3976 O O . GLU A 1 504 ? -9.591 3.842 17.564 1.00 98.75 504 GLU A O 1
ATOM 3981 N N . SER A 1 505 ? -10.101 5.852 16.736 1.00 98.44 505 SER A N 1
ATOM 3982 C CA . SER A 1 505 ? -10.631 5.448 15.442 1.00 98.44 505 SER A CA 1
ATOM 3983 C C . SER A 1 505 ? -9.828 6.106 14.334 1.00 98.44 505 SER A C 1
ATOM 3985 O O . SER A 1 505 ? -9.479 7.278 14.430 1.00 98.44 505 SER A O 1
ATOM 3987 N N . VAL A 1 506 ? -9.574 5.361 13.263 1.00 98.06 506 VAL A N 1
ATOM 3988 C CA . VAL A 1 506 ? -8.918 5.876 12.062 1.00 98.06 506 VAL A CA 1
ATOM 3989 C C . VAL A 1 506 ? -9.838 5.649 10.875 1.00 98.06 506 VAL A C 1
ATOM 3991 O O . VAL A 1 506 ? -10.183 4.506 10.598 1.00 98.06 506 VAL A O 1
ATOM 3994 N N . VAL A 1 507 ? -10.217 6.715 10.168 1.00 97.62 507 VAL A N 1
ATOM 3995 C CA . VAL A 1 507 ? -11.120 6.636 9.006 1.00 97.62 507 VAL A CA 1
ATOM 3996 C C . VAL A 1 507 ? -10.514 7.374 7.817 1.00 97.62 507 VAL A C 1
ATOM 3998 O O . VAL A 1 507 ? -10.050 8.502 7.967 1.00 97.62 507 VAL A O 1
ATOM 4001 N N . ASN A 1 508 ? -10.541 6.769 6.629 1.00 95.81 508 ASN A N 1
ATOM 4002 C CA . ASN A 1 508 ? -10.130 7.399 5.375 1.00 95.81 508 ASN A CA 1
ATOM 4003 C C . ASN A 1 508 ? -11.342 7.613 4.452 1.00 95.81 508 ASN A C 1
ATOM 4005 O O . ASN A 1 508 ? -11.950 6.651 3.988 1.00 95.81 508 ASN A O 1
ATOM 4009 N N . LEU A 1 509 ? -11.653 8.883 4.170 1.00 94.88 509 LEU A N 1
ATOM 4010 C CA . LEU A 1 509 ? -12.706 9.320 3.240 1.00 94.88 509 LEU A CA 1
ATOM 4011 C C . LEU A 1 509 ? -12.129 10.105 2.039 1.00 94.88 509 LEU A C 1
ATOM 4013 O O . LEU A 1 509 ? -12.790 10.948 1.438 1.00 94.88 509 LEU A O 1
ATOM 4017 N N . LEU A 1 510 ? -10.869 9.828 1.686 1.00 91.94 510 LEU A N 1
ATOM 4018 C CA . LEU A 1 510 ? -10.159 10.378 0.530 1.00 91.94 510 LEU A CA 1
ATOM 4019 C C . LEU A 1 510 ? -10.070 11.915 0.512 1.00 91.94 510 LEU A C 1
ATOM 4021 O O . LEU A 1 510 ? -9.470 12.499 1.405 1.00 91.94 510 LEU A O 1
ATOM 4025 N N . ALA A 1 511 ? -10.544 12.557 -0.558 1.00 93.31 511 ALA A N 1
ATOM 4026 C CA . ALA A 1 511 ? -10.227 13.929 -0.934 1.00 93.31 511 ALA A CA 1
ATOM 4027 C C . ALA A 1 511 ? -10.687 14.939 0.140 1.00 93.31 511 ALA A C 1
ATOM 4029 O O . ALA A 1 511 ? -11.877 15.238 0.236 1.00 93.31 511 ALA A O 1
ATOM 4030 N N . PRO A 1 512 ? -9.769 15.509 0.946 1.00 94.88 512 PRO A N 1
ATOM 4031 C CA . PRO A 1 512 ? -10.145 16.175 2.189 1.00 94.88 512 PRO A CA 1
ATOM 4032 C C . PRO A 1 512 ? -10.725 17.573 2.015 1.00 94.88 512 PRO A C 1
ATOM 4034 O O . PRO A 1 512 ? -11.212 18.138 2.990 1.00 94.88 512 PRO A O 1
ATOM 4037 N N . ALA A 1 513 ? -10.608 18.154 0.821 1.00 94.81 513 ALA A N 1
ATOM 4038 C CA . ALA A 1 513 ? -11.083 19.497 0.501 1.00 94.81 513 ALA A CA 1
ATOM 4039 C C . ALA A 1 513 ? -12.420 19.495 -0.256 1.00 94.81 513 ALA A C 1
ATOM 4041 O O . ALA A 1 513 ? -13.021 20.555 -0.415 1.00 94.81 513 ALA A O 1
ATOM 4042 N N . GLU A 1 514 ? -12.881 18.329 -0.713 1.00 96.56 514 GLU A N 1
ATOM 4043 C CA . GLU A 1 514 ? -14.108 18.222 -1.495 1.00 96.56 514 GLU A CA 1
ATOM 4044 C C . GLU A 1 514 ? -15.350 18.412 -0.606 1.00 96.56 514 GLU A C 1
ATOM 4046 O O . GLU A 1 514 ? -15.419 17.851 0.490 1.00 96.56 514 GLU A O 1
ATOM 4051 N N . PRO A 1 515 ? -16.351 19.197 -1.042 1.00 95.44 515 PRO A N 1
ATOM 4052 C CA . PRO A 1 515 ? -17.458 19.639 -0.188 1.00 95.44 515 PRO A CA 1
ATOM 4053 C C . PRO A 1 515 ? -18.458 18.534 0.189 1.00 95.44 515 PRO A C 1
ATOM 4055 O O . PRO A 1 515 ? -19.220 18.690 1.146 1.00 95.44 515 PRO A O 1
ATOM 4058 N N . ASP A 1 516 ? -18.479 17.433 -0.557 1.00 95.94 516 ASP A N 1
ATOM 4059 C CA . ASP A 1 516 ? -19.277 16.230 -0.308 1.00 95.94 516 ASP A CA 1
ATOM 4060 C C . ASP A 1 516 ? -18.560 15.215 0.601 1.00 95.94 516 ASP A C 1
ATOM 4062 O O . ASP A 1 516 ? -19.120 14.153 0.868 1.00 95.94 516 ASP A O 1
ATOM 4066 N N . ARG A 1 517 ? -17.360 15.533 1.117 1.00 96.56 517 ARG A N 1
ATOM 4067 C CA . ARG A 1 517 ? -16.720 14.781 2.205 1.00 96.56 517 ARG A CA 1
ATOM 4068 C C . ARG A 1 517 ? -16.466 15.665 3.418 1.00 96.56 517 ARG A C 1
ATOM 4070 O O . ARG A 1 517 ? -15.722 16.644 3.358 1.00 96.56 517 ARG A O 1
ATOM 4077 N N . PHE A 1 518 ? -17.092 15.342 4.544 1.00 97.81 518 PHE A N 1
ATOM 4078 C CA . PHE A 1 518 ? -17.085 16.235 5.703 1.00 97.81 518 PHE A CA 1
ATOM 4079 C C . PHE A 1 518 ? -17.349 15.522 7.028 1.00 97.81 518 PHE A C 1
ATOM 4081 O O . PHE A 1 518 ? -17.953 14.454 7.080 1.00 97.81 518 PHE A O 1
ATOM 4088 N N . PHE A 1 519 ? -16.950 16.187 8.110 1.00 98.06 519 PHE A N 1
ATOM 4089 C CA . PHE A 1 519 ? -17.476 15.990 9.454 1.00 98.06 519 PHE A CA 1
ATOM 4090 C C . PHE A 1 519 ? -18.706 16.869 9.672 1.00 98.06 519 PHE A C 1
ATOM 4092 O O . PHE A 1 519 ? -18.713 18.057 9.325 1.00 98.06 519 PHE A O 1
ATOM 4099 N N . GLU A 1 520 ? -19.736 16.313 10.298 1.00 96.94 520 GLU A N 1
ATOM 4100 C CA . GLU A 1 520 ? -20.845 17.097 10.833 1.00 96.94 520 GLU A CA 1
ATOM 4101 C C . GLU A 1 520 ? -20.470 17.627 12.214 1.00 96.94 520 GLU A C 1
ATOM 4103 O O . GLU A 1 520 ? -20.176 16.860 13.132 1.00 96.94 520 GLU A O 1
ATOM 4108 N N . THR A 1 521 ? -20.494 18.949 12.369 1.00 94.44 521 THR A N 1
ATOM 4109 C CA . THR A 1 521 ? -20.212 19.613 13.644 1.00 94.44 521 THR A CA 1
ATOM 4110 C C . THR A 1 521 ? -21.398 20.484 14.062 1.00 94.44 521 THR A C 1
ATOM 4112 O O . THR A 1 521 ? -22.196 20.875 13.205 1.00 94.44 521 THR A O 1
ATOM 4115 N N . PRO A 1 522 ? -21.511 20.866 15.349 1.00 91.00 522 PRO A N 1
ATOM 4116 C CA . PRO A 1 522 ? -22.538 21.813 15.794 1.00 91.00 522 PRO A CA 1
ATOM 4117 C C . PRO A 1 522 ? -22.504 23.156 15.046 1.00 91.00 522 PRO A C 1
ATOM 4119 O O . PRO A 1 522 ? -23.532 23.806 14.898 1.00 91.00 522 PRO A O 1
ATOM 4122 N N . ALA A 1 523 ? -21.332 23.557 14.541 1.00 92.06 523 ALA A N 1
ATOM 4123 C CA . ALA A 1 523 ? -21.133 24.777 13.759 1.00 92.06 523 ALA A CA 1
ATOM 4124 C C . ALA A 1 523 ? -21.324 24.574 12.239 1.00 92.06 523 ALA A C 1
ATOM 4126 O O . ALA A 1 523 ? -20.961 25.447 11.451 1.00 92.06 523 ALA A O 1
ATOM 4127 N N . GLY A 1 524 ? -21.846 23.420 11.813 1.00 94.75 524 GLY A N 1
ATOM 4128 C CA . GLY A 1 524 ? -22.019 23.044 10.411 1.00 94.75 524 GLY A CA 1
ATOM 4129 C C . GLY A 1 524 ? -20.955 22.068 9.903 1.00 94.75 524 GLY A C 1
ATOM 4130 O O . GLY A 1 524 ? -20.210 21.459 10.673 1.00 94.75 524 GLY A O 1
ATOM 4131 N N . ARG A 1 525 ? -20.896 21.887 8.582 1.00 96.81 525 ARG A N 1
ATOM 4132 C CA . ARG A 1 525 ? -19.961 20.950 7.944 1.00 96.81 525 ARG A CA 1
ATOM 4133 C C . ARG A 1 525 ? -18.524 21.465 8.038 1.00 96.81 525 ARG A C 1
ATOM 4135 O O . ARG A 1 525 ? -18.262 22.642 7.786 1.00 96.81 525 ARG A O 1
ATOM 4142 N N . LYS A 1 526 ? -17.588 20.580 8.374 1.00 97.56 526 LYS A N 1
ATOM 4143 C CA . LYS A 1 526 ? -16.141 20.835 8.320 1.00 97.56 526 LYS A CA 1
ATOM 4144 C C . LYS A 1 526 ? -15.486 19.818 7.397 1.00 97.56 526 LYS A C 1
ATOM 4146 O O . LYS A 1 526 ? -15.873 18.658 7.394 1.00 97.56 526 LYS A O 1
ATOM 4151 N N . ASN A 1 527 ? -14.505 20.252 6.617 1.00 97.25 527 ASN A N 1
ATOM 4152 C CA . ASN A 1 527 ? -13.784 19.371 5.701 1.00 97.25 527 ASN A CA 1
ATOM 4153 C C . ASN A 1 527 ? -12.950 18.318 6.467 1.00 97.25 527 ASN A C 1
ATOM 4155 O O . ASN A 1 527 ? -12.788 18.411 7.688 1.00 97.25 527 ASN A O 1
ATOM 4159 N N . LEU A 1 528 ? -12.399 17.321 5.772 1.00 96.94 528 LEU A N 1
ATOM 4160 C CA . LEU A 1 528 ? -11.710 16.206 6.441 1.00 96.94 528 LEU A CA 1
ATOM 4161 C C . LEU A 1 528 ? -10.344 16.580 7.047 1.00 96.94 528 LEU A C 1
ATOM 4163 O O . LEU A 1 528 ? -9.779 15.811 7.824 1.00 96.94 528 LEU A O 1
ATOM 4167 N N . ARG A 1 529 ? -9.824 17.771 6.724 1.00 96.06 529 ARG A N 1
ATOM 4168 C CA . ARG A 1 529 ? -8.634 18.371 7.351 1.00 96.06 529 ARG A CA 1
ATOM 4169 C C . ARG A 1 529 ? -8.941 19.079 8.675 1.00 96.06 529 ARG A C 1
ATOM 4171 O O . ARG A 1 529 ? -8.042 19.690 9.248 1.00 96.06 529 ARG A O 1
ATOM 4178 N N . PHE A 1 530 ? -10.180 19.016 9.165 1.00 97.06 530 PHE A N 1
ATOM 4179 C CA . PHE A 1 530 ? -10.537 19.533 10.481 1.00 97.06 530 PHE A CA 1
ATOM 4180 C C . PHE A 1 530 ? -9.610 18.975 11.572 1.00 97.06 530 PHE A C 1
ATOM 4182 O O . PHE A 1 530 ? -9.400 17.765 11.661 1.00 97.06 530 PHE A O 1
ATOM 4189 N N . SER A 1 531 ? -9.092 19.877 12.407 1.00 97.62 531 SER A N 1
ATOM 4190 C CA . SER A 1 531 ? -8.363 19.542 13.624 1.00 97.62 531 SER A CA 1
ATOM 4191 C C . SER A 1 531 ? -8.975 20.297 14.800 1.00 97.62 531 SER A C 1
ATOM 4193 O O . SER A 1 531 ? -9.135 21.519 14.733 1.00 97.62 531 SER A O 1
ATOM 4195 N N . GLY A 1 532 ? -9.360 19.578 15.850 1.00 97.75 532 GLY A N 1
ATOM 4196 C CA . GLY A 1 532 ? -9.890 20.152 17.084 1.00 97.75 532 GLY A CA 1
ATOM 4197 C C . GLY A 1 532 ? -10.699 19.161 17.918 1.00 97.75 532 GLY A C 1
ATOM 4198 O O . GLY A 1 532 ? -10.829 17.983 17.574 1.00 97.75 532 GLY A O 1
ATOM 4199 N N . SER A 1 533 ? -11.280 19.668 19.006 1.00 97.69 533 SER A N 1
ATOM 4200 C CA . SER A 1 533 ? -12.233 18.936 19.844 1.00 97.69 533 SER A CA 1
ATOM 4201 C C . SER A 1 533 ? -13.677 19.181 19.404 1.00 97.69 533 SER A C 1
ATOM 4203 O O . SER A 1 533 ? -14.064 20.316 19.116 1.00 97.69 533 SER A O 1
ATOM 4205 N N . LEU A 1 534 ? -14.496 18.131 19.413 1.00 97.19 534 LEU A N 1
ATOM 4206 C CA . LEU A 1 534 ? -15.951 18.205 19.257 1.00 97.19 534 LEU A CA 1
ATOM 4207 C C . LEU A 1 534 ? -16.654 17.542 20.448 1.00 97.19 534 LEU A C 1
ATOM 4209 O O . LEU A 1 534 ? -16.123 16.582 21.008 1.00 97.19 534 LEU A O 1
ATOM 4213 N N . PRO A 1 535 ? -17.854 18.009 20.832 1.00 95.12 535 PRO A N 1
ATOM 4214 C CA . PRO A 1 535 ? -18.607 17.379 21.906 1.00 95.12 535 PRO A CA 1
ATOM 4215 C C . PRO A 1 535 ? -19.011 15.944 21.540 1.00 95.12 535 PRO A C 1
ATOM 4217 O O . PRO A 1 535 ? -19.412 15.650 20.412 1.00 95.12 535 PRO A O 1
ATOM 4220 N N . ALA A 1 536 ? -18.924 15.059 22.527 1.00 93.75 536 ALA A N 1
ATOM 4221 C CA . ALA A 1 536 ? -19.471 13.707 22.501 1.00 93.75 536 ALA A CA 1
ATOM 4222 C C . ALA A 1 536 ? -21.014 13.726 22.681 1.00 93.75 536 ALA A C 1
ATOM 4224 O O . ALA A 1 536 ? -21.609 14.763 22.961 1.00 93.75 536 ALA A O 1
ATOM 4225 N N . SER A 1 537 ? -21.759 12.628 22.513 1.00 96.69 537 SER A N 1
ATOM 4226 C CA . SER A 1 537 ? -21.356 11.229 22.296 1.00 96.69 537 SER A CA 1
ATOM 4227 C C . SER A 1 537 ? -21.400 10.756 20.848 1.00 96.69 537 SER A C 1
ATOM 4229 O O . SER A 1 537 ? -21.037 9.609 20.594 1.00 96.69 537 SER A O 1
ATOM 4231 N N . VAL A 1 538 ? -21.837 11.588 19.898 1.00 98.25 538 VAL A N 1
ATOM 4232 C CA . VAL A 1 538 ? -21.985 11.184 18.493 1.00 98.25 538 VAL A CA 1
ATOM 4233 C C . VAL A 1 538 ? -21.198 12.098 17.564 1.00 98.25 538 VAL A C 1
ATOM 4235 O O . VAL A 1 538 ? -21.451 13.297 17.522 1.00 98.25 538 VAL A O 1
ATOM 4238 N N . LEU A 1 539 ? -20.322 11.504 16.756 1.00 98.44 539 LEU A N 1
ATOM 4239 C CA . LEU A 1 539 ? -19.651 12.158 15.635 1.00 98.44 539 LEU A CA 1
ATOM 4240 C C . LEU A 1 539 ? -20.134 11.531 14.327 1.00 98.44 539 LEU A C 1
ATOM 4242 O O . LEU A 1 539 ? -20.152 10.307 14.204 1.00 98.44 539 LEU A O 1
ATOM 4246 N N . ARG A 1 540 ? -20.507 12.353 13.345 1.00 98.38 540 ARG A N 1
ATOM 4247 C CA . ARG A 1 540 ? -20.921 11.894 12.013 1.00 98.38 540 ARG A CA 1
ATOM 4248 C C . ARG A 1 540 ? -19.977 12.420 10.946 1.00 98.38 540 ARG A C 1
ATOM 4250 O O . ARG A 1 540 ? -19.474 13.539 11.047 1.00 98.38 540 ARG A O 1
ATOM 4257 N N . MET A 1 541 ? -19.764 11.605 9.927 1.00 97.75 541 MET A N 1
ATOM 4258 C CA . MET A 1 541 ? -19.003 11.950 8.735 1.00 97.75 541 MET A CA 1
ATOM 4259 C C . MET A 1 541 ? -19.632 11.297 7.504 1.00 97.75 541 MET A C 1
ATOM 4261 O O . MET A 1 541 ? -20.256 10.236 7.601 1.00 97.75 541 MET A O 1
ATOM 4265 N N . GLU A 1 542 ? -19.470 11.940 6.355 1.00 97.69 542 GLU A N 1
ATOM 4266 C CA . GLU A 1 542 ? -20.027 11.505 5.074 1.00 97.69 542 GLU A CA 1
ATOM 4267 C C . GLU A 1 542 ? -18.943 11.548 3.993 1.00 97.69 542 GLU A C 1
ATOM 4269 O O . GLU A 1 542 ? -18.099 12.444 4.000 1.00 97.69 542 GLU A O 1
ATOM 4274 N N . ASP A 1 543 ? -18.980 10.579 3.078 1.00 97.12 543 ASP A N 1
ATOM 4275 C CA . ASP A 1 543 ? -18.284 10.609 1.792 1.00 97.12 543 ASP A CA 1
ATOM 4276 C C . ASP A 1 543 ? -19.313 10.416 0.676 1.00 97.12 543 ASP A C 1
ATOM 4278 O O . ASP A 1 543 ? -19.777 9.299 0.421 1.00 97.12 543 ASP A O 1
ATOM 4282 N N . GLY A 1 544 ? -19.689 11.516 0.025 1.00 96.38 544 GLY A N 1
ATOM 4283 C CA . GLY A 1 544 ? -20.686 11.545 -1.042 1.00 96.38 544 GLY A CA 1
ATOM 4284 C C . GLY A 1 544 ? -20.272 10.785 -2.300 1.00 96.38 544 GLY A C 1
ATOM 4285 O O . GLY A 1 544 ? -21.131 10.239 -2.993 1.00 96.38 544 GLY A O 1
ATOM 4286 N N . TRP A 1 545 ? -18.973 10.658 -2.569 1.00 95.12 545 TRP A N 1
ATOM 4287 C CA . TRP A 1 545 ? -18.475 9.946 -3.747 1.00 95.12 545 TRP A CA 1
ATOM 4288 C C . TRP A 1 545 ? -18.487 8.436 -3.565 1.00 95.12 545 TRP A C 1
ATOM 4290 O O . TRP A 1 545 ? -18.847 7.706 -4.488 1.00 95.12 545 TRP A O 1
ATOM 4300 N N . GLN A 1 546 ? -18.131 7.959 -2.371 1.00 94.94 546 GLN A N 1
ATOM 4301 C CA . GLN A 1 546 ? -18.286 6.541 -2.031 1.00 94.94 546 GLN A CA 1
ATOM 4302 C C . GLN A 1 546 ? -19.711 6.195 -1.587 1.00 94.94 546 GLN A C 1
ATOM 4304 O O . GLN A 1 546 ? -20.042 5.013 -1.515 1.00 94.94 546 GLN A O 1
ATOM 4309 N N . ARG A 1 547 ? -20.552 7.209 -1.335 1.00 95.94 547 ARG A N 1
ATOM 4310 C CA . ARG A 1 547 ? -21.924 7.096 -0.820 1.00 95.94 547 ARG A CA 1
ATOM 4311 C C . ARG A 1 547 ? -21.986 6.394 0.537 1.00 95.94 547 ARG A C 1
ATOM 4313 O O . ARG A 1 547 ? -22.758 5.456 0.735 1.00 95.94 547 ARG A O 1
ATOM 4320 N N . ILE A 1 548 ? -21.141 6.840 1.467 1.00 96.81 548 ILE A N 1
ATOM 4321 C CA . ILE A 1 548 ? -20.993 6.245 2.803 1.00 96.81 548 ILE A CA 1
ATOM 4322 C C . ILE A 1 548 ? -21.242 7.290 3.878 1.00 96.81 548 ILE A C 1
ATOM 4324 O O . ILE A 1 548 ? -20.709 8.397 3.819 1.00 96.81 548 ILE A O 1
ATOM 4328 N N . ARG A 1 549 ? -21.994 6.902 4.905 1.00 98.00 549 ARG A N 1
ATOM 4329 C CA . ARG A 1 549 ? -22.060 7.601 6.187 1.00 98.00 549 ARG A CA 1
ATOM 4330 C C . ARG A 1 549 ? -21.421 6.752 7.267 1.00 98.00 549 ARG A C 1
ATOM 4332 O O . ARG A 1 549 ? -21.671 5.549 7.356 1.00 98.00 549 ARG A O 1
ATOM 4339 N N . VAL A 1 550 ? -20.626 7.400 8.107 1.00 98.25 550 VAL A N 1
ATOM 4340 C CA . VAL A 1 550 ? -20.037 6.797 9.301 1.00 98.25 550 VAL A CA 1
ATOM 4341 C C . VAL A 1 550 ? -20.495 7.607 10.506 1.00 98.25 550 VAL A C 1
ATOM 4343 O O . VAL A 1 550 ? -20.289 8.819 10.575 1.00 98.25 550 VAL A O 1
ATOM 4346 N N . ALA A 1 551 ? -21.111 6.936 11.474 1.00 98.38 551 ALA A N 1
ATOM 4347 C CA . ALA A 1 551 ? -21.447 7.523 12.762 1.00 98.38 551 ALA A CA 1
ATOM 4348 C C . ALA A 1 551 ? -20.684 6.803 13.875 1.00 98.38 551 ALA A C 1
ATOM 4350 O O . ALA A 1 551 ? -20.840 5.597 14.074 1.00 98.38 551 ALA A O 1
ATOM 4351 N N . LEU A 1 552 ? -19.875 7.555 14.615 1.00 98.69 552 LEU A N 1
ATOM 4352 C CA . LEU A 1 552 ? -19.207 7.094 15.823 1.00 98.69 552 LEU A CA 1
ATOM 4353 C C . LEU A 1 552 ? -20.083 7.434 17.022 1.00 98.69 552 LEU A C 1
ATOM 4355 O O . LEU A 1 552 ? -20.462 8.587 17.201 1.00 98.69 552 LEU A O 1
ATOM 4359 N N . HIS A 1 553 ? -20.397 6.442 17.846 1.00 98.62 553 HIS A N 1
ATOM 4360 C CA . HIS A 1 553 ? -21.143 6.615 19.085 1.00 98.62 553 HIS A CA 1
ATOM 4361 C C . HIS A 1 553 ? -20.303 6.140 20.271 1.00 98.62 553 HIS A C 1
ATOM 4363 O O . HIS A 1 553 ? -19.987 4.952 20.372 1.00 98.62 553 HIS A O 1
ATOM 4369 N N . ALA A 1 554 ? -19.968 7.074 21.158 1.00 98.62 554 ALA A N 1
ATOM 4370 C CA . ALA A 1 554 ? -19.155 6.884 22.351 1.00 98.62 554 ALA A CA 1
ATOM 4371 C C . ALA A 1 554 ? -19.906 7.405 23.592 1.00 98.62 554 ALA A C 1
ATOM 4373 O O . ALA A 1 554 ? -19.712 8.552 24.004 1.00 98.62 554 ALA A O 1
ATOM 4374 N N . PRO A 1 555 ? -20.831 6.616 24.170 1.00 98.12 555 PRO A N 1
ATOM 4375 C CA . PRO A 1 555 ? -21.565 7.022 25.363 1.00 98.12 555 PRO A CA 1
ATOM 4376 C C . PRO A 1 555 ? -20.632 7.428 26.508 1.00 98.12 555 PRO A C 1
ATOM 4378 O O . PRO A 1 555 ? -19.625 6.764 26.762 1.00 98.12 555 PRO A O 1
ATOM 4381 N N . ALA A 1 556 ? -20.999 8.500 27.213 1.00 96.81 556 ALA A N 1
ATOM 4382 C CA . ALA A 1 556 ? -20.263 9.052 28.353 1.00 96.81 556 ALA A CA 1
ATOM 4383 C C . ALA A 1 556 ? -18.820 9.514 28.067 1.00 96.81 556 ALA A C 1
ATOM 4385 O O . ALA A 1 556 ? -18.121 9.869 29.013 1.00 96.81 556 ALA A O 1
ATOM 4386 N N . ALA A 1 557 ? -18.375 9.529 26.804 1.00 98.12 557 ALA A N 1
ATOM 4387 C CA . ALA A 1 557 ? -17.170 10.266 26.443 1.00 98.12 557 ALA A CA 1
ATOM 4388 C C . ALA A 1 557 ? -17.423 11.760 26.680 1.00 98.12 557 ALA A C 1
ATOM 4390 O O . ALA A 1 557 ? -18.556 12.229 26.554 1.00 98.12 557 ALA A O 1
ATOM 4391 N N . GLU A 1 558 ? -16.378 12.499 27.021 1.00 97.62 558 GLU A N 1
ATOM 4392 C CA . GLU A 1 558 ? -16.457 13.948 27.222 1.00 97.62 558 GLU A CA 1
ATOM 4393 C C . GLU A 1 558 ? -16.376 14.682 25.879 1.00 97.62 558 GLU A C 1
ATOM 4395 O O . GLU A 1 558 ? -17.131 15.616 25.609 1.00 97.62 558 GLU A O 1
ATOM 4400 N N . GLU A 1 559 ? -15.494 14.213 24.999 1.00 97.75 559 GLU A N 1
ATOM 4401 C CA . GLU A 1 559 ? -15.181 14.848 23.724 1.00 97.75 559 GLU A CA 1
ATOM 4402 C C . GLU A 1 559 ? -14.601 13.841 22.721 1.00 97.75 559 GLU A C 1
ATOM 4404 O O . GLU A 1 559 ? -14.129 12.757 23.082 1.00 97.75 559 GLU A O 1
ATOM 4409 N N . PHE A 1 560 ? -14.637 14.228 21.448 1.00 98.69 560 PHE A N 1
ATOM 4410 C CA . PHE A 1 560 ? -13.848 13.635 20.378 1.00 98.69 560 PHE A CA 1
ATOM 4411 C C . PHE A 1 560 ? -12.705 14.579 20.013 1.00 98.69 560 PHE A C 1
ATOM 4413 O O . PHE A 1 560 ? -12.956 15.709 19.594 1.00 98.69 560 PHE A O 1
ATOM 4420 N N . TRP A 1 561 ? -11.466 14.109 20.107 1.00 98.81 561 TRP A N 1
ATOM 4421 C CA . TRP A 1 561 ? -10.299 14.791 19.550 1.00 98.81 561 TRP A CA 1
ATOM 4422 C C . TRP A 1 561 ? -10.068 14.310 18.125 1.00 98.81 561 TRP A C 1
ATOM 4424 O O . TRP A 1 561 ? -9.918 13.113 17.898 1.00 98.81 561 TRP A O 1
ATOM 4434 N N . ILE A 1 562 ? -10.041 15.228 17.164 1.00 98.62 562 ILE A N 1
ATOM 4435 C CA . ILE A 1 562 ? -9.921 14.908 15.739 1.00 98.62 562 ILE A CA 1
ATOM 4436 C C . ILE A 1 562 ? -8.685 15.596 15.188 1.00 98.62 562 ILE A C 1
ATOM 4438 O O . ILE A 1 562 ? -8.506 16.790 15.403 1.00 98.62 562 ILE A O 1
ATOM 4442 N N . ALA A 1 563 ? -7.857 14.870 14.448 1.00 98.06 563 ALA A N 1
ATOM 4443 C CA . ALA A 1 563 ? -6.752 15.452 13.697 1.00 98.06 563 ALA A CA 1
ATOM 4444 C C . ALA A 1 563 ? -6.558 14.716 12.362 1.00 98.06 563 ALA A C 1
ATOM 4446 O O . ALA A 1 563 ? -6.833 13.513 12.268 1.00 98.06 563 ALA A O 1
ATOM 4447 N N . PRO A 1 564 ? -6.071 15.395 11.313 1.00 97.44 564 PRO A N 1
ATOM 4448 C CA . PRO A 1 564 ? -5.748 14.733 10.061 1.00 97.44 564 PRO A CA 1
ATOM 4449 C C . PRO A 1 564 ? -4.457 13.907 10.192 1.00 97.44 564 PRO A C 1
ATOM 4451 O O . PRO A 1 564 ? -3.487 14.295 10.849 1.00 97.44 564 PRO A O 1
ATOM 4454 N N . ILE A 1 565 ? -4.433 12.753 9.531 1.00 97.81 565 ILE A N 1
ATOM 4455 C CA . ILE A 1 565 ? -3.229 11.953 9.315 1.00 97.81 565 ILE A CA 1
ATOM 4456 C C . ILE A 1 565 ? -2.650 12.405 7.983 1.00 97.81 565 ILE A C 1
ATOM 4458 O O . ILE A 1 565 ? -3.185 12.094 6.922 1.00 97.81 565 ILE A O 1
ATOM 4462 N N . GLU A 1 566 ? -1.557 13.154 8.036 1.00 96.12 566 GLU A N 1
ATOM 4463 C CA . GLU A 1 566 ? -0.909 13.697 6.849 1.00 96.12 566 GLU A CA 1
ATOM 4464 C C . GLU A 1 566 ? 0.526 13.201 6.738 1.00 96.12 566 GLU A C 1
ATOM 4466 O O . GLU A 1 566 ? 1.301 13.264 7.693 1.00 96.12 566 GLU A O 1
ATOM 4471 N N . THR A 1 567 ? 0.867 12.690 5.563 1.00 95.94 567 THR A N 1
ATOM 4472 C CA . THR A 1 567 ? 2.231 12.305 5.198 1.00 95.94 567 THR A CA 1
ATOM 4473 C C . THR A 1 567 ? 2.829 13.359 4.291 1.00 95.94 567 THR A C 1
ATOM 4475 O O . THR A 1 567 ? 2.107 13.967 3.505 1.00 95.94 567 THR A O 1
ATOM 4478 N N . VAL A 1 568 ? 4.148 13.512 4.333 1.00 93.62 568 VAL A N 1
ATOM 4479 C CA . VAL A 1 568 ? 4.879 14.286 3.332 1.00 93.62 568 VAL A CA 1
ATOM 4480 C C . VAL A 1 568 ? 5.526 13.304 2.362 1.00 93.62 568 VAL A C 1
ATOM 4482 O O . VAL A 1 568 ? 6.318 12.459 2.779 1.00 93.62 568 VAL A O 1
ATOM 4485 N N . SER A 1 569 ? 5.159 13.372 1.087 1.00 90.56 569 SER A N 1
ATOM 4486 C CA . SER A 1 569 ? 5.720 12.511 0.041 1.00 90.56 569 SER A CA 1
ATOM 4487 C C . SER A 1 569 ? 6.418 13.332 -1.031 1.00 90.56 569 SER A C 1
ATOM 4489 O O . SER A 1 569 ? 6.035 14.469 -1.307 1.00 90.56 569 SER A O 1
ATOM 4491 N N . GLU A 1 570 ? 7.463 12.750 -1.611 1.00 86.25 570 GLU A N 1
ATOM 4492 C CA . GLU A 1 570 ? 8.066 13.253 -2.843 1.00 86.25 570 GLU A CA 1
ATOM 4493 C C . GLU A 1 570 ? 7.166 12.870 -4.032 1.00 86.25 570 GLU A C 1
ATOM 4495 O O . GLU A 1 570 ? 6.504 11.830 -3.995 1.00 86.25 570 GLU A O 1
ATOM 4500 N N . SER A 1 571 ? 7.112 13.741 -5.038 1.00 84.44 571 SER A N 1
ATOM 4501 C CA . SER A 1 571 ? 6.499 13.511 -6.352 1.00 84.44 571 SER A CA 1
ATOM 4502 C C . SER A 1 571 ? 7.425 14.084 -7.427 1.00 84.44 571 SER A C 1
ATOM 4504 O O . SER A 1 571 ? 8.347 14.843 -7.115 1.00 84.44 571 SER A O 1
ATOM 4506 N N . GLU A 1 572 ? 7.157 13.791 -8.694 1.00 75.69 572 GLU A N 1
ATOM 4507 C CA . GLU A 1 572 ? 7.861 14.358 -9.848 1.00 75.69 572 GLU A CA 1
ATOM 4508 C C . GLU A 1 572 ? 7.804 15.894 -9.905 1.00 75.69 572 GLU A C 1
ATOM 4510 O O . GLU A 1 572 ? 8.698 16.537 -10.455 1.00 75.69 572 GLU A O 1
ATOM 4515 N N . GLU A 1 573 ? 6.788 16.500 -9.290 1.00 75.06 573 GLU A N 1
ATOM 4516 C CA . GLU A 1 573 ? 6.620 17.951 -9.194 1.00 75.06 573 GLU A CA 1
ATOM 4517 C C . GLU A 1 573 ? 7.131 18.546 -7.864 1.00 75.06 573 GLU A C 1
ATOM 4519 O O . GLU A 1 573 ? 7.107 19.767 -7.683 1.00 75.06 573 GLU A O 1
ATOM 4524 N N . GLY A 1 574 ? 7.606 17.714 -6.930 1.00 80.88 574 GLY A N 1
ATOM 4525 C CA . GLY A 1 574 ? 8.149 18.125 -5.630 1.00 80.88 574 GLY A CA 1
ATOM 4526 C C . GLY A 1 574 ? 7.388 17.598 -4.410 1.00 80.88 574 GLY A C 1
ATOM 4527 O O . GLY A 1 574 ? 6.427 16.838 -4.525 1.00 80.88 574 GLY A O 1
ATOM 4528 N N . PHE A 1 575 ? 7.835 18.005 -3.219 1.00 85.56 575 PHE A N 1
ATOM 4529 C CA . PHE A 1 575 ? 7.251 17.601 -1.938 1.00 85.56 575 PHE A CA 1
ATOM 4530 C C . PHE A 1 575 ? 5.858 18.183 -1.717 1.00 85.56 575 PHE A C 1
ATOM 4532 O O . PHE A 1 575 ? 5.654 19.387 -1.892 1.00 85.56 575 PHE A O 1
ATOM 4539 N N . GLU A 1 576 ? 4.941 17.343 -1.240 1.00 89.06 576 GLU A N 1
ATOM 4540 C CA . GLU A 1 576 ? 3.574 17.733 -0.899 1.00 89.06 576 GLU A CA 1
ATOM 4541 C C . GLU A 1 576 ? 3.019 16.948 0.294 1.00 89.06 576 GLU A C 1
ATOM 4543 O O . GLU A 1 576 ? 3.452 15.831 0.608 1.00 89.06 576 GLU A O 1
ATOM 4548 N N . ARG A 1 577 ? 2.037 17.545 0.969 1.00 92.38 577 ARG A N 1
ATOM 4549 C CA . ARG A 1 577 ? 1.280 16.919 2.047 1.00 92.38 577 ARG A CA 1
ATOM 4550 C C . ARG A 1 577 ? 0.087 16.152 1.498 1.00 92.38 577 ARG A C 1
ATOM 4552 O O . ARG A 1 577 ? -0.848 16.721 0.931 1.00 92.38 577 ARG A O 1
ATOM 4559 N N . VAL A 1 578 ? 0.059 14.860 1.789 1.00 94.69 578 VAL A N 1
ATOM 4560 C CA . VAL A 1 578 ? -1.004 13.947 1.374 1.00 94.69 578 VAL A CA 1
ATOM 4561 C C . VAL A 1 578 ? -1.829 13.534 2.585 1.00 94.69 578 VAL A C 1
ATOM 4563 O O . VAL A 1 578 ? -1.302 13.013 3.569 1.00 94.69 578 VAL A O 1
ATOM 4566 N N . TYR A 1 579 ? -3.138 13.765 2.510 1.00 96.69 579 TYR A N 1
ATOM 4567 C CA . TYR A 1 579 ? -4.091 13.312 3.519 1.00 96.69 579 TYR A CA 1
ATOM 4568 C C . TYR A 1 579 ? -4.309 11.803 3.395 1.00 96.69 579 TYR A C 1
ATOM 4570 O O . TYR A 1 579 ? -4.671 11.305 2.332 1.00 96.69 579 TYR A O 1
ATOM 4578 N N . GLN A 1 580 ? -4.100 11.082 4.491 1.00 97.44 580 GLN A N 1
ATOM 4579 C CA . GLN A 1 580 ? -4.207 9.625 4.556 1.00 97.44 580 GLN A CA 1
ATOM 4580 C C . GLN A 1 580 ? -5.449 9.147 5.305 1.00 97.44 580 GLN A C 1
ATOM 4582 O O . GLN A 1 580 ? -5.709 7.950 5.312 1.00 97.44 580 GLN A O 1
ATOM 4587 N N . GLY A 1 581 ? -6.197 10.053 5.929 1.00 97.38 581 GLY A N 1
ATOM 4588 C CA . GLY A 1 581 ? -7.331 9.754 6.794 1.00 97.38 581 GLY A CA 1
ATOM 4589 C C . GLY A 1 581 ? -7.355 10.684 8.002 1.00 97.38 581 GLY A C 1
ATOM 4590 O O . GLY A 1 581 ? -6.522 11.581 8.131 1.00 97.38 581 GLY A O 1
ATOM 4591 N N . SER A 1 582 ? -8.297 10.468 8.906 1.00 98.00 582 SER A N 1
ATOM 4592 C CA . SER A 1 582 ? -8.421 11.209 10.158 1.00 98.00 582 SER A CA 1
ATOM 4593 C C . SER A 1 582 ? -8.264 10.261 11.336 1.00 98.00 582 SER A C 1
ATOM 4595 O O . SER A 1 582 ? -8.828 9.165 11.339 1.00 98.00 582 SER A O 1
ATOM 4597 N N . GLN A 1 583 ? -7.498 10.701 12.330 1.00 98.00 583 GLN A N 1
ATOM 4598 C CA . GLN A 1 583 ? -7.383 10.057 13.633 1.00 98.00 583 GLN A CA 1
ATOM 4599 C C . GLN A 1 583 ? -8.377 10.735 14.590 1.00 98.00 583 GLN A C 1
ATOM 4601 O O . GLN A 1 583 ? -8.492 11.965 14.607 1.00 98.00 583 GLN A O 1
ATOM 4606 N N . ILE A 1 584 ? -9.169 9.931 15.297 1.00 98.75 584 ILE A N 1
ATOM 4607 C CA . ILE A 1 584 ? -10.313 10.376 16.096 1.00 98.75 584 ILE A CA 1
ATOM 4608 C C . ILE A 1 584 ? -10.286 9.651 17.439 1.00 98.75 584 ILE A C 1
ATOM 4610 O O . ILE A 1 584 ? -10.531 8.447 17.494 1.00 98.75 584 ILE A O 1
ATOM 4614 N N . LEU A 1 585 ? -10.046 10.369 18.530 1.00 98.88 585 LEU A N 1
ATOM 4615 C CA . LEU A 1 585 ? -10.006 9.810 19.878 1.00 98.88 585 LEU A CA 1
ATOM 4616 C C . LEU A 1 585 ? -11.269 10.200 20.647 1.00 98.88 585 LEU A C 1
ATOM 4618 O O . LEU A 1 585 ? -11.478 11.375 20.931 1.00 98.88 585 LEU A O 1
ATOM 4622 N N . ALA A 1 586 ? -12.104 9.224 21.004 1.00 98.81 586 ALA A N 1
ATOM 4623 C CA . ALA A 1 586 ? -13.130 9.433 22.027 1.00 98.81 586 ALA A CA 1
ATOM 4624 C C . ALA A 1 586 ? -12.458 9.381 23.404 1.00 98.81 586 ALA A C 1
ATOM 4626 O O . ALA A 1 586 ? -11.738 8.415 23.655 1.00 98.81 586 ALA A O 1
ATOM 4627 N N . VAL A 1 587 ? -12.665 10.381 24.266 1.00 98.75 587 VAL A N 1
ATOM 4628 C CA . VAL A 1 587 ? -11.935 10.522 25.542 1.00 98.75 587 VAL A CA 1
ATOM 4629 C C . VAL A 1 587 ? -12.869 10.404 26.746 1.00 98.75 587 VAL A C 1
ATOM 4631 O O . VAL A 1 587 ? -13.919 11.043 26.798 1.00 98.75 587 VAL A O 1
ATOM 4634 N N . TRP A 1 588 ? -12.451 9.623 27.743 1.00 98.62 588 TRP A N 1
ATOM 4635 C CA . TRP A 1 588 ? -13.084 9.497 29.056 1.00 98.62 588 TRP A CA 1
ATOM 4636 C C . TRP A 1 588 ? -12.065 9.803 30.164 1.00 98.62 588 TRP A C 1
ATOM 4638 O O . TRP A 1 588 ? -10.915 9.361 30.078 1.00 98.62 588 TRP A O 1
ATOM 4648 N N . ARG A 1 589 ? -12.489 10.462 31.253 1.00 97.31 589 ARG A N 1
ATOM 4649 C CA . ARG A 1 589 ? -11.698 10.608 32.494 1.00 97.31 589 ARG A CA 1
ATOM 4650 C C . ARG A 1 589 ? -12.360 9.836 33.644 1.00 97.31 589 ARG A C 1
ATOM 4652 O O . ARG A 1 589 ? -13.036 10.418 34.494 1.00 97.31 589 ARG A O 1
ATOM 4659 N N . PRO A 1 590 ? -12.244 8.496 33.654 1.00 95.12 590 PRO A N 1
ATOM 4660 C CA . PRO A 1 590 ? -12.994 7.669 34.585 1.00 95.12 590 PRO A CA 1
ATOM 4661 C C . PRO A 1 590 ? -12.456 7.732 36.023 1.00 95.12 590 PRO A C 1
ATOM 4663 O O . PRO A 1 590 ? -11.242 7.721 36.235 1.00 95.12 590 PRO A O 1
ATOM 4666 N N . PRO A 1 591 ? -13.336 7.674 37.040 1.00 92.00 591 PRO A N 1
ATOM 4667 C CA . PRO A 1 591 ? -12.931 7.504 38.431 1.00 92.00 591 PRO A CA 1
ATOM 4668 C C . PRO A 1 591 ? -12.581 6.029 38.701 1.00 92.00 591 PRO A C 1
ATOM 4670 O O . PRO A 1 591 ? -13.367 5.283 39.291 1.00 92.00 591 PRO A O 1
ATOM 4673 N N . LEU A 1 592 ? -11.422 5.575 38.216 1.00 92.81 592 LEU A N 1
ATOM 4674 C CA . LEU A 1 592 ? -10.987 4.186 38.387 1.00 92.81 592 LEU A CA 1
ATOM 4675 C C . LEU A 1 592 ? -10.688 3.875 39.859 1.00 92.81 592 LEU A C 1
ATOM 4677 O O . LEU A 1 592 ? -9.992 4.620 40.544 1.00 92.81 592 LEU A O 1
ATOM 4681 N N . THR A 1 593 ? -11.185 2.733 40.337 1.00 91.88 593 THR A N 1
ATOM 4682 C CA . THR A 1 593 ? -10.940 2.228 41.697 1.00 91.88 593 THR A CA 1
ATOM 4683 C C . THR A 1 593 ? -10.656 0.728 41.655 1.00 91.88 593 THR A C 1
ATOM 4685 O O . THR A 1 593 ? -10.949 0.060 40.665 1.00 91.88 593 THR A O 1
ATOM 4688 N N . THR A 1 594 ? -10.120 0.169 42.739 1.00 91.94 594 THR A N 1
ATOM 4689 C CA . THR A 1 594 ? -9.917 -1.286 42.870 1.00 91.94 594 THR A CA 1
ATOM 4690 C C . THR A 1 594 ? -11.212 -2.050 43.171 1.00 91.94 594 THR A C 1
ATOM 4692 O O . THR A 1 594 ? -11.269 -3.265 42.992 1.00 91.94 594 THR A O 1
ATOM 4695 N N . GLN A 1 595 ? -12.265 -1.357 43.622 1.00 88.56 595 GLN A N 1
ATOM 469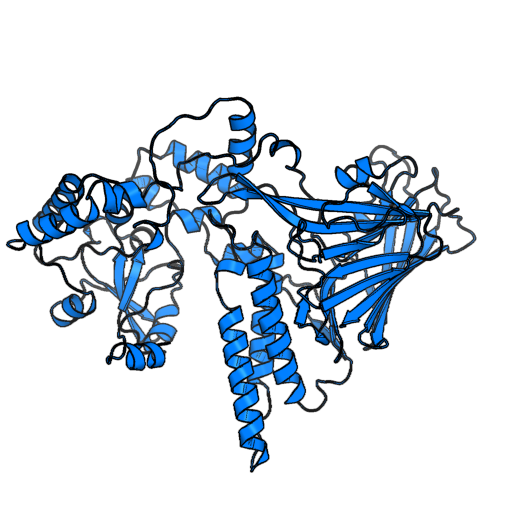6 C CA . GLN A 1 595 ? -13.522 -1.976 44.057 1.00 88.56 595 GLN A CA 1
ATOM 4697 C C . GLN A 1 595 ? -14.507 -2.237 42.913 1.00 88.56 595 GLN A C 1
ATOM 4699 O O . GLN A 1 595 ? -15.315 -3.160 43.003 1.00 88.56 595 GLN A O 1
ATOM 4704 N N . LYS A 1 596 ? -14.477 -1.417 41.856 1.00 91.31 596 LYS A N 1
ATOM 4705 C CA . LYS A 1 596 ? -15.432 -1.482 40.743 1.00 91.31 596 LYS A CA 1
ATOM 4706 C C . LYS A 1 596 ? -14.705 -1.571 39.412 1.00 91.31 596 LYS A C 1
ATOM 4708 O O . LYS A 1 596 ? -13.714 -0.885 39.188 1.00 91.31 596 LYS A O 1
ATOM 4713 N N . THR A 1 597 ? -15.241 -2.386 38.513 1.00 95.25 597 THR A N 1
ATOM 4714 C CA . THR A 1 597 ? -14.856 -2.361 37.102 1.00 95.25 597 THR A CA 1
ATOM 4715 C C . THR A 1 597 ? -15.438 -1.123 36.435 1.00 95.25 597 THR A C 1
ATOM 4717 O O . THR A 1 597 ? -16.571 -0.734 36.729 1.00 95.25 597 THR A O 1
ATOM 4720 N N . TRP A 1 598 ? -14.683 -0.532 35.518 1.00 97.75 598 TRP A N 1
ATOM 4721 C CA . TRP A 1 598 ? -15.174 0.538 34.657 1.00 97.75 598 TRP A CA 1
ATOM 4722 C C . TRP A 1 598 ? -15.283 0.038 33.222 1.00 97.75 598 TRP A C 1
ATOM 4724 O O . TRP A 1 598 ? -14.409 -0.704 32.773 1.00 97.75 598 TRP A O 1
ATOM 4734 N N . SER A 1 599 ? -16.328 0.462 32.512 1.00 98.06 599 SER A N 1
ATOM 4735 C CA . SER A 1 599 ? -16.526 0.115 31.108 1.00 98.06 599 SER A CA 1
ATOM 4736 C C . SER A 1 599 ? -16.809 1.345 30.258 1.00 98.06 599 SER A C 1
ATOM 4738 O O . SER A 1 599 ? -17.453 2.292 30.709 1.00 98.06 599 SER A O 1
ATOM 4740 N N . ALA A 1 600 ? -16.370 1.290 29.005 1.00 98.38 600 ALA A N 1
ATOM 4741 C CA . ALA A 1 600 ? -16.708 2.254 27.966 1.00 98.38 600 ALA A CA 1
ATOM 4742 C C . ALA A 1 600 ? -16.908 1.541 26.637 1.00 98.38 600 ALA A C 1
ATOM 4744 O O . ALA A 1 600 ? -16.416 0.435 26.429 1.00 98.38 600 ALA A O 1
ATOM 4745 N N . ARG A 1 601 ? -17.624 2.183 25.716 1.00 98.44 601 ARG A N 1
ATOM 4746 C CA . ARG A 1 601 ? -17.920 1.608 24.408 1.00 98.44 601 ARG A CA 1
ATOM 4747 C C . ARG A 1 601 ? -17.732 2.641 23.317 1.00 98.44 601 ARG A C 1
ATOM 4749 O O . ARG A 1 601 ? -18.206 3.765 23.445 1.00 98.44 601 ARG A O 1
ATOM 4756 N N . LEU A 1 602 ? -17.122 2.212 22.219 1.00 98.81 602 LEU A N 1
ATOM 4757 C CA . LEU A 1 602 ? -17.139 2.923 20.949 1.00 98.81 602 LEU A CA 1
ATOM 4758 C C . LEU A 1 602 ? -17.818 2.043 19.905 1.00 98.81 602 LEU A C 1
ATOM 4760 O O . LEU A 1 602 ? -17.476 0.870 19.752 1.00 98.81 602 LEU A O 1
ATOM 4764 N N . ARG A 1 603 ? -18.781 2.607 19.182 1.00 98.69 603 ARG A N 1
ATOM 4765 C CA . ARG A 1 603 ? -19.484 1.934 18.089 1.00 98.69 603 ARG A CA 1
ATOM 4766 C C . ARG A 1 603 ? -19.382 2.748 16.813 1.00 98.69 603 ARG A C 1
ATOM 4768 O O . ARG A 1 603 ? -19.709 3.927 16.818 1.00 98.69 603 ARG A O 1
ATOM 4775 N N . TRP A 1 604 ? -19.021 2.083 15.729 1.00 98.62 604 TRP A N 1
ATOM 4776 C CA . TRP A 1 604 ? -19.160 2.565 14.367 1.00 98.62 604 TRP A CA 1
ATOM 4777 C C . TRP A 1 604 ? -20.465 2.034 13.790 1.00 98.62 604 TRP A C 1
ATOM 4779 O O . TRP A 1 604 ? -20.733 0.834 13.854 1.00 98.62 604 TRP A O 1
ATOM 4789 N N . ARG A 1 605 ? -21.260 2.925 13.211 1.00 98.31 605 ARG A N 1
ATOM 4790 C CA . ARG A 1 605 ? -22.405 2.588 12.372 1.00 98.31 605 ARG A CA 1
ATOM 4791 C C . ARG A 1 605 ? -22.111 3.050 10.955 1.00 98.31 605 ARG A C 1
ATOM 4793 O O . ARG A 1 605 ? -21.811 4.226 10.753 1.00 98.31 605 ARG A O 1
ATOM 4800 N N . LEU A 1 606 ? -22.165 2.110 10.019 1.00 98.25 606 LEU A N 1
ATOM 4801 C CA . LEU A 1 606 ? -21.873 2.318 8.607 1.00 98.25 606 LEU A CA 1
ATOM 4802 C C . LEU A 1 606 ? -23.163 2.189 7.814 1.00 98.25 606 LEU A C 1
ATOM 4804 O O . LEU A 1 606 ? -23.878 1.200 7.973 1.00 98.25 606 LEU A O 1
ATOM 4808 N N . GLU A 1 607 ? -23.440 3.168 6.963 1.00 97.94 607 GLU A N 1
ATOM 4809 C CA . GLU A 1 607 ? -24.627 3.185 6.111 1.00 97.94 607 GLU A CA 1
ATOM 4810 C C . GLU A 1 607 ? -24.232 3.561 4.683 1.00 97.94 607 GLU A C 1
ATOM 4812 O O . GLU A 1 607 ? -23.454 4.494 4.466 1.00 97.94 607 GLU A O 1
ATOM 4817 N N . SER A 1 608 ? -24.783 2.844 3.705 1.00 95.69 608 SER A N 1
ATOM 4818 C CA . SER A 1 608 ? -24.776 3.269 2.303 1.00 95.69 608 SER A CA 1
ATOM 4819 C C . SER A 1 608 ? -26.060 4.032 2.004 1.00 95.69 608 SER A C 1
ATOM 4821 O O . SER A 1 608 ? -27.122 3.607 2.463 1.00 95.69 608 SER A O 1
ATOM 4823 N N . PHE A 1 609 ? -25.994 5.094 1.207 1.00 94.50 609 PHE A N 1
ATOM 4824 C CA . PHE A 1 609 ? -27.171 5.891 0.837 1.00 94.50 609 PHE A CA 1
ATOM 4825 C C . PHE A 1 609 ? -27.250 6.147 -0.651 1.00 94.50 609 PHE A C 1
ATOM 4827 O O . PHE A 1 609 ? -26.205 6.082 -1.321 1.00 94.50 609 PHE A O 1
#

Foldseek 3Di:
DQVVCCVVPVDRDQADEDVLLFDALQVLVVCVVVNRQEYEAEQLQQLQQVDDPLLQQFWAWRDDPNGIHIYHHAYVVCVFVVQPNALVVVVVVVVVSCVSPPLTHHDHDDDPCCCCVFPPNVCVVPVVPSVVVNVVVQVVCVVRHDDDDPVVSPVPDDGPYHGSTHRDGPPQLLLQLDAQVRSLVLVVVCVVCVVPVVVVSNDTGHRNVSLCVNFVLLLLLVLLLVVLVVLLVPQDQDDDPVNVVLVVLSVLLVVLSVLLVPQQCRGDGFACRVVALVNVFSSQLSSLSSSLSSLVRHPPSQPWWWDWAPSSPPPHTWIWTDHNQKIWTFDQAFLRFTQWIAGSVLSGIFNNFTFLADHNCLVVVVVVLVDDDDDDDRPLVPDADAPDHPCNVLSAGDPDTRTFFFKWKAAPPDFLVCVQRVNRLTFPCNRTGGWAWPDDTSFKTKTKDWDFGPSDPPDPDGGWIKIKIWMWGWAADVQHIKIKIKIKIATQDDDPHFIKMKTKGWTDLADQPDPQWFKQAPVGTDTQQDFDKGADQWIWIGRVVSQKIKIKGKPQFGIKGKHWNWYWHRHSNHIDIGTRTMMIIRMDRDPDDNVDMDMIMIMIDMHGD